Protein AF-0000000078069468 (afdb_homodimer)

Solvent-accessible surface area (backbone atoms only — not comparable to full-atom values): 30727 Å² total; per-residue (Å²): 132,77,74,72,74,71,71,77,68,82,70,63,56,72,61,70,64,68,75,59,71,47,43,92,56,48,44,38,34,36,40,52,26,49,53,38,34,53,51,50,38,52,52,49,29,46,36,66,69,48,48,47,48,63,76,37,57,86,53,41,70,65,34,65,76,35,63,69,58,36,51,51,55,49,49,31,52,51,48,35,52,53,50,50,51,45,48,71,72,42,40,61,59,50,46,30,47,62,74,50,84,49,49,36,82,36,50,68,44,92,93,44,87,56,21,33,17,47,51,51,52,52,50,48,31,44,54,43,19,51,50,51,39,49,50,29,50,43,40,73,71,51,50,72,64,56,51,50,51,47,51,50,51,45,51,51,53,34,47,30,58,36,30,50,68,44,48,87,81,29,66,43,23,42,60,47,35,50,50,46,51,52,53,49,50,52,50,48,65,51,43,42,61,46,28,53,46,56,51,46,47,65,73,47,64,83,40,32,56,62,46,15,53,50,26,41,50,44,20,52,49,38,50,52,47,48,51,50,49,49,53,52,47,53,52,51,46,65,60,32,51,86,66,51,53,70,68,50,70,51,48,49,59,53,53,48,50,52,50,48,49,51,49,50,51,52,23,52,52,28,41,52,52,13,51,55,24,43,51,52,36,49,52,52,52,50,55,60,67,68,50,84,128,133,77,74,74,75,69,73,77,70,84,69,61,56,72,60,69,63,68,74,59,71,48,43,93,56,47,44,37,35,35,41,54,26,50,52,38,34,52,52,51,38,51,51,49,28,47,36,65,69,49,46,48,48,63,75,38,57,86,53,41,70,64,34,64,76,34,62,68,59,34,50,50,56,49,50,31,52,52,48,35,54,53,50,52,49,45,47,72,71,42,40,61,59,50,47,30,46,63,74,51,83,50,49,36,82,36,48,69,45,93,93,45,86,55,22,36,18,46,52,51,52,52,50,49,30,44,56,44,20,50,48,52,39,49,51,31,50,43,39,72,73,51,52,73,65,55,50,51,50,46,51,50,51,46,51,52,53,32,46,30,59,37,31,50,69,44,47,86,81,29,67,43,23,42,60,47,37,50,51,47,52,52,54,48,49,54,50,49,65,49,42,41,61,47,28,52,47,55,51,47,48,66,74,45,63,85,41,31,57,62,46,15,51,50,26,41,50,45,20,52,48,38,50,52,47,48,52,51,50,50,52,51,48,52,53,52,45,65,59,32,50,85,67,52,52,72,69,50,69,52,49,48,60,53,54,48,50,52,51,47,49,52,49,50,50,51,24,53,53,28,39,51,54,13,52,55,24,43,51,52,36,50,52,51,52,50,54,59,66,66,50,84,128

Sequence (586 aa):
MTKPEHHHMYRPKISTLENNPISPLLPYGSLILTCCVICIALITNCLERWILPRIYRRFYPDLEKDERRRRSFTYFHVGAFILISLVISAGYPMMDFLVGNAVFSAPVVNGGKVTVGDHLLVATEVYCAYYIFEMCFRTKFASYISIAHHVGLLIIAQTALSLFADPKKNHEATVEFYMCMVWGTFDVVVEIPIFLTMIIWRIKRDDALLLSRLAFGCCVWAVVGALTETIVTIHLLQSSWNQWGLEWKIITPVVFSLWITTQLYGSTRLYAMARAESRKAKCKSESEEDLPVMTKPEHHHMYRPKISTLENNPISPLLPYGSLILTCCVICIALITNCLERWILPRIYRRFYPDLEKDERRRRSFTYFHVGAFILISLVISAGYPMMDFLVGNAVFSAPVVNGGKVTVGDHLLVATEVYCAYYIFEMCFRTKFASYISIAHHVGLLIIAQTALSLFADPKKNHEATVEFYMCMVWGTFDVVVEIPIFLTMIIWRIKRDDALLLSRLAFGCCVWAVVGALTETIVTIHLLQSSWNQWGLEWKIITPVVFSLWITTQLYGSTRLYAMARAESRKAKCKSESEEDLPV

Secondary structure (DSSP, 8-state):
------------GGGG-------TTGGGHHHHHHHHHHHHHHHHHHIIIIIHHHHTTTTHHHHTT-HHHHHHHHHHHHHHHHHHHHHHHHHHHHHHHHTSS--TTSBSSTT-S-BHHHHHHHHHHHHHHHHHHHHHHHGGGS-HHHHHHHHHHHHHHHHHHHGGG-TTT-TTHHHHHHHHHHHHHHHHHHHHHHHHHHHHHHHTTT-HHHHHHHHHHHHHHHHHHHHHHHHHHHHHHHHTGGGS-HHHHHHHHHHHHHHHHHHHHHHHHHHHHHHHHHHHHHHHHHHHHTS--/------------GGGG-------TTGGGHHHHHHHHHHHHHHHHHHIIIIIHHHHTTTTHHHHTT-HHHHHHHHHHHHHHHHHHHHHHHHHHHHHHHHTSS--TTSBSSTT-S-BHHHHHHHHHHHHHHHHHHHHHHHGGGS-HHHHHHHHHHHHHHHHHHHGGG-TTT-TTHHHHHHHHHHHHHHHHHHHHHHHHHHHHHHHTTT-HHHHHHHHHHHHHHHHHHHHHHHHHHHHHHHHTGGGS-HHHHHHHHHHHHHHHHHHHHHHHHHHHHHHHHHHHHHHHHHHHHTS--

Structure (mmCIF, N/CA/C/O backbone):
data_AF-0000000078069468-model_v1
#
loop_
_entity.id
_entity.type
_entity.pdbx_description
1 polymer 'TLC domain-containing protein'
#
loop_
_atom_site.group_PDB
_atom_site.id
_atom_site.type_symbol
_atom_site.label_atom_id
_atom_site.label_alt_id
_atom_site.label_comp_id
_atom_site.label_asym_id
_atom_site.label_entity_id
_atom_site.label_seq_id
_atom_site.pdbx_PDB_ins_code
_atom_site.Cartn_x
_atom_site.Cartn_y
_atom_site.Cartn_z
_atom_site.occupancy
_atom_site.B_iso_or_equiv
_atom_site.auth_seq_id
_atom_site.auth_comp_id
_atom_site.auth_asym_id
_atom_site.auth_atom_id
_atom_site.pdbx_PDB_model_num
ATOM 1 N N . MET A 1 1 ? 52.125 33.625 23.016 1 33.75 1 MET A N 1
ATOM 2 C CA . MET A 1 1 ? 51.031 32.75 23.328 1 33.75 1 MET A CA 1
ATOM 3 C C . MET A 1 1 ? 50.031 32.656 22.172 1 33.75 1 MET A C 1
ATOM 5 O O . MET A 1 1 ? 49.344 33.625 21.859 1 33.75 1 MET A O 1
ATOM 9 N N . THR A 1 2 ? 50.375 31.984 21.094 1 38.69 2 THR A N 1
ATOM 10 C CA . THR A 1 2 ? 49.562 31.734 19.906 1 38.69 2 THR A CA 1
ATOM 11 C C . THR A 1 2 ? 48.219 31.156 20.297 1 38.69 2 THR A C 1
ATOM 13 O O . THR A 1 2 ? 48.125 30.281 21.156 1 38.69 2 THR A O 1
ATOM 16 N N . LYS A 1 3 ? 47.125 31.984 20.172 1 49.28 3 LYS A N 1
ATOM 17 C CA . LYS A 1 3 ? 45.781 31.453 20.344 1 49.28 3 LYS A CA 1
ATOM 18 C C . LYS A 1 3 ? 45.656 30.047 19.75 1 49.28 3 LYS A C 1
ATOM 20 O O . LYS A 1 3 ? 46.125 29.812 18.625 1 49.28 3 LYS A O 1
ATOM 25 N N . PRO A 1 4 ? 45.688 28.984 20.562 1 44.25 4 PRO A N 1
ATOM 26 C CA . PRO A 1 4 ? 45.469 27.688 19.906 1 44.25 4 PRO A CA 1
ATOM 27 C C . PRO A 1 4 ? 44.406 27.75 18.797 1 44.25 4 PRO A C 1
ATOM 29 O O . PRO A 1 4 ? 43.438 28.484 18.906 1 44.25 4 PRO A O 1
ATOM 32 N N . GLU A 1 5 ? 44.844 27.812 17.547 1 43 5 GLU A N 1
ATOM 33 C CA . GLU A 1 5 ? 43.875 27.547 16.484 1 43 5 GLU A CA 1
ATOM 34 C C . GLU A 1 5 ? 42.812 26.547 16.938 1 43 5 GLU A C 1
ATOM 36 O O . GLU A 1 5 ? 43.125 25.406 17.281 1 43 5 GLU A O 1
ATOM 41 N N . HIS A 1 6 ? 41.875 26.922 17.781 1 40.47 6 HIS A N 1
ATO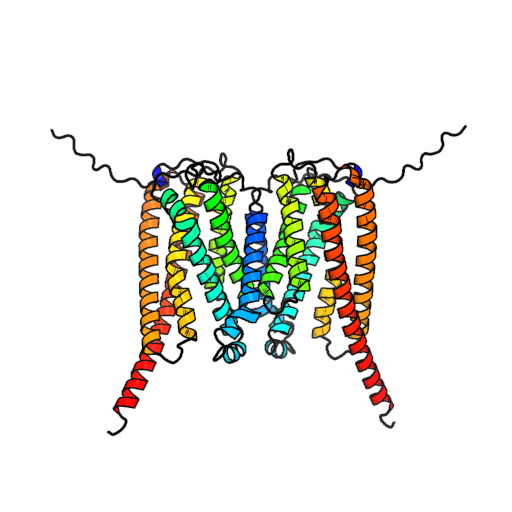M 42 C CA . HIS A 1 6 ? 40.719 26.047 17.938 1 40.47 6 HIS A CA 1
ATOM 43 C C . HIS A 1 6 ? 40.406 25.312 16.641 1 40.47 6 HIS A C 1
ATOM 45 O O . HIS A 1 6 ? 40.188 25.953 15.602 1 40.47 6 HIS A O 1
ATOM 51 N N . HIS A 1 7 ? 41.062 24.297 16.312 1 42 7 HIS A N 1
ATOM 52 C CA . HIS A 1 7 ? 40.562 23.391 15.273 1 42 7 HIS A CA 1
ATOM 53 C C . HIS A 1 7 ? 39.031 23.484 15.148 1 42 7 HIS A C 1
ATOM 55 O O . HIS A 1 7 ? 38.312 23.156 16.094 1 42 7 HIS A O 1
ATOM 61 N N . HIS A 1 8 ? 38.469 24.453 14.57 1 46.31 8 HIS A N 1
ATOM 62 C CA . HIS A 1 8 ? 37.062 24.469 14.211 1 46.31 8 HIS A CA 1
ATOM 63 C C . HIS A 1 8 ? 36.562 23.062 13.875 1 46.31 8 HIS A C 1
ATOM 65 O O . HIS A 1 8 ? 36.875 22.531 12.812 1 46.31 8 HIS A O 1
ATOM 71 N N . MET A 1 9 ? 36.594 22.125 14.742 1 52.41 9 MET A N 1
ATOM 72 C CA . MET A 1 9 ? 36 20.812 14.562 1 52.41 9 MET A CA 1
ATOM 73 C C . MET A 1 9 ? 34.688 20.922 13.766 1 52.41 9 MET A C 1
ATOM 75 O O . MET A 1 9 ? 33.812 21.719 14.094 1 52.41 9 MET A O 1
ATOM 79 N N . TYR A 1 10 ? 34.719 20.641 12.516 1 66.75 10 TYR A N 1
ATOM 80 C CA . TYR A 1 10 ? 33.562 20.578 11.625 1 66.75 10 TYR A CA 1
ATOM 81 C C . TYR A 1 10 ? 32.375 19.953 12.328 1 66.75 10 TYR A C 1
ATOM 83 O O . TYR A 1 10 ? 32.438 18.812 12.773 1 66.75 10 TYR A O 1
ATOM 91 N N . ARG A 1 11 ? 31.516 20.75 12.836 1 81.06 11 ARG A N 1
ATOM 92 C CA . ARG A 1 11 ? 30.281 20.25 13.422 1 81.06 11 ARG A CA 1
ATOM 93 C C . ARG A 1 11 ? 29.25 19.922 12.344 1 81.06 11 ARG A C 1
ATOM 95 O O . ARG A 1 11 ? 28.969 20.75 11.477 1 81.06 11 ARG A O 1
ATOM 102 N N . PRO A 1 12 ? 28.844 18.688 12.438 1 90 12 PRO A N 1
ATOM 103 C CA . PRO A 1 12 ? 27.844 18.312 11.438 1 90 12 PRO A CA 1
ATOM 104 C C . PRO A 1 12 ? 26.562 19.141 11.539 1 90 12 PRO A C 1
ATOM 106 O O . PRO A 1 12 ? 26.234 19.656 12.609 1 90 12 PRO A O 1
ATOM 109 N N . LYS A 1 13 ? 25.953 19.344 10.5 1 91.44 13 LYS A N 1
ATOM 110 C CA . LYS A 1 13 ? 24.766 20.172 10.375 1 91.44 13 LYS A CA 1
ATOM 111 C C . LYS A 1 13 ? 23.703 19.766 11.398 1 91.44 13 LYS A C 1
ATOM 113 O O . LYS A 1 13 ? 22.953 20.625 11.875 1 91.44 13 LYS A O 1
ATOM 118 N N . ILE A 1 14 ? 23.609 18.562 11.758 1 93.25 14 ILE A N 1
ATOM 119 C CA . ILE A 1 14 ? 22.578 18.031 12.648 1 93.25 14 ILE A CA 1
ATOM 120 C C . ILE A 1 14 ? 22.672 18.719 14.008 1 93.25 14 ILE A C 1
ATOM 122 O O . ILE A 1 14 ? 21.672 18.797 14.734 1 93.25 14 ILE A O 1
ATOM 126 N N . SER A 1 15 ? 23.828 19.266 14.391 1 90.94 15 SER A N 1
ATOM 127 C CA . SER A 1 15 ? 24.031 19.875 15.695 1 90.94 15 SER A CA 1
ATOM 128 C C . SER A 1 15 ? 23.391 21.266 15.766 1 90.94 15 SER A C 1
ATOM 130 O O . SER A 1 15 ? 23.172 21.797 16.859 1 90.94 15 SER A O 1
ATOM 132 N N . TH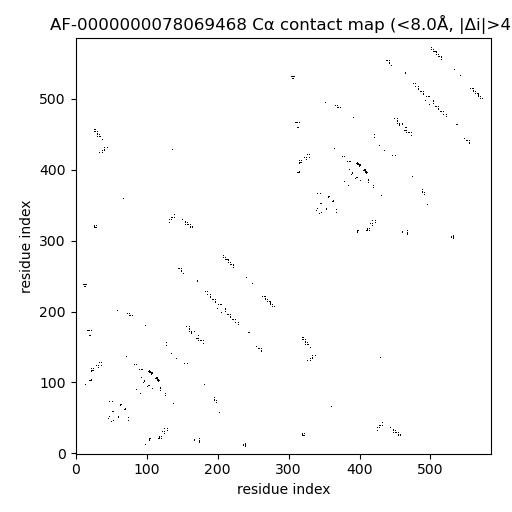R A 1 16 ? 23.031 21.781 14.578 1 88.19 16 THR A N 1
ATOM 133 C CA . THR A 1 16 ? 22.531 23.141 14.57 1 88.19 16 THR A CA 1
ATOM 134 C C . THR A 1 16 ? 21.156 23.219 13.93 1 88.19 16 THR A C 1
ATOM 136 O O . THR A 1 16 ? 20.656 24.312 13.625 1 88.19 16 THR A O 1
ATOM 139 N N . LEU A 1 17 ? 20.562 22.141 13.773 1 90.62 17 LEU A N 1
ATOM 140 C CA . LEU A 1 17 ? 19.281 22.109 13.094 1 90.62 17 LEU A CA 1
ATOM 141 C C . LEU A 1 17 ? 18.188 22.688 13.992 1 90.62 17 LEU A C 1
ATOM 143 O O . LEU A 1 17 ? 18.094 22.344 15.172 1 90.62 17 LEU A O 1
ATOM 147 N N . GLU A 1 18 ? 17.469 23.531 13.398 1 89.69 18 GLU A N 1
ATOM 148 C CA . GLU A 1 18 ? 16.281 24.062 14.086 1 89.69 18 GLU A CA 1
ATOM 149 C C . GLU A 1 18 ? 15.031 23.266 13.711 1 89.69 18 GLU A C 1
ATOM 151 O O . GLU A 1 18 ? 14.922 22.766 12.594 1 89.69 18 GLU A O 1
ATOM 156 N N . ASN A 1 19 ? 14.086 23.156 14.641 1 92.31 19 ASN A N 1
ATOM 157 C CA . ASN A 1 19 ? 12.828 22.453 14.414 1 92.31 19 ASN A CA 1
ATOM 158 C C . ASN A 1 19 ? 11.828 23.312 13.648 1 92.31 19 ASN A C 1
ATOM 160 O O . ASN A 1 19 ? 11.172 24.188 14.227 1 92.31 19 ASN A O 1
ATOM 164 N N . ASN A 1 20 ? 11.797 23.156 12.391 1 90.38 20 ASN A N 1
ATOM 165 C CA . ASN A 1 20 ? 10.922 23.906 11.492 1 90.38 20 ASN A CA 1
ATOM 166 C C . ASN A 1 20 ? 9.914 23 10.797 1 90.38 20 ASN A C 1
ATOM 168 O O . ASN A 1 20 ? 10.125 21.797 10.688 1 90.38 20 ASN A O 1
ATOM 172 N N . PRO A 1 21 ? 8.82 23.594 10.383 1 93.81 21 PRO A N 1
ATOM 173 C CA . PRO A 1 21 ? 7.871 22.812 9.602 1 93.81 21 PRO A CA 1
ATOM 174 C C . PRO A 1 21 ? 8.484 22.281 8.305 1 93.81 21 PRO A C 1
ATOM 176 O O . PRO A 1 21 ? 9.289 22.969 7.668 1 93.81 21 PRO A O 1
ATOM 179 N N . ILE A 1 22 ? 8.078 21.141 7.969 1 96.44 22 ILE A N 1
ATOM 180 C CA . ILE A 1 22 ? 8.664 20.5 6.797 1 96.44 22 ILE A CA 1
ATOM 181 C C . ILE A 1 22 ? 8.023 21.047 5.531 1 96.44 22 ILE A C 1
ATOM 183 O O . ILE A 1 22 ? 8.727 21.453 4.598 1 96.44 22 ILE A O 1
ATOM 187 N N . SER A 1 23 ? 6.66 21 5.457 1 96.38 23 SER A N 1
ATOM 188 C CA . SER A 1 23 ? 5.934 21.359 4.242 1 96.38 23 SER A CA 1
ATOM 189 C C . SER A 1 23 ? 4.441 21.5 4.516 1 96.38 23 SER A C 1
ATOM 191 O O . SER A 1 23 ? 3.875 20.75 5.32 1 96.38 23 SER A O 1
ATOM 193 N N . PRO A 1 24 ? 3.811 22.422 3.863 1 94.31 24 PRO A N 1
ATOM 194 C CA . PRO A 1 24 ? 2.35 22.5 3.953 1 94.31 24 PRO A CA 1
ATOM 195 C C . PRO A 1 24 ? 1.655 21.297 3.33 1 94.31 24 PRO A C 1
ATOM 197 O O . PRO A 1 24 ? 0.445 21.125 3.492 1 94.31 24 PRO A O 1
ATOM 200 N N . LEU A 1 25 ? 2.393 20.422 2.727 1 96 25 LEU A N 1
ATOM 201 C CA . LEU A 1 25 ? 1.846 19.219 2.084 1 96 25 LEU A CA 1
ATOM 202 C C . LEU A 1 25 ? 1.627 18.109 3.102 1 96 25 LEU A C 1
ATOM 204 O O . LEU A 1 25 ? 1.007 17.094 2.787 1 96 25 LEU A O 1
ATOM 208 N N . LEU A 1 26 ? 2.047 18.312 4.277 1 96.62 26 LEU A N 1
ATOM 209 C CA . LEU A 1 26 ? 2.033 17.266 5.285 1 96.62 26 LEU A CA 1
ATOM 210 C C . LEU A 1 26 ? 0.63 16.688 5.453 1 96.62 26 LEU A C 1
ATOM 212 O O . LEU A 1 26 ? 0.446 15.469 5.441 1 96.62 26 LEU A O 1
ATOM 216 N N . PRO A 1 27 ? -0.441 17.531 5.508 1 94.94 27 PRO A N 1
ATOM 217 C CA . PRO A 1 27 ? -1.787 16.969 5.68 1 94.94 27 PRO A CA 1
ATOM 218 C C . PRO A 1 27 ? -2.264 16.188 4.457 1 94.94 27 PRO A C 1
ATOM 220 O O . PRO A 1 27 ? -3.252 15.453 4.535 1 94.94 27 PRO A O 1
ATOM 223 N N . TYR A 1 28 ? -1.604 16.281 3.352 1 96.88 28 TYR A N 1
ATOM 224 C CA . TYR A 1 28 ? -1.942 15.578 2.127 1 96.88 28 TYR A CA 1
ATOM 225 C C . TYR A 1 28 ? -1.125 14.297 1.996 1 96.88 28 TYR A C 1
ATOM 227 O O . TYR A 1 28 ? -1.109 13.664 0.936 1 96.88 28 TYR A O 1
ATOM 235 N N . GLY A 1 29 ? -0.422 13.93 3.035 1 97.44 29 GLY A N 1
ATOM 236 C CA . GLY A 1 29 ? 0.514 12.812 3.008 1 97.44 29 GLY A CA 1
ATOM 237 C C . GLY A 1 29 ? -0.125 11.508 2.572 1 97.44 29 GLY A C 1
ATOM 238 O O . GLY A 1 29 ? 0.45 10.766 1.774 1 97.44 29 GLY A O 1
ATOM 239 N N . SER A 1 30 ? -1.302 11.242 3.098 1 98 30 SER A N 1
ATOM 240 C CA . SER A 1 30 ? -1.954 9.984 2.758 1 98 30 SER A CA 1
ATOM 241 C C . SER A 1 30 ? -2.348 9.945 1.284 1 98 30 SER A C 1
ATOM 243 O O . SER A 1 30 ? -2.248 8.898 0.639 1 98 30 SER A O 1
ATOM 245 N N . LEU A 1 31 ? -2.834 11.055 0.771 1 98.38 31 LEU A N 1
ATOM 246 C CA . LEU A 1 31 ? -3.158 11.141 -0.648 1 98.38 31 LEU A CA 1
ATOM 247 C C . LEU A 1 31 ? -1.907 10.953 -1.503 1 98.38 31 LEU A C 1
ATOM 249 O O . LEU A 1 31 ? -1.922 10.203 -2.48 1 98.38 31 LEU A O 1
ATOM 253 N N . ILE A 1 32 ? -0.833 11.617 -1.13 1 98.62 32 ILE A N 1
ATOM 254 C CA . ILE A 1 32 ? 0.425 11.523 -1.861 1 98.62 32 ILE A CA 1
ATOM 255 C C . ILE A 1 32 ? 0.924 10.078 -1.842 1 98.62 32 ILE A C 1
ATOM 257 O O . ILE A 1 32 ? 1.275 9.523 -2.885 1 98.62 32 ILE A O 1
ATOM 261 N N . LEU A 1 33 ? 0.934 9.508 -0.681 1 98.81 33 LEU A N 1
ATOM 262 C CA . LEU A 1 33 ? 1.367 8.117 -0.53 1 98.81 33 LEU A CA 1
ATOM 263 C C . LEU A 1 33 ? 0.523 7.191 -1.395 1 98.81 33 LEU A C 1
ATOM 265 O O . LEU A 1 33 ? 1.062 6.348 -2.117 1 98.81 33 LEU A O 1
ATOM 269 N N . THR A 1 34 ? -0.771 7.344 -1.355 1 98.81 34 THR A N 1
ATOM 270 C CA . THR A 1 34 ? -1.688 6.504 -2.117 1 98.81 34 THR A CA 1
ATOM 271 C C . THR A 1 34 ? -1.44 6.652 -3.615 1 98.81 34 THR A C 1
A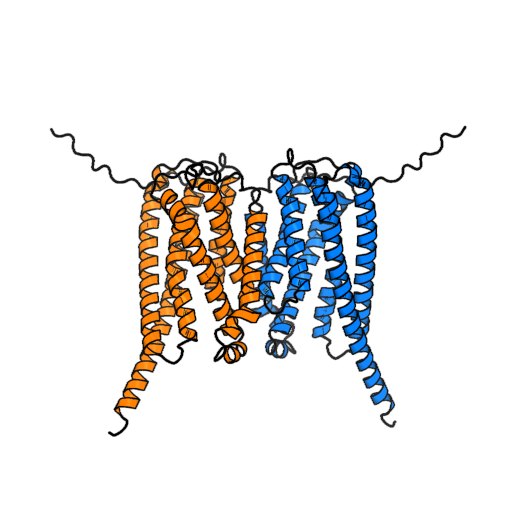TOM 273 O O . THR A 1 34 ? -1.379 5.656 -4.34 1 98.81 34 THR A O 1
ATOM 276 N N . CYS A 1 35 ? -1.288 7.844 -4.074 1 98.69 35 CYS A N 1
ATOM 277 C CA . CYS A 1 35 ? -1.014 8.078 -5.488 1 98.69 35 CYS A CA 1
ATOM 278 C C . CYS A 1 35 ? 0.282 7.398 -5.91 1 98.69 35 CYS A C 1
ATOM 280 O O . CYS A 1 35 ? 0.36 6.82 -6.996 1 98.69 35 CYS A O 1
ATOM 282 N N . CYS A 1 36 ? 1.257 7.488 -5.059 1 98.75 36 CYS A N 1
ATOM 283 C CA . CYS A 1 36 ? 2.531 6.848 -5.363 1 98.75 36 CYS A CA 1
ATOM 284 C C . CYS A 1 36 ? 2.371 5.336 -5.469 1 98.75 36 CYS A C 1
ATOM 286 O O . CYS A 1 36 ? 2.912 4.715 -6.383 1 98.75 36 CYS A O 1
ATOM 288 N N . VAL A 1 37 ? 1.647 4.746 -4.57 1 98.75 37 VAL A N 1
ATOM 289 C CA . VAL A 1 37 ? 1.441 3.303 -4.605 1 98.75 37 VAL A CA 1
ATOM 290 C C . VAL A 1 37 ? 0.674 2.924 -5.871 1 98.75 37 VAL A C 1
ATOM 292 O O . VAL A 1 37 ? 0.994 1.927 -6.523 1 98.75 37 VAL A O 1
ATOM 295 N N . ILE A 1 38 ? -0.343 3.709 -6.23 1 98.38 38 ILE A N 1
ATOM 296 C CA . ILE A 1 38 ? -1.121 3.465 -7.441 1 98.38 38 ILE A CA 1
ATOM 297 C C . ILE A 1 38 ? -0.198 3.469 -8.656 1 98.38 38 ILE A C 1
ATOM 299 O O . ILE A 1 38 ? -0.252 2.559 -9.492 1 98.38 38 ILE A O 1
ATOM 303 N N . CYS A 1 39 ? 0.664 4.449 -8.75 1 98.38 39 CYS A N 1
ATOM 304 C CA . CYS A 1 39 ? 1.58 4.559 -9.875 1 98.38 39 CYS A CA 1
ATOM 305 C C . CYS A 1 39 ? 2.502 3.346 -9.945 1 98.38 39 CYS A C 1
ATOM 307 O O . CYS A 1 39 ? 2.705 2.777 -11.023 1 98.38 39 CYS A O 1
ATOM 309 N N . ILE A 1 40 ? 2.994 2.92 -8.852 1 98.5 40 ILE A N 1
ATOM 310 C CA . ILE A 1 40 ? 3.912 1.786 -8.812 1 98.5 40 ILE A CA 1
ATOM 311 C C . ILE A 1 40 ? 3.172 0.511 -9.211 1 98.5 40 ILE A C 1
ATOM 313 O O . ILE A 1 40 ? 3.693 -0.303 -9.977 1 98.5 40 ILE A O 1
ATOM 317 N N . ALA A 1 41 ? 1.984 0.334 -8.703 1 97.94 41 ALA A N 1
ATOM 318 C CA . ALA A 1 41 ? 1.181 -0.832 -9.062 1 97.94 41 ALA A CA 1
ATOM 319 C C . ALA A 1 41 ? 0.884 -0.855 -10.555 1 97.94 41 ALA A C 1
ATOM 321 O O . ALA A 1 41 ? 0.928 -1.913 -11.188 1 97.94 41 ALA A O 1
ATOM 322 N N . LEU A 1 42 ? 0.581 0.333 -11.094 1 97.69 42 LEU A N 1
ATOM 323 C CA . LEU A 1 42 ? 0.303 0.415 -12.523 1 97.69 42 LEU A CA 1
ATOM 324 C C . LEU A 1 42 ? 1.556 0.11 -13.344 1 97.69 42 LEU A C 1
ATOM 326 O O . LEU A 1 42 ? 1.488 -0.597 -14.352 1 97.69 42 LEU A O 1
ATOM 330 N N . ILE A 1 43 ? 2.701 0.626 -12.93 1 97.56 43 ILE A N 1
ATOM 331 C CA . ILE A 1 43 ? 3.971 0.324 -13.578 1 97.56 43 ILE A CA 1
ATOM 332 C C . ILE A 1 43 ? 4.23 -1.18 -13.539 1 97.56 43 ILE A C 1
ATOM 334 O O . ILE A 1 43 ? 4.617 -1.779 -14.539 1 97.56 43 ILE A O 1
ATOM 338 N N . THR A 1 44 ? 3.994 -1.783 -12.422 1 97.88 44 THR A N 1
ATOM 339 C CA . THR A 1 44 ? 4.223 -3.215 -12.258 1 97.88 44 THR A CA 1
ATOM 340 C C . THR A 1 44 ? 3.311 -4.02 -13.18 1 97.88 44 THR A C 1
ATOM 342 O O . THR A 1 44 ? 3.746 -4.992 -13.797 1 97.88 44 THR A O 1
ATOM 345 N N . ASN A 1 45 ? 2.064 -3.592 -13.281 1 96.62 45 ASN A N 1
ATOM 346 C CA . ASN A 1 45 ? 1.14 -4.242 -14.195 1 96.62 45 ASN A CA 1
ATOM 347 C C . ASN A 1 45 ? 1.641 -4.18 -15.641 1 96.62 45 ASN A C 1
ATOM 349 O O . ASN A 1 45 ? 1.611 -5.18 -16.359 1 96.62 45 ASN A O 1
ATOM 353 N N . CYS A 1 46 ? 2.113 -3.084 -16.016 1 96.19 46 CYS A N 1
ATOM 354 C CA . CYS A 1 46 ? 2.646 -2.918 -17.359 1 96.19 46 CYS A CA 1
ATOM 355 C C . CYS A 1 46 ? 3.879 -3.789 -17.562 1 96.19 46 CYS A C 1
ATOM 357 O O . CYS A 1 46 ? 4.027 -4.422 -18.609 1 96.19 46 CYS A O 1
ATOM 359 N N . LEU A 1 47 ? 4.734 -3.854 -16.609 1 96.81 47 LEU A N 1
ATOM 360 C CA . LEU A 1 47 ? 5.953 -4.648 -16.703 1 96.81 47 LEU A CA 1
ATOM 361 C C . LEU A 1 47 ? 5.625 -6.133 -16.828 1 96.81 47 LEU A C 1
ATOM 363 O O . LEU A 1 47 ? 6.152 -6.812 -17.719 1 96.81 47 LEU A O 1
ATOM 367 N N . GLU A 1 48 ? 4.754 -6.586 -16.031 1 95.19 48 GLU A N 1
ATOM 368 C CA . GLU A 1 48 ? 4.461 -8.016 -15.984 1 95.19 48 GLU A CA 1
ATOM 369 C C . GLU A 1 48 ? 3.68 -8.469 -17.219 1 95.19 48 GLU A C 1
ATOM 371 O O . GLU A 1 48 ? 3.873 -9.578 -17.703 1 95.19 48 GLU A O 1
ATOM 376 N N . ARG A 1 49 ? 2.801 -7.656 -17.703 1 94.12 49 ARG A N 1
ATOM 377 C CA . ARG A 1 49 ? 1.878 -8.07 -18.75 1 94.12 49 ARG A CA 1
ATOM 378 C C . ARG A 1 49 ? 2.504 -7.898 -20.125 1 94.12 49 ARG A C 1
ATOM 380 O O . ARG A 1 49 ? 2.281 -8.719 -21.031 1 94.12 49 ARG A O 1
ATOM 387 N N . TRP A 1 50 ? 3.314 -6.848 -20.234 1 95.38 50 TRP A N 1
ATOM 388 C CA . TRP A 1 50 ? 3.684 -6.523 -21.609 1 95.38 50 TRP A CA 1
ATOM 389 C C . TRP A 1 50 ? 5.195 -6.359 -21.734 1 95.38 50 TRP A C 1
ATOM 391 O O . TRP A 1 50 ? 5.82 -6.988 -22.594 1 95.38 50 TRP A O 1
ATOM 401 N N . ILE A 1 51 ? 5.859 -5.637 -20.906 1 96.62 51 ILE A N 1
ATOM 402 C CA . ILE A 1 51 ? 7.219 -5.156 -21.156 1 96.62 51 ILE A CA 1
ATOM 403 C C . ILE A 1 51 ? 8.211 -6.285 -20.922 1 96.62 51 ILE A C 1
ATOM 405 O O . ILE A 1 51 ? 9.023 -6.602 -21.797 1 96.62 51 ILE A O 1
ATOM 409 N N . LEU A 1 52 ? 8.164 -6.91 -19.781 1 96.56 52 LEU A N 1
ATOM 410 C CA . LEU A 1 52 ? 9.164 -7.918 -19.453 1 96.56 52 LEU A CA 1
ATOM 411 C C . LEU A 1 52 ? 9.039 -9.125 -20.375 1 96.56 52 LEU A C 1
ATOM 413 O O . LEU A 1 52 ? 10.047 -9.625 -20.891 1 96.56 52 LEU A O 1
ATOM 417 N N . PRO A 1 53 ? 7.836 -9.617 -20.625 1 94.75 53 PRO A N 1
ATOM 418 C CA . PRO A 1 53 ? 7.727 -10.734 -21.562 1 94.75 53 PRO A CA 1
ATOM 419 C C . PRO A 1 53 ? 8.227 -10.375 -22.953 1 94.75 53 PRO A C 1
ATOM 421 O O . PRO A 1 53 ? 8.719 -11.25 -23.688 1 94.75 53 PRO A O 1
ATOM 424 N N . ARG A 1 54 ? 8.133 -9.117 -23.344 1 95.62 54 ARG A N 1
ATOM 425 C CA . ARG A 1 54 ? 8.562 -8.688 -24.672 1 95.62 54 ARG A CA 1
ATOM 426 C C . ARG A 1 54 ? 10.07 -8.523 -24.75 1 95.62 54 ARG A C 1
ATOM 428 O O . ARG A 1 54 ? 10.703 -8.906 -25.734 1 95.62 54 ARG A O 1
ATOM 435 N N . ILE A 1 55 ? 10.633 -7.977 -23.719 1 95.44 55 ILE A N 1
ATOM 436 C CA . ILE A 1 55 ? 12.07 -7.715 -23.703 1 95.44 55 ILE A CA 1
ATOM 437 C C . ILE A 1 55 ? 12.828 -9.023 -23.484 1 95.44 55 ILE A C 1
ATOM 439 O O . ILE A 1 55 ? 13.875 -9.242 -24.094 1 95.44 55 ILE A O 1
ATOM 443 N N . TYR A 1 56 ? 12.258 -9.836 -22.609 1 95.12 56 TYR A N 1
ATOM 444 C CA . TYR A 1 56 ? 12.938 -11.078 -22.266 1 95.12 56 TYR A CA 1
ATOM 445 C C . TYR A 1 56 ? 12.219 -12.281 -22.844 1 95.12 56 TYR A C 1
ATOM 447 O O . TYR A 1 56 ? 11.977 -13.266 -22.141 1 95.12 56 TYR A O 1
ATOM 455 N N . ARG A 1 57 ? 11.945 -12.312 -24.047 1 91.31 57 ARG A N 1
ATOM 456 C CA . ARG A 1 57 ? 11.125 -13.297 -24.75 1 91.31 57 ARG A CA 1
ATOM 457 C C . ARG A 1 57 ? 11.719 -14.695 -24.641 1 91.31 57 ARG A C 1
ATOM 459 O O . ARG A 1 57 ? 10.984 -15.68 -24.578 1 91.31 57 ARG A O 1
ATOM 466 N N . ARG A 1 58 ? 12.93 -14.844 -24.516 1 88.06 58 ARG A N 1
ATOM 467 C CA . ARG A 1 58 ? 13.609 -16.141 -24.578 1 88.06 58 ARG A CA 1
ATOM 468 C C . ARG A 1 58 ? 13.453 -16.906 -23.281 1 88.06 58 ARG A C 1
ATOM 470 O O . ARG A 1 58 ? 13.234 -18.125 -23.297 1 88.06 58 ARG A O 1
ATOM 477 N N . PHE A 1 59 ? 13.5 -16.234 -22.125 1 89.19 59 PHE A N 1
ATOM 478 C CA . PHE A 1 59 ? 13.516 -17.031 -20.906 1 89.19 59 PHE A CA 1
ATOM 479 C C . PHE A 1 59 ? 12.312 -16.719 -20.031 1 89.19 59 PHE A C 1
ATOM 481 O O . PHE A 1 59 ? 12.008 -17.453 -19.094 1 89.19 59 PHE A O 1
ATOM 488 N N . TYR A 1 60 ? 11.586 -15.742 -20.328 1 91.06 60 TYR A N 1
ATOM 489 C CA . TYR A 1 60 ? 10.469 -15.312 -19.484 1 91.06 60 TYR A CA 1
ATOM 490 C C . TYR A 1 60 ? 9.438 -16.422 -19.328 1 91.06 60 TYR A C 1
ATOM 492 O O . TYR A 1 60 ? 8.875 -16.609 -18.25 1 91.06 60 TYR A O 1
ATOM 500 N N . PRO A 1 61 ? 9.148 -17.188 -20.375 1 88.81 61 PRO A N 1
ATOM 501 C CA . PRO A 1 61 ? 8.203 -18.297 -20.219 1 88.81 61 PRO A CA 1
ATOM 502 C C . PRO A 1 61 ? 8.648 -19.312 -19.156 1 88.81 61 PRO A C 1
ATOM 504 O O . PRO A 1 61 ? 7.816 -19.875 -18.453 1 88.81 61 PRO A O 1
ATOM 507 N N . ASP A 1 62 ? 9.891 -19.469 -19.031 1 88.12 62 ASP A N 1
ATOM 508 C CA . ASP A 1 62 ? 10.406 -20.375 -18 1 88.12 62 ASP A CA 1
ATOM 509 C C . ASP A 1 62 ? 10.266 -19.766 -16.609 1 88.12 62 ASP A C 1
ATOM 511 O O . ASP A 1 62 ? 10.07 -20.484 -15.625 1 88.12 62 ASP A O 1
ATOM 515 N N . LEU A 1 63 ? 10.391 -18.562 -16.578 1 88.31 63 LEU A N 1
ATOM 516 C CA . LEU A 1 63 ? 10.234 -17.844 -15.312 1 88.31 63 LEU A CA 1
ATOM 517 C C . LEU A 1 63 ? 8.797 -17.938 -14.812 1 88.31 63 LEU A C 1
ATOM 519 O O . LEU A 1 63 ? 8.57 -18 -13.602 1 88.31 63 LEU A O 1
ATOM 523 N N . GLU A 1 64 ? 7.895 -17.953 -15.656 1 85.31 64 GLU A N 1
ATOM 524 C CA . GLU A 1 64 ? 6.473 -17.953 -15.312 1 85.31 64 GLU A CA 1
ATOM 525 C C . GLU A 1 64 ? 6.055 -19.266 -14.664 1 85.31 64 GLU A C 1
ATOM 527 O O . GLU A 1 64 ? 5.008 -19.328 -14.016 1 85.31 64 GLU A O 1
ATOM 532 N N . LYS A 1 65 ? 6.895 -20.25 -14.82 1 86.38 65 LYS A N 1
ATOM 533 C CA . LYS A 1 65 ? 6.594 -21.547 -14.219 1 86.38 65 LYS A CA 1
ATOM 534 C C . LYS A 1 65 ? 6.809 -21.516 -12.711 1 86.38 65 LYS A C 1
ATOM 536 O O . LYS A 1 65 ? 6.277 -22.359 -11.992 1 86.38 65 LYS A O 1
ATOM 541 N N . ASP A 1 66 ? 7.625 -20.516 -12.305 1 89.19 66 ASP A N 1
ATOM 542 C CA . ASP A 1 66 ? 7.898 -20.312 -10.891 1 89.19 66 ASP A CA 1
ATOM 543 C C . ASP A 1 66 ? 7.488 -18.906 -10.445 1 89.19 66 ASP A C 1
ATOM 545 O O . ASP A 1 66 ? 8.227 -17.953 -10.648 1 89.19 66 ASP A O 1
ATOM 549 N N . GLU A 1 67 ? 6.445 -18.906 -9.688 1 89 67 GLU A N 1
ATOM 550 C CA . GLU A 1 67 ? 5.859 -17.625 -9.32 1 89 67 GLU A CA 1
ATOM 551 C C . GLU A 1 67 ? 6.797 -16.828 -8.414 1 89 67 GLU A C 1
ATOM 553 O O . GLU A 1 67 ? 6.871 -15.602 -8.516 1 89 67 GLU A O 1
ATOM 558 N N . ARG A 1 68 ? 7.418 -17.516 -7.547 1 90.12 68 ARG A N 1
ATOM 559 C CA . ARG A 1 68 ? 8.359 -16.844 -6.66 1 90.12 68 ARG A CA 1
ATOM 560 C C . ARG A 1 68 ? 9.453 -16.141 -7.457 1 90.12 68 ARG A C 1
ATOM 562 O O . ARG A 1 68 ? 9.766 -14.977 -7.207 1 90.12 68 ARG A O 1
ATOM 569 N N . ARG A 1 69 ? 10 -16.781 -8.406 1 91.44 69 ARG A N 1
ATOM 570 C CA . ARG A 1 69 ? 11.078 -16.234 -9.219 1 91.44 69 ARG A CA 1
ATOM 571 C C . ARG A 1 69 ? 10.57 -15.133 -10.141 1 91.44 69 ARG A C 1
ATOM 573 O O . ARG A 1 69 ? 11.258 -14.133 -10.352 1 91.44 69 ARG A O 1
ATOM 580 N N . ARG A 1 70 ? 9.453 -15.375 -10.68 1 92.81 70 ARG A N 1
ATOM 581 C CA . ARG A 1 70 ? 8.875 -14.359 -11.562 1 92.81 70 ARG A CA 1
ATOM 582 C C . ARG A 1 70 ? 8.641 -13.055 -10.805 1 92.81 70 ARG A C 1
ATOM 584 O O . ARG A 1 70 ? 8.984 -11.977 -11.297 1 92.81 70 ARG A O 1
ATOM 591 N N . ARG A 1 71 ? 8.086 -13.109 -9.648 1 92.75 71 ARG A N 1
ATOM 592 C CA . ARG A 1 71 ? 7.793 -11.938 -8.844 1 92.75 71 ARG A CA 1
ATOM 593 C C . ARG A 1 71 ? 9.078 -11.242 -8.398 1 92.75 71 ARG A C 1
ATOM 595 O O . ARG A 1 71 ? 9.141 -10.016 -8.352 1 92.75 71 ARG A O 1
ATOM 602 N N . SER A 1 72 ? 9.992 -12.062 -8.055 1 93.88 72 SER A N 1
ATOM 603 C CA . SER A 1 72 ? 11.281 -11.484 -7.676 1 93.88 72 SER A CA 1
ATOM 604 C C . SER A 1 72 ? 11.898 -10.711 -8.836 1 93.88 72 SER A C 1
ATOM 606 O O . SER A 1 72 ? 12.438 -9.617 -8.648 1 93.88 72 SER A O 1
ATOM 608 N N . PHE A 1 73 ? 11.812 -11.336 -9.953 1 95.69 73 PHE A N 1
ATOM 609 C CA . PHE A 1 73 ? 12.359 -10.695 -11.141 1 95.69 73 PHE A CA 1
ATOM 610 C C . PHE A 1 73 ? 11.648 -9.375 -11.422 1 95.69 73 PHE A C 1
ATOM 612 O O . PHE A 1 73 ? 12.289 -8.375 -11.758 1 95.69 73 PHE A O 1
ATOM 619 N N . THR A 1 74 ? 10.406 -9.336 -11.258 1 95.5 74 THR A N 1
ATOM 620 C CA . THR A 1 74 ? 9.602 -8.141 -11.492 1 95.5 74 THR A CA 1
ATOM 621 C C . THR A 1 74 ? 9.914 -7.059 -10.469 1 95.5 74 THR A C 1
ATOM 623 O O . THR A 1 74 ? 10.172 -5.906 -10.836 1 95.5 74 THR A O 1
ATOM 626 N N . TYR A 1 75 ? 9.938 -7.379 -9.172 1 95.25 75 TYR A N 1
ATOM 627 C CA . TYR A 1 75 ? 10.086 -6.312 -8.188 1 95.25 75 TYR A CA 1
ATOM 628 C C . TYR A 1 75 ? 11.5 -5.75 -8.203 1 95.25 75 TYR A C 1
ATOM 630 O O . TYR A 1 75 ? 11.727 -4.609 -7.785 1 95.25 75 TYR A O 1
ATOM 638 N N . PHE A 1 76 ? 12.516 -6.547 -8.695 1 97.25 76 PHE A N 1
ATOM 639 C CA . PHE A 1 76 ? 13.844 -5.973 -8.859 1 97.25 76 PHE A CA 1
ATOM 640 C C . PHE A 1 76 ? 13.844 -4.883 -9.922 1 97.25 76 PHE A C 1
ATOM 642 O O . PHE A 1 76 ? 14.539 -3.873 -9.789 1 97.25 76 PHE A O 1
ATOM 649 N N . HIS A 1 77 ? 13.086 -5.109 -10.969 1 97.81 77 HIS A N 1
ATOM 650 C CA . HIS A 1 77 ? 12.945 -4.07 -11.977 1 97.81 77 HIS A CA 1
ATOM 651 C C . HIS A 1 77 ? 12.234 -2.844 -11.422 1 97.81 77 HIS A C 1
ATOM 653 O O . HIS A 1 77 ? 12.664 -1.712 -11.641 1 97.81 77 HIS A O 1
ATOM 659 N N . VAL A 1 78 ? 11.172 -3.074 -10.727 1 98.19 78 VAL A N 1
ATOM 660 C CA . VAL A 1 78 ? 10.391 -1.988 -10.141 1 98.19 78 VAL A CA 1
ATOM 661 C C . VAL A 1 78 ? 11.25 -1.219 -9.141 1 98.19 78 VAL A C 1
ATOM 663 O O . VAL A 1 78 ? 11.32 0.011 -9.195 1 98.19 78 VAL A O 1
ATOM 666 N N . GLY A 1 79 ? 11.906 -1.968 -8.273 1 98 79 GLY A N 1
ATOM 667 C CA . GLY A 1 79 ? 12.766 -1.351 -7.27 1 98 79 GLY A CA 1
ATOM 668 C C . GLY A 1 79 ? 13.891 -0.534 -7.867 1 98 79 GLY A C 1
ATOM 669 O O . GLY A 1 79 ? 14.141 0.598 -7.445 1 98 79 GLY A O 1
ATOM 670 N N . ALA A 1 80 ? 14.562 -1.117 -8.82 1 98.12 80 ALA A N 1
ATOM 671 C CA . ALA A 1 80 ? 15.641 -0.391 -9.484 1 98.12 80 ALA A CA 1
ATOM 672 C C . ALA A 1 80 ? 15.125 0.896 -10.117 1 98.12 80 ALA A C 1
ATOM 674 O O . ALA A 1 80 ? 15.727 1.961 -9.953 1 98.12 80 ALA A O 1
ATOM 675 N N . PHE A 1 81 ? 14.016 0.773 -10.805 1 98.25 81 PHE A N 1
ATOM 676 C CA . PHE A 1 81 ? 13.445 1.93 -11.484 1 98.25 81 PHE A CA 1
ATOM 677 C C . PHE A 1 81 ? 13.078 3.02 -10.484 1 98.25 81 PHE A C 1
ATOM 679 O O . PHE A 1 81 ? 13.398 4.191 -10.688 1 98.25 81 PHE A O 1
ATOM 686 N N . ILE A 1 82 ? 12.414 2.695 -9.438 1 98.5 82 ILE A N 1
ATOM 687 C CA . ILE A 1 82 ? 11.945 3.666 -8.453 1 98.5 82 ILE A CA 1
ATOM 688 C C . ILE A 1 82 ? 13.133 4.293 -7.73 1 98.5 82 ILE A C 1
ATOM 690 O O . ILE A 1 82 ? 13.195 5.512 -7.574 1 98.5 82 ILE A O 1
ATOM 694 N N . LEU A 1 83 ? 14.078 3.5 -7.309 1 98.38 83 LEU A N 1
ATOM 695 C CA . LEU A 1 83 ? 15.203 4 -6.52 1 98.38 83 LEU A CA 1
ATOM 696 C C . LEU A 1 83 ? 16.125 4.859 -7.375 1 98.38 83 LEU A C 1
ATOM 698 O O . LEU A 1 83 ? 16.625 5.891 -6.914 1 98.38 83 LEU A O 1
ATOM 702 N N . ILE A 1 84 ? 16.328 4.457 -8.602 1 98.44 84 ILE A N 1
ATOM 703 C CA . ILE A 1 84 ? 17.141 5.273 -9.5 1 98.44 84 ILE A CA 1
ATOM 704 C C . ILE A 1 84 ? 16.438 6.602 -9.766 1 98.44 84 ILE A C 1
ATOM 706 O O . ILE A 1 84 ? 17.078 7.656 -9.766 1 98.44 84 ILE A O 1
ATOM 710 N N . SER A 1 85 ? 15.156 6.559 -9.984 1 98.06 85 SER A N 1
ATOM 711 C CA . SER A 1 85 ? 14.383 7.781 -10.188 1 98.06 85 SER A CA 1
ATOM 712 C C . SER A 1 85 ? 14.477 8.695 -8.969 1 98.06 85 SER A C 1
ATOM 714 O O . SER A 1 85 ? 14.531 9.922 -9.117 1 98.06 85 SER A O 1
ATOM 716 N N . LEU A 1 86 ? 14.477 8.133 -7.812 1 97.88 86 LEU A N 1
ATOM 717 C CA . LEU A 1 86 ? 14.602 8.906 -6.582 1 97.88 86 LEU A CA 1
ATOM 718 C C . LEU A 1 86 ? 15.969 9.586 -6.508 1 97.88 86 LEU A C 1
ATOM 720 O O . LEU A 1 86 ? 16.062 10.75 -6.129 1 97.88 86 LEU A O 1
ATOM 724 N N . VAL A 1 87 ? 17.016 8.859 -6.906 1 97.62 87 VAL A N 1
ATOM 725 C CA . VAL A 1 87 ? 18.359 9.43 -6.879 1 97.62 87 VAL A CA 1
ATOM 726 C C . VAL A 1 87 ? 18.453 10.586 -7.875 1 97.62 87 VAL A C 1
ATOM 728 O O . VAL A 1 87 ? 19 11.641 -7.562 1 97.62 87 VAL A O 1
ATOM 731 N N . ILE A 1 88 ? 17.844 10.398 -8.984 1 97.12 88 ILE A N 1
ATOM 732 C CA . ILE A 1 88 ? 17.906 11.414 -10.031 1 97.12 88 ILE A CA 1
ATOM 733 C C . ILE A 1 88 ? 17.109 12.648 -9.609 1 97.12 88 ILE A C 1
ATOM 735 O O . ILE A 1 88 ? 17.578 13.773 -9.773 1 97.12 88 ILE A O 1
ATOM 739 N N . SER A 1 89 ? 16 12.461 -9 1 95.69 89 SER A N 1
ATOM 740 C CA . SER A 1 89 ? 15.102 13.578 -8.719 1 95.69 89 SER A CA 1
ATOM 741 C C . SER A 1 89 ? 15.414 14.227 -7.379 1 95.69 89 SER A C 1
ATOM 743 O O . SER A 1 89 ? 15.281 15.438 -7.223 1 95.69 89 SER A O 1
ATOM 745 N N . ALA A 1 90 ? 15.844 13.438 -6.402 1 94.94 90 ALA A N 1
ATOM 746 C CA . ALA A 1 90 ? 15.938 13.969 -5.043 1 94.94 90 ALA A CA 1
ATOM 747 C C . ALA A 1 90 ? 17.375 13.953 -4.543 1 94.94 90 ALA A C 1
ATOM 749 O O . ALA A 1 90 ? 17.656 14.422 -3.438 1 94.94 90 ALA A O 1
ATOM 750 N N . GLY A 1 91 ? 18.297 13.484 -5.355 1 94.62 91 GLY A N 1
ATOM 751 C CA . GLY A 1 91 ? 19.672 13.391 -4.922 1 94.62 91 GLY A CA 1
ATOM 752 C C . GLY A 1 91 ? 20.266 14.727 -4.512 1 94.62 91 GLY A C 1
ATOM 753 O O . GLY A 1 91 ? 20.844 14.852 -3.432 1 94.62 91 GLY A O 1
ATOM 754 N N . TYR A 1 92 ? 20.094 15.688 -5.27 1 92.81 92 TYR A N 1
ATOM 755 C CA . TYR A 1 92 ? 20.703 16.984 -5 1 92.81 92 TYR A CA 1
ATOM 756 C C . TYR A 1 92 ? 20.031 17.672 -3.814 1 92.81 92 TYR A C 1
ATOM 758 O O . TYR A 1 92 ? 20.703 18.031 -2.846 1 92.81 92 TYR A O 1
ATOM 766 N N . PRO A 1 93 ? 18.75 17.859 -3.84 1 93.5 93 PRO A N 1
ATOM 767 C CA . PRO A 1 93 ? 18.141 18.5 -2.676 1 93.5 93 PRO A CA 1
ATOM 768 C C . PRO A 1 93 ? 18.406 17.75 -1.376 1 93.5 93 PRO A C 1
ATOM 770 O O . PRO A 1 93 ? 18.531 18.359 -0.316 1 93.5 93 PRO A O 1
ATOM 773 N N . MET A 1 94 ? 18.438 16.5 -1.438 1 95.38 94 MET A N 1
ATOM 774 C CA . MET A 1 94 ? 18.703 15.68 -0.26 1 95.38 94 MET A CA 1
ATOM 775 C C . MET A 1 94 ? 20.109 15.945 0.268 1 95.38 94 MET A C 1
ATOM 777 O O . MET A 1 94 ? 20.297 16.172 1.464 1 95.38 94 MET A O 1
ATOM 781 N N . MET A 1 95 ? 21.078 16 -0.598 1 95 95 MET A N 1
ATOM 782 C CA . MET A 1 95 ? 22.469 16.219 -0.177 1 95 95 MET A CA 1
ATOM 783 C C . MET A 1 95 ? 22.656 17.656 0.291 1 95 95 MET A C 1
ATOM 785 O O . MET A 1 95 ? 23.422 17.906 1.229 1 95 95 MET A O 1
ATOM 789 N N . ASP A 1 96 ? 21.969 18.531 -0.364 1 94.44 96 ASP A N 1
ATOM 790 C CA . ASP A 1 96 ? 22.031 19.922 0.066 1 94.44 96 ASP A CA 1
ATOM 791 C C . ASP A 1 96 ? 21.438 20.094 1.462 1 94.44 96 ASP A C 1
ATOM 793 O O . ASP A 1 96 ? 21.906 20.906 2.252 1 94.44 96 ASP A O 1
ATOM 797 N N . PHE A 1 97 ? 20.438 19.391 1.765 1 95.5 97 PHE A N 1
ATOM 798 C CA . PHE A 1 97 ? 19.828 19.422 3.09 1 95.5 97 PHE A CA 1
ATOM 799 C C . PHE A 1 97 ? 20.734 18.75 4.117 1 95.5 97 PHE A C 1
ATOM 801 O O . PHE A 1 97 ? 20.875 19.234 5.238 1 95.5 97 PHE A O 1
ATOM 808 N N . LEU A 1 98 ? 21.391 17.672 3.795 1 95.38 98 LEU A N 1
ATOM 809 C CA . LEU A 1 98 ? 22.156 16.875 4.746 1 95.38 98 LEU A CA 1
ATOM 810 C C . LEU A 1 98 ? 23.516 17.516 5.016 1 95.38 98 LEU A C 1
ATOM 812 O O . LEU A 1 98 ? 23.953 17.578 6.164 1 95.38 98 LEU A O 1
ATOM 816 N N . VAL A 1 99 ? 24.172 18 3.986 1 94 99 VAL A N 1
ATOM 817 C CA . VAL A 1 99 ? 25.562 18.438 4.156 1 94 99 VAL A CA 1
ATOM 818 C C . VAL A 1 99 ? 25.688 19.891 3.721 1 94 99 VAL A C 1
ATOM 820 O O . VAL A 1 99 ? 26.641 20.578 4.113 1 94 99 VAL A O 1
ATOM 823 N N . GLY A 1 100 ? 24.75 20.359 2.955 1 92.81 100 GLY A N 1
ATOM 824 C CA . GLY A 1 100 ? 24.812 21.734 2.475 1 92.81 100 GLY A CA 1
ATOM 825 C C . GLY A 1 100 ? 24.109 22.719 3.387 1 92.81 100 GLY A C 1
ATOM 826 O O . GLY A 1 100 ? 24.094 22.547 4.605 1 92.81 100 GLY A O 1
ATOM 827 N N . ASN A 1 101 ? 23.594 23.797 2.828 1 91.62 101 ASN A N 1
ATOM 828 C CA . ASN A 1 101 ? 23.031 24.891 3.605 1 91.62 101 ASN A CA 1
ATOM 829 C C . ASN A 1 101 ? 21.516 24.938 3.492 1 91.62 101 ASN A C 1
ATOM 831 O O . ASN A 1 101 ? 20.859 25.75 4.148 1 91.62 101 ASN A O 1
ATOM 835 N N . ALA A 1 102 ? 20.969 24.016 2.777 1 93.38 102 ALA A N 1
ATOM 836 C CA . ALA A 1 102 ? 19.547 24.094 2.5 1 93.38 102 ALA A CA 1
ATOM 837 C C . ALA A 1 102 ? 18.719 23.812 3.758 1 93.38 102 ALA A C 1
ATOM 839 O O . ALA A 1 102 ? 19.078 22.938 4.547 1 93.38 102 ALA A O 1
ATOM 840 N N . VAL A 1 103 ? 17.734 24.625 3.918 1 94.19 103 VAL A N 1
ATOM 841 C CA . VAL A 1 103 ? 16.719 24.406 4.941 1 94.19 103 VAL A CA 1
ATOM 842 C C . VAL A 1 103 ? 15.398 24 4.289 1 94.19 103 VAL A C 1
ATOM 844 O O . VAL A 1 103 ? 15.266 24.031 3.062 1 94.19 103 VAL A O 1
ATOM 847 N N . PHE A 1 104 ? 14.414 23.578 4.984 1 95.56 104 PHE A N 1
ATOM 848 C CA . PHE A 1 104 ? 13.164 23.062 4.441 1 95.56 104 PHE A CA 1
ATOM 849 C C . PHE A 1 104 ? 12.461 24.125 3.594 1 95.56 104 PHE A C 1
ATOM 851 O O . PHE A 1 104 ? 11.875 23.797 2.561 1 95.56 104 PHE A O 1
ATOM 858 N N . SER A 1 105 ? 12.516 25.375 4.031 1 94.88 105 SER A N 1
ATOM 859 C CA . SER A 1 105 ? 11.766 26.438 3.381 1 94.88 105 SER A CA 1
ATOM 860 C C . SER A 1 105 ? 12.492 26.953 2.146 1 94.88 105 SER A C 1
ATOM 862 O O . SER A 1 105 ? 11.938 27.75 1.377 1 94.88 105 SER A O 1
ATOM 864 N N . ALA A 1 106 ? 13.719 26.469 1.895 1 94.25 106 ALA A N 1
ATOM 865 C CA . ALA A 1 106 ? 14.484 26.922 0.738 1 94.25 106 ALA A CA 1
ATOM 866 C C . ALA A 1 106 ? 13.906 26.359 -0.559 1 94.25 106 ALA A C 1
ATOM 868 O O . ALA A 1 106 ? 13.492 25.203 -0.612 1 94.25 106 ALA A O 1
ATOM 869 N N . PRO A 1 107 ? 13.93 27.188 -1.592 1 94.56 107 PRO A N 1
ATOM 870 C CA . PRO A 1 107 ? 13.484 26.656 -2.885 1 94.56 107 PRO A CA 1
ATOM 871 C C . PRO A 1 107 ? 14.469 25.656 -3.48 1 94.56 107 PRO A C 1
ATOM 873 O O . PRO A 1 107 ? 15.68 25.812 -3.338 1 94.56 107 PRO A O 1
ATOM 876 N N . VAL A 1 108 ? 14 24.672 -4.129 1 92.69 108 VAL A N 1
ATOM 877 C CA . VAL A 1 108 ? 14.844 23.672 -4.77 1 92.69 108 VAL A CA 1
ATOM 878 C C . VAL A 1 108 ? 15.578 24.297 -5.957 1 92.69 108 VAL A C 1
ATOM 880 O O . VAL A 1 108 ? 16.766 24.047 -6.168 1 92.69 108 VAL A O 1
ATOM 883 N N . VAL A 1 109 ? 14.789 25 -6.754 1 89 109 VAL A N 1
ATOM 884 C CA . VAL A 1 109 ? 15.344 25.766 -7.875 1 89 109 VAL A CA 1
ATOM 885 C C . VAL A 1 109 ? 15.18 27.266 -7.617 1 89 109 VAL A C 1
ATOM 887 O O . VAL A 1 109 ? 14.18 27.688 -7.043 1 89 109 VAL A O 1
ATOM 890 N N . ASN A 1 110 ? 16.141 27.953 -8.047 1 86.69 110 ASN A N 1
ATOM 891 C CA . ASN A 1 110 ? 16.094 29.406 -7.836 1 86.69 110 ASN A CA 1
ATOM 892 C C . ASN A 1 110 ? 14.828 30.016 -8.445 1 86.69 110 ASN A C 1
ATOM 894 O O . ASN A 1 110 ? 14.547 29.812 -9.633 1 86.69 110 ASN A O 1
ATOM 898 N N . GLY A 1 111 ? 14.078 30.703 -7.59 1 88.88 111 GLY A N 1
ATOM 899 C CA . GLY A 1 111 ? 12.852 31.344 -8.055 1 88.88 111 GLY A CA 1
ATOM 900 C C . GLY A 1 111 ? 11.664 30.406 -8.078 1 88.88 111 GLY A C 1
ATOM 901 O O . GLY A 1 111 ? 10.562 30.797 -8.461 1 88.88 111 GLY A O 1
ATOM 902 N N . GLY A 1 112 ? 11.93 29.188 -7.664 1 89.62 112 GLY A N 1
ATOM 903 C CA . GLY A 1 112 ? 10.852 28.219 -7.707 1 89.62 112 GLY A CA 1
ATOM 904 C C . GLY A 1 112 ? 9.969 28.266 -6.477 1 89.62 112 GLY A C 1
ATOM 905 O O . GLY A 1 112 ? 10.328 28.859 -5.461 1 89.62 112 GLY A O 1
ATOM 906 N N . LYS A 1 113 ? 8.781 27.656 -6.602 1 93.62 113 LYS A N 1
ATOM 907 C CA . LYS A 1 113 ? 7.801 27.609 -5.516 1 93.62 113 LYS A CA 1
ATOM 908 C C . LYS A 1 113 ? 7.953 26.344 -4.684 1 93.62 113 LYS A C 1
ATOM 910 O O . LYS A 1 113 ? 7.559 26.312 -3.516 1 93.62 113 LYS A O 1
ATOM 915 N N . VAL A 1 114 ? 8.469 25.344 -5.262 1 95.38 114 VAL A N 1
ATOM 916 C CA . VAL A 1 114 ? 8.641 24.078 -4.566 1 95.38 114 VAL A CA 1
ATOM 917 C C . VAL A 1 114 ? 9.852 24.156 -3.639 1 95.38 114 VAL A C 1
ATOM 919 O O . VAL A 1 114 ? 10.953 24.516 -4.066 1 95.38 114 VAL A O 1
ATOM 922 N N . THR A 1 115 ? 9.672 23.891 -2.402 1 96.81 115 THR A N 1
ATOM 923 C CA . THR A 1 115 ? 10.734 23.984 -1.406 1 96.81 115 THR A CA 1
ATOM 924 C C . THR A 1 115 ? 11.43 22.641 -1.225 1 96.81 115 THR A C 1
ATOM 926 O O . THR A 1 115 ? 10.938 21.609 -1.692 1 96.81 115 THR A O 1
ATOM 929 N N . VAL A 1 116 ? 12.547 22.625 -0.572 1 96.75 116 VAL A N 1
ATOM 930 C CA . VAL A 1 116 ? 13.289 21.406 -0.249 1 96.75 116 VAL A CA 1
ATOM 931 C C . VAL A 1 116 ? 12.422 20.484 0.619 1 96.75 116 VAL A C 1
ATOM 933 O O . VAL A 1 116 ? 12.383 19.281 0.402 1 96.75 116 VAL A O 1
ATOM 936 N N . GLY A 1 117 ? 11.695 21.094 1.573 1 97.19 117 GLY A N 1
ATOM 937 C CA . GLY A 1 117 ? 10.789 20.328 2.416 1 97.19 117 GLY A CA 1
ATOM 938 C C . GLY A 1 117 ? 9.703 19.609 1.635 1 97.19 117 GLY A C 1
ATOM 939 O O . GLY A 1 117 ? 9.398 18.453 1.905 1 97.19 117 GLY A O 1
ATOM 940 N N . ASP A 1 118 ? 9.133 20.281 0.666 1 97.44 118 ASP A N 1
ATOM 941 C CA . ASP A 1 118 ? 8.133 19.672 -0.209 1 97.44 118 ASP A CA 1
ATOM 942 C C . ASP A 1 118 ? 8.719 18.453 -0.931 1 97.44 118 ASP A C 1
ATOM 944 O O . ASP A 1 118 ? 8.102 17.391 -0.958 1 97.44 118 ASP A O 1
ATOM 948 N N . HIS A 1 119 ? 9.828 18.688 -1.468 1 97.38 119 HIS A N 1
ATOM 949 C CA . HIS A 1 119 ? 10.461 17.656 -2.293 1 97.38 119 HIS A CA 1
ATOM 950 C C . HIS A 1 119 ? 10.836 16.438 -1.465 1 97.38 119 HIS A C 1
ATOM 952 O O . HIS A 1 119 ? 10.609 15.305 -1.889 1 97.38 119 HIS A O 1
ATOM 958 N N . LEU A 1 120 ? 11.391 16.672 -0.314 1 97.81 120 LEU A N 1
ATOM 959 C CA . LEU A 1 120 ? 11.82 15.562 0.536 1 97.81 120 LEU A CA 1
ATOM 960 C C . LEU A 1 120 ? 10.617 14.805 1.096 1 97.81 120 LEU A C 1
ATOM 962 O O . LEU A 1 120 ? 10.68 13.586 1.28 1 97.81 120 LEU A O 1
ATOM 966 N N . LEU A 1 121 ? 9.547 15.539 1.403 1 98.12 121 LEU A N 1
ATOM 967 C CA . LEU A 1 121 ? 8.328 14.883 1.841 1 98.12 121 LEU A CA 1
ATOM 968 C C . LEU A 1 121 ? 7.801 13.938 0.765 1 98.12 121 LEU A C 1
ATOM 970 O O . LEU A 1 121 ? 7.512 12.766 1.044 1 98.12 121 LEU A O 1
ATOM 974 N N . VAL A 1 122 ? 7.742 14.367 -0.451 1 98.31 122 VAL A N 1
ATOM 975 C CA . VAL A 1 122 ? 7.238 13.555 -1.552 1 98.31 122 VAL A CA 1
ATOM 976 C C . VAL A 1 122 ? 8.188 12.391 -1.815 1 98.31 122 VAL A C 1
ATOM 978 O O . VAL A 1 122 ? 7.75 11.258 -2.037 1 98.31 122 VAL A O 1
ATOM 981 N N . ALA A 1 123 ? 9.469 12.68 -1.785 1 98.31 123 ALA A N 1
ATOM 982 C CA . ALA A 1 123 ? 10.453 11.625 -1.98 1 98.31 123 ALA A CA 1
ATOM 983 C C . ALA A 1 123 ? 10.305 10.531 -0.926 1 98.31 123 ALA A C 1
ATOM 985 O O . ALA A 1 123 ? 10.43 9.344 -1.232 1 98.31 123 ALA A O 1
ATOM 986 N N . THR A 1 124 ? 10.086 10.93 0.295 1 98.5 124 THR A N 1
ATOM 987 C CA . THR A 1 124 ? 9.883 9.969 1.374 1 98.5 124 THR A CA 1
ATOM 988 C C . THR A 1 124 ? 8.641 9.117 1.119 1 98.5 124 THR A C 1
ATOM 990 O O . THR A 1 124 ? 8.664 7.902 1.315 1 98.5 124 THR A O 1
ATOM 993 N N . GLU A 1 125 ? 7.609 9.727 0.644 1 98.75 125 GLU A N 1
ATOM 994 C CA . GLU A 1 125 ? 6.387 8.984 0.352 1 98.75 125 GLU A CA 1
ATOM 995 C C . GLU A 1 125 ? 6.594 8.016 -0.808 1 98.75 125 GLU A C 1
ATOM 997 O O . GLU A 1 125 ? 6.055 6.906 -0.799 1 98.75 125 GLU A O 1
ATOM 1002 N N . VAL A 1 126 ? 7.348 8.438 -1.795 1 98.69 126 VAL A N 1
ATOM 1003 C CA . VAL A 1 126 ? 7.656 7.539 -2.902 1 98.69 126 VAL A CA 1
ATOM 1004 C C . VAL A 1 126 ? 8.438 6.332 -2.385 1 98.69 126 VAL A C 1
ATOM 1006 O O . VAL A 1 126 ? 8.141 5.191 -2.752 1 98.69 126 VAL A O 1
ATOM 1009 N N . TYR A 1 127 ? 9.414 6.637 -1.591 1 98.56 127 TYR A N 1
ATOM 1010 C CA . TYR A 1 127 ? 10.227 5.59 -0.986 1 98.56 127 TYR A CA 1
ATOM 1011 C C . TYR A 1 127 ? 9.359 4.625 -0.18 1 98.56 127 TYR A C 1
ATOM 1013 O O . TYR A 1 127 ? 9.469 3.408 -0.33 1 98.56 127 TYR A O 1
ATOM 1021 N N . CYS A 1 128 ? 8.484 5.133 0.64 1 98.69 128 CYS A N 1
ATOM 1022 C CA . CYS A 1 128 ? 7.586 4.316 1.445 1 98.69 128 CYS A CA 1
ATOM 1023 C C . CYS A 1 128 ? 6.598 3.561 0.563 1 98.69 128 CYS A C 1
ATOM 1025 O O . CYS A 1 128 ? 6.273 2.404 0.839 1 98.69 128 CYS A O 1
ATOM 1027 N N . ALA A 1 129 ? 6.102 4.242 -0.456 1 98.81 129 ALA A N 1
ATOM 1028 C CA . ALA A 1 129 ? 5.172 3.592 -1.377 1 98.81 129 ALA A CA 1
ATOM 1029 C C . ALA A 1 129 ? 5.797 2.346 -2 1 98.81 129 ALA A C 1
ATOM 1031 O O . ALA A 1 129 ? 5.125 1.327 -2.172 1 98.81 129 ALA A O 1
ATOM 1032 N N . TYR A 1 130 ? 7.031 2.41 -2.381 1 98.38 130 TYR A N 1
ATOM 1033 C CA . TYR A 1 130 ? 7.711 1.263 -2.971 1 98.38 130 TYR A CA 1
ATOM 1034 C C . TYR A 1 130 ? 7.758 0.094 -1.994 1 98.38 130 TYR A C 1
ATOM 1036 O O . TYR A 1 130 ? 7.48 -1.048 -2.369 1 98.38 130 TYR A O 1
ATOM 1044 N N . TYR A 1 131 ? 8.086 0.355 -0.777 1 97.38 131 TYR A N 1
ATOM 1045 C CA . TYR A 1 131 ? 8.234 -0.724 0.193 1 97.38 131 TYR A CA 1
ATOM 1046 C C . TYR A 1 131 ? 6.871 -1.269 0.613 1 97.38 131 TYR A C 1
ATOM 1048 O O . TYR A 1 131 ? 6.742 -2.453 0.927 1 97.38 131 TYR A O 1
ATOM 1056 N N . ILE A 1 132 ? 5.879 -0.372 0.622 1 98.44 132 ILE A N 1
ATOM 1057 C CA . ILE A 1 132 ? 4.52 -0.863 0.808 1 98.44 132 ILE A CA 1
ATOM 1058 C C . ILE A 1 132 ? 4.16 -1.832 -0.317 1 98.44 132 ILE A C 1
ATOM 1060 O O . ILE A 1 132 ? 3.654 -2.928 -0.064 1 98.44 132 ILE A O 1
ATOM 1064 N N . PHE A 1 133 ? 4.43 -1.407 -1.536 1 98.38 133 PHE A N 1
ATOM 1065 C CA . PHE A 1 133 ? 4.156 -2.248 -2.695 1 98.38 133 PHE A CA 1
ATOM 1066 C C . PHE A 1 133 ? 4.871 -3.588 -2.57 1 98.38 133 PHE A C 1
ATOM 1068 O O . PHE A 1 133 ? 4.258 -4.645 -2.752 1 98.38 133 PHE A O 1
ATOM 1075 N N . GLU A 1 134 ? 6.129 -3.506 -2.285 1 96.75 134 GLU A N 1
ATOM 1076 C CA . GLU A 1 134 ? 6.918 -4.734 -2.213 1 96.75 134 GLU A CA 1
ATOM 1077 C C . GLU A 1 134 ? 6.387 -5.668 -1.132 1 96.75 134 GLU A C 1
ATOM 1079 O O . GLU A 1 134 ? 6.305 -6.883 -1.337 1 96.75 134 GLU A O 1
ATOM 1084 N N . MET A 1 135 ? 6.055 -5.105 -0.012 1 96.06 135 MET A N 1
ATOM 1085 C CA . MET A 1 135 ? 5.535 -5.902 1.097 1 96.06 135 MET A CA 1
ATOM 1086 C C . MET A 1 135 ? 4.242 -6.605 0.703 1 96.06 135 MET A C 1
ATOM 1088 O O . MET A 1 135 ? 4.035 -7.773 1.042 1 96.06 135 MET A O 1
ATOM 1092 N N . CYS A 1 136 ? 3.404 -6.008 -0.023 1 97.19 136 CYS A N 1
ATOM 1093 C CA . CYS A 1 136 ? 2.123 -6.566 -0.443 1 97.19 136 CYS A CA 1
ATOM 1094 C C . CYS A 1 136 ? 2.301 -7.5 -1.633 1 97.19 136 CYS A C 1
ATOM 1096 O O . CYS A 1 136 ? 1.535 -8.453 -1.801 1 97.19 136 CYS A O 1
ATOM 1098 N N . PHE A 1 137 ? 3.279 -7.234 -2.438 1 96.38 137 PHE A N 1
ATOM 1099 C CA . PHE A 1 137 ? 3.512 -7.941 -3.691 1 96.38 137 PHE A CA 1
ATOM 1100 C C . PHE A 1 137 ? 4.145 -9.305 -3.434 1 96.38 137 PHE A C 1
ATOM 1102 O O . PHE A 1 137 ? 3.826 -10.281 -4.117 1 96.38 137 PHE A O 1
ATOM 1109 N N . ARG A 1 138 ? 5.055 -9.359 -2.459 1 92.88 138 ARG A N 1
ATOM 1110 C CA . ARG A 1 138 ? 5.832 -10.578 -2.252 1 92.88 138 ARG A CA 1
ATOM 1111 C C . ARG A 1 138 ? 5.141 -11.508 -1.256 1 92.88 138 ARG A C 1
ATOM 1113 O O . ARG A 1 138 ? 5.262 -12.727 -1.351 1 92.88 138 ARG A O 1
ATOM 1120 N N . THR A 1 139 ? 4.332 -11.102 -0.373 1 88 139 THR A N 1
ATOM 1121 C CA . THR A 1 139 ? 3.562 -11.797 0.653 1 88 139 THR A CA 1
ATOM 1122 C C . THR A 1 139 ? 4.305 -13.039 1.141 1 88 139 THR A C 1
ATOM 1124 O O . THR A 1 139 ? 5.367 -12.93 1.762 1 88 139 THR A O 1
ATOM 1127 N N . LYS A 1 140 ? 3.867 -14.219 0.869 1 86.69 140 LYS A N 1
ATOM 1128 C CA . LYS A 1 140 ? 4.367 -15.453 1.476 1 86.69 140 LYS A CA 1
ATOM 1129 C C . LYS A 1 140 ? 5.785 -15.758 1.004 1 86.69 140 LYS A C 1
ATOM 1131 O O . LYS A 1 140 ? 6.488 -16.562 1.62 1 86.69 140 LYS A O 1
ATOM 1136 N N . PHE A 1 141 ? 6.227 -15.055 0.064 1 89.19 141 PHE A N 1
ATOM 1137 C CA . PHE A 1 141 ? 7.539 -15.352 -0.492 1 89.19 141 PHE A CA 1
ATOM 1138 C C . PHE A 1 141 ? 8.617 -14.523 0.195 1 89.19 141 PHE A C 1
ATOM 1140 O O . PHE A 1 141 ? 9.812 -14.773 0.019 1 89.19 141 PHE A O 1
ATOM 1147 N N . ALA A 1 142 ? 8.203 -13.578 0.937 1 90.31 142 ALA A N 1
ATOM 1148 C CA . ALA A 1 142 ? 9.164 -12.742 1.651 1 90.31 142 ALA A CA 1
ATOM 1149 C C . ALA A 1 142 ? 9.695 -13.461 2.893 1 90.31 142 ALA A C 1
ATOM 1151 O O . ALA A 1 142 ? 8.945 -14.141 3.594 1 90.31 142 ALA A O 1
ATOM 1152 N N . SER A 1 143 ? 10.969 -13.289 3.129 1 90.06 143 SER A N 1
ATOM 1153 C CA . SER A 1 143 ? 11.539 -13.812 4.363 1 90.06 143 SER A CA 1
ATOM 1154 C C . SER A 1 143 ? 11.078 -13.008 5.574 1 90.06 143 SER A C 1
ATOM 1156 O O . SER A 1 143 ? 10.688 -11.852 5.441 1 90.06 143 SER A O 1
ATOM 1158 N N . TYR A 1 144 ? 11.164 -13.609 6.785 1 90.12 144 TYR A N 1
ATOM 1159 C CA . TYR A 1 144 ? 10.766 -12.938 8.023 1 90.12 144 TYR A CA 1
ATOM 1160 C C . TYR A 1 144 ? 11.633 -11.711 8.273 1 90.12 144 TYR A C 1
ATOM 1162 O O . TYR A 1 144 ? 11.141 -10.688 8.75 1 90.12 144 TYR A O 1
ATOM 1170 N N . ILE A 1 145 ? 12.852 -11.836 7.867 1 87.69 145 ILE A N 1
ATOM 1171 C CA . ILE A 1 145 ? 13.789 -10.734 8.07 1 87.69 145 ILE A CA 1
ATOM 1172 C C . ILE A 1 145 ? 13.438 -9.578 7.137 1 87.69 145 ILE A C 1
ATOM 1174 O O . ILE A 1 145 ? 13.531 -8.406 7.523 1 87.69 145 ILE A O 1
ATOM 1178 N N . SER A 1 146 ? 13.109 -9.898 5.938 1 88.06 146 SER A N 1
ATOM 1179 C CA . SER A 1 146 ? 12.703 -8.875 4.98 1 88.06 146 SER A CA 1
ATOM 1180 C C . SER A 1 146 ? 11.43 -8.164 5.434 1 88.06 146 SER A C 1
ATOM 1182 O O . SER A 1 146 ? 11.32 -6.941 5.328 1 88.06 146 SER A O 1
ATOM 1184 N N . ILE A 1 147 ? 10.484 -8.922 5.992 1 92.62 147 ILE A N 1
ATOM 1185 C CA . ILE A 1 147 ? 9.242 -8.352 6.488 1 92.62 147 ILE A CA 1
ATOM 1186 C C . ILE A 1 147 ? 9.531 -7.391 7.641 1 92.62 147 ILE A C 1
ATOM 1188 O O . ILE A 1 147 ? 9.023 -6.27 7.668 1 92.62 147 ILE A O 1
ATOM 1192 N N . ALA A 1 148 ? 10.383 -7.844 8.555 1 90.19 148 ALA A N 1
ATOM 1193 C CA . ALA A 1 148 ? 10.75 -7.004 9.695 1 90.19 148 ALA A CA 1
ATOM 1194 C C . ALA A 1 148 ? 11.43 -5.719 9.227 1 90.19 148 ALA A C 1
ATOM 1196 O O . ALA A 1 148 ? 11.148 -4.641 9.758 1 90.19 148 ALA A O 1
ATOM 1197 N N . HIS A 1 149 ? 12.312 -5.859 8.258 1 89.75 149 HIS A N 1
ATOM 1198 C CA . HIS A 1 149 ? 13.016 -4.707 7.703 1 89.75 149 HIS A CA 1
ATOM 1199 C C . HIS A 1 149 ? 12.031 -3.709 7.09 1 89.75 149 HIS A C 1
ATOM 1201 O O . HIS A 1 149 ? 12.133 -2.504 7.336 1 89.75 149 HIS A O 1
ATOM 1207 N N . HIS A 1 150 ? 11.062 -4.188 6.32 1 93.31 150 HIS A N 1
ATOM 1208 C CA . HIS A 1 150 ? 10.086 -3.316 5.684 1 93.31 150 HIS A CA 1
ATOM 1209 C C . HIS A 1 150 ? 9.195 -2.639 6.715 1 93.31 150 HIS A C 1
ATOM 1211 O O . HIS A 1 150 ? 8.906 -1.443 6.609 1 93.31 150 HIS A O 1
ATOM 1217 N N . VAL A 1 151 ? 8.766 -3.381 7.711 1 94.5 151 VAL A N 1
ATOM 1218 C CA . VAL A 1 151 ? 7.922 -2.834 8.766 1 94.5 151 VAL A CA 1
ATOM 1219 C C . VAL A 1 151 ? 8.664 -1.723 9.5 1 94.5 151 VAL A C 1
ATOM 1221 O O . VAL A 1 151 ? 8.133 -0.625 9.68 1 94.5 151 VAL A O 1
ATOM 1224 N N . GLY A 1 152 ? 9.883 -2.053 9.875 1 92.75 152 GLY A N 1
ATOM 1225 C CA . GLY A 1 152 ? 10.688 -1.062 10.578 1 92.75 152 GLY A CA 1
ATOM 1226 C C . GLY A 1 152 ? 10.922 0.198 9.766 1 92.75 152 GLY A C 1
ATOM 1227 O O . GLY A 1 152 ? 10.766 1.31 10.273 1 92.75 152 GLY A O 1
ATOM 1228 N N . LEU A 1 153 ? 11.281 0.041 8.523 1 94.88 153 LEU A N 1
ATOM 1229 C CA . LEU A 1 153 ? 11.539 1.164 7.633 1 94.88 153 LEU A CA 1
ATOM 1230 C C . LEU A 1 153 ? 10.305 2.045 7.488 1 94.88 153 LEU A C 1
ATOM 1232 O O . LEU A 1 153 ? 10.391 3.268 7.617 1 94.88 153 LEU A O 1
ATOM 1236 N N . LEU A 1 154 ? 9.195 1.425 7.285 1 97.12 154 LEU A N 1
ATOM 1237 C CA . LEU A 1 154 ? 7.949 2.15 7.047 1 97.12 154 LEU A CA 1
ATOM 1238 C C . LEU A 1 154 ? 7.508 2.896 8.305 1 97.12 154 LEU A C 1
ATOM 1240 O O . LEU A 1 154 ? 7.129 4.07 8.234 1 97.12 154 LEU A O 1
ATOM 1244 N N . ILE A 1 155 ? 7.625 2.248 9.414 1 95.75 155 ILE A N 1
ATOM 1245 C CA . ILE A 1 155 ? 7.176 2.857 10.656 1 95.75 155 ILE A CA 1
ATOM 1246 C C . ILE A 1 155 ? 8.07 4.043 11.008 1 95.75 155 ILE A C 1
ATOM 1248 O O . ILE A 1 155 ? 7.582 5.117 11.367 1 95.75 155 ILE A O 1
ATOM 1252 N N . ILE A 1 156 ? 9.328 3.883 10.836 1 95.06 156 ILE A N 1
ATOM 1253 C CA . ILE A 1 156 ? 10.258 4.941 11.211 1 95.06 156 ILE A CA 1
ATOM 1254 C C . ILE A 1 156 ? 10.102 6.129 10.266 1 95.06 156 ILE A C 1
ATOM 1256 O O . ILE A 1 156 ? 10.062 7.281 10.703 1 95.06 156 ILE A O 1
ATOM 1260 N N . ALA A 1 157 ? 10.008 5.887 9.008 1 96.88 157 ALA A N 1
ATOM 1261 C CA . ALA A 1 157 ? 9.891 6.961 8.031 1 96.88 157 ALA A CA 1
ATOM 1262 C C . ALA A 1 157 ? 8.578 7.727 8.211 1 96.88 157 ALA A C 1
ATOM 1264 O O . ALA A 1 157 ? 8.578 8.961 8.234 1 96.88 157 ALA A O 1
ATOM 1265 N N . GLN A 1 158 ? 7.52 7.02 8.414 1 98.25 158 GLN A N 1
ATOM 1266 C CA . GLN A 1 158 ? 6.223 7.668 8.562 1 98.25 158 GLN A CA 1
ATOM 1267 C C . GLN A 1 158 ? 6.109 8.367 9.914 1 98.25 158 GLN A C 1
ATOM 1269 O O . GLN A 1 158 ? 5.461 9.406 10.031 1 98.25 158 GLN A O 1
ATOM 1274 N N . THR A 1 159 ? 6.699 7.805 10.906 1 96.31 159 THR A N 1
ATOM 1275 C CA . THR A 1 159 ? 6.734 8.477 12.203 1 96.31 159 THR A CA 1
ATOM 1276 C C . THR A 1 159 ? 7.508 9.789 12.109 1 96.31 159 THR A C 1
ATOM 1278 O O . THR A 1 159 ? 7.07 10.812 12.641 1 96.31 159 THR A O 1
ATOM 1281 N N . ALA A 1 160 ? 8.641 9.742 11.445 1 96.31 160 ALA A N 1
ATOM 1282 C CA . ALA A 1 160 ? 9.422 10.961 11.281 1 96.31 160 ALA A CA 1
ATOM 1283 C C . ALA A 1 160 ? 8.602 12.07 10.641 1 96.31 160 ALA A C 1
ATOM 1285 O O . ALA A 1 160 ? 8.656 13.227 11.07 1 96.31 160 ALA A O 1
ATOM 1286 N N . LEU A 1 161 ? 7.805 11.742 9.672 1 97.75 161 LEU A N 1
ATOM 1287 C CA . LEU A 1 161 ? 6.941 12.727 9.016 1 97.75 161 LEU A CA 1
ATOM 1288 C C . LEU A 1 161 ? 5.84 13.188 9.969 1 97.75 161 LEU A C 1
ATOM 1290 O O . LEU A 1 161 ? 5.535 14.383 10.031 1 97.75 161 LEU A O 1
ATOM 1294 N N . SER A 1 162 ? 5.324 12.289 10.734 1 96.44 162 SER A N 1
ATOM 1295 C CA . SER A 1 162 ? 4.184 12.586 11.586 1 96.44 162 SER A CA 1
ATOM 1296 C C . SER A 1 162 ? 4.574 13.516 12.734 1 96.44 162 SER A C 1
ATOM 1298 O O . SER A 1 162 ? 3.736 14.25 13.258 1 96.44 162 SER A O 1
ATOM 1300 N N . LEU A 1 163 ? 5.809 13.508 13.117 1 96.06 163 LEU A N 1
ATOM 1301 C CA . LEU A 1 163 ? 6.277 14.359 14.203 1 96.06 163 LEU A CA 1
ATOM 1302 C C . LEU A 1 163 ? 6.125 15.836 13.844 1 96.06 163 LEU A C 1
ATOM 1304 O O . LEU A 1 163 ? 6.004 16.688 14.727 1 96.06 163 LEU A O 1
ATOM 1308 N N . PHE A 1 164 ? 6.07 16.125 12.547 1 96.75 164 PHE A N 1
ATOM 1309 C CA . PHE A 1 164 ? 5.953 17.516 12.094 1 96.75 164 PHE A CA 1
ATOM 1310 C C . PHE A 1 164 ? 4.523 18.016 12.273 1 96.75 164 PHE A C 1
ATOM 1312 O O . PHE A 1 164 ? 4.258 19.203 12.094 1 96.75 164 PHE A O 1
ATOM 1319 N N . ALA A 1 165 ? 3.582 17.125 12.602 1 94.56 165 ALA A N 1
ATOM 1320 C CA . ALA A 1 165 ? 2.195 17.531 12.805 1 94.56 165 ALA A CA 1
ATOM 1321 C C . ALA A 1 165 ? 2.074 18.469 14 1 94.56 165 ALA A C 1
ATOM 1323 O O . ALA A 1 165 ? 1.179 19.312 14.039 1 94.56 165 ALA A O 1
ATOM 1324 N N . ASP A 1 166 ? 2.959 18.344 14.984 1 93 166 ASP A N 1
ATOM 1325 C CA . ASP A 1 166 ? 3.035 19.219 16.156 1 93 166 ASP A CA 1
ATOM 1326 C C . ASP A 1 166 ? 4.484 19.469 16.547 1 93 166 ASP A C 1
ATOM 1328 O O . ASP A 1 166 ? 4.961 18.938 17.562 1 93 166 ASP A O 1
ATOM 1332 N N . PRO A 1 167 ? 5.047 20.375 15.852 1 87.25 167 PRO A N 1
ATOM 1333 C CA . PRO A 1 167 ? 6.473 20.609 16.094 1 87.25 167 PRO A CA 1
ATOM 1334 C C . PRO A 1 167 ? 6.746 21.219 17.469 1 87.25 167 PRO A C 1
ATOM 1336 O O . PRO A 1 167 ? 7.859 21.094 17.984 1 87.25 167 PRO A O 1
ATOM 1339 N N . LYS A 1 168 ? 5.824 21.891 18.031 1 89.06 168 LYS A N 1
ATOM 1340 C CA . LYS A 1 168 ? 6 22.453 19.375 1 89.06 168 LYS A CA 1
ATOM 1341 C C . LYS A 1 168 ? 6.082 21.344 20.422 1 89.06 168 LYS A C 1
ATOM 1343 O O . LYS A 1 168 ? 6.867 21.438 21.375 1 89.06 168 LYS A O 1
ATOM 1348 N N . LYS A 1 169 ? 5.324 20.328 20.141 1 90.5 169 LYS A N 1
ATOM 1349 C CA . LYS A 1 169 ? 5.324 19.203 21.078 1 90.5 169 LYS A CA 1
ATOM 1350 C C . LYS A 1 169 ? 6.484 18.25 20.781 1 90.5 169 LYS A C 1
ATOM 1352 O O . LYS A 1 169 ? 7.094 17.719 21.703 1 90.5 169 LYS A O 1
ATOM 1357 N N . ASN A 1 170 ? 6.742 18.219 19.5 1 92.5 170 ASN A N 1
ATOM 1358 C CA . ASN A 1 170 ? 7.793 17.297 19.062 1 92.5 170 ASN A CA 1
ATOM 1359 C C . ASN A 1 170 ? 9.047 18.047 18.625 1 92.5 170 ASN A C 1
ATOM 1361 O O . ASN A 1 170 ? 9.273 18.25 17.438 1 92.5 170 ASN A O 1
ATOM 1365 N N . HIS A 1 171 ? 9.914 18.219 19.531 1 91.38 171 HIS A N 1
ATOM 1366 C CA . HIS A 1 171 ? 11.094 19.031 19.281 1 91.38 171 HIS A CA 1
ATOM 1367 C C . HIS A 1 171 ? 12.133 18.266 18.469 1 91.38 171 HIS A C 1
ATOM 1369 O O . HIS A 1 171 ? 13.086 18.859 17.953 1 91.38 171 HIS A O 1
ATOM 1375 N N . GLU A 1 172 ? 11.938 16.953 18.344 1 92.94 172 GLU A N 1
ATOM 1376 C CA . GLU A 1 172 ? 12.922 16.109 17.672 1 92.94 172 GLU A CA 1
ATOM 1377 C C . GLU A 1 172 ? 12.531 15.867 16.219 1 92.94 172 GLU A C 1
ATOM 1379 O O . GLU A 1 172 ? 13.195 15.102 15.508 1 92.94 172 GLU A O 1
ATOM 1384 N N . ALA A 1 173 ? 11.492 16.484 15.711 1 95.06 173 ALA A N 1
ATOM 1385 C CA . ALA A 1 173 ? 10.953 16.172 14.383 1 95.06 173 ALA A CA 1
ATOM 1386 C C . ALA A 1 173 ? 12.016 16.344 13.312 1 95.06 173 ALA A C 1
ATOM 1388 O O . ALA A 1 173 ? 12.266 15.43 12.523 1 95.06 173 ALA A O 1
ATOM 1389 N N . THR A 1 174 ? 12.695 17.469 13.328 1 95.62 174 THR A N 1
ATOM 1390 C CA . THR A 1 174 ? 13.664 17.766 12.281 1 95.62 174 THR A CA 1
ATOM 1391 C C . THR A 1 174 ? 14.875 16.844 12.391 1 95.62 174 THR A C 1
ATOM 1393 O O . THR A 1 174 ? 15.367 16.344 11.383 1 95.62 174 THR A O 1
ATOM 1396 N N . VAL A 1 175 ? 15.352 16.578 13.555 1 94.81 175 VAL A N 1
ATOM 1397 C CA . VAL A 1 175 ? 16.547 15.742 13.734 1 94.81 175 VAL A CA 1
ATOM 1398 C C . VAL A 1 175 ? 16.219 14.297 13.375 1 94.81 175 VAL A C 1
ATOM 1400 O O . VAL A 1 175 ? 17.031 13.602 12.766 1 94.81 175 VAL A O 1
ATOM 1403 N N . GLU A 1 176 ? 15.062 13.828 13.789 1 94.88 176 GLU A N 1
ATOM 1404 C CA . GLU A 1 176 ? 14.641 12.484 13.414 1 94.88 176 GLU A CA 1
ATOM 1405 C C . GLU A 1 176 ? 14.539 12.344 11.898 1 94.88 176 GLU A C 1
ATOM 1407 O O . GLU A 1 176 ? 14.977 11.344 11.328 1 94.88 176 GLU A O 1
ATOM 1412 N N . PHE A 1 177 ? 13.953 13.336 11.32 1 96.56 177 PHE A N 1
ATOM 1413 C CA . PHE A 1 177 ? 13.812 13.305 9.867 1 96.56 177 PHE A CA 1
ATOM 1414 C C . PHE A 1 177 ? 15.172 13.336 9.188 1 96.56 177 PHE A C 1
ATOM 1416 O O . PHE A 1 177 ? 15.391 12.641 8.195 1 96.56 177 PHE A O 1
ATOM 1423 N N . TYR A 1 178 ? 16.047 14.125 9.695 1 96.69 178 TYR A N 1
ATOM 1424 C CA . TYR A 1 178 ? 17.422 14.188 9.211 1 96.69 178 TYR A CA 1
ATOM 1425 C C . TYR A 1 178 ? 18.062 12.805 9.227 1 96.69 178 TYR A C 1
ATOM 1427 O O . TYR A 1 178 ? 18.641 12.367 8.234 1 96.69 178 TYR A O 1
ATOM 1435 N N . MET A 1 179 ? 17.953 12.094 10.305 1 95.88 179 MET A N 1
ATOM 1436 C CA . MET A 1 179 ? 18.531 10.758 10.43 1 95.88 179 MET A CA 1
ATOM 1437 C C . MET A 1 179 ? 17.875 9.789 9.453 1 95.88 179 MET A C 1
ATOM 1439 O O . MET A 1 179 ? 18.547 8.961 8.844 1 95.88 179 MET A O 1
ATOM 1443 N N . CYS A 1 180 ? 16.609 9.883 9.281 1 95.5 180 CYS A N 1
ATOM 1444 C CA . CYS A 1 180 ? 15.883 9.055 8.32 1 95.5 180 CYS A CA 1
ATOM 1445 C C . CYS A 1 180 ? 16.406 9.266 6.91 1 95.5 180 CYS A C 1
ATOM 1447 O O . CYS A 1 180 ? 16.547 8.32 6.137 1 95.5 180 CYS A O 1
ATOM 1449 N N . MET A 1 181 ? 16.656 10.523 6.605 1 96.94 181 MET A N 1
ATOM 1450 C CA . MET A 1 181 ? 17.203 10.836 5.285 1 96.94 181 MET A CA 1
ATOM 1451 C C . MET A 1 181 ? 18.578 10.219 5.109 1 96.94 181 MET A C 1
ATOM 1453 O O . MET A 1 181 ? 18.891 9.695 4.039 1 96.94 181 MET A O 1
ATOM 1457 N N . VAL A 1 182 ? 19.359 10.25 6.129 1 96.81 182 VAL A N 1
ATOM 1458 C CA . VAL A 1 182 ? 20.688 9.656 6.078 1 96.81 182 VAL A CA 1
ATOM 1459 C C . VAL A 1 182 ? 20.578 8.148 5.855 1 96.81 182 VAL A C 1
ATOM 1461 O O . VAL A 1 182 ? 21.172 7.609 4.926 1 96.81 182 VAL A O 1
ATOM 1464 N N . TRP A 1 183 ? 19.781 7.531 6.648 1 96.31 183 TRP A N 1
ATOM 1465 C CA . TRP A 1 183 ? 19.625 6.082 6.555 1 96.31 183 TRP A CA 1
ATOM 1466 C C . TRP A 1 183 ? 19 5.688 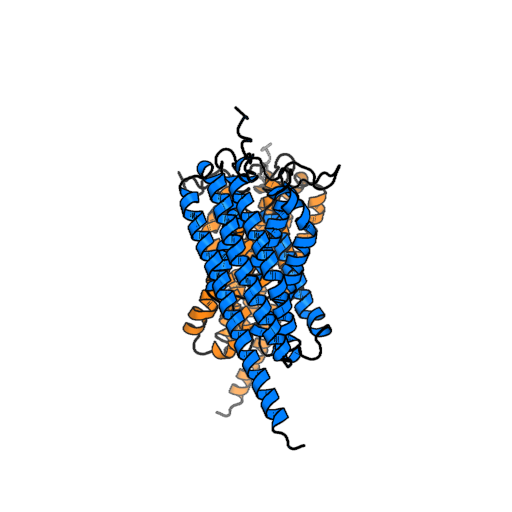5.223 1 96.31 183 TRP A C 1
ATOM 1468 O O . TRP A 1 183 ? 19.422 4.703 4.602 1 96.31 183 TRP A O 1
ATOM 1478 N N . GLY A 1 184 ? 18.016 6.457 4.812 1 95.62 184 GLY A N 1
ATOM 1479 C CA . GLY A 1 184 ? 17.391 6.207 3.516 1 95.62 184 GLY A CA 1
ATOM 1480 C C . GLY A 1 184 ? 18.375 6.32 2.363 1 95.62 184 GLY A C 1
ATOM 1481 O O . GLY A 1 184 ? 18.312 5.535 1.412 1 95.62 184 GLY A O 1
ATOM 1482 N N . THR A 1 185 ? 19.203 7.285 2.439 1 96.44 185 THR A N 1
ATOM 1483 C CA . THR A 1 185 ? 20.219 7.469 1.402 1 96.44 185 THR A CA 1
ATOM 1484 C C . THR A 1 185 ? 21.141 6.258 1.321 1 96.44 185 THR A C 1
ATOM 1486 O O . THR A 1 185 ? 21.406 5.746 0.231 1 96.44 185 THR A O 1
ATOM 1489 N N . PHE A 1 186 ? 21.609 5.773 2.424 1 96.5 186 PHE A N 1
ATOM 1490 C CA . PHE A 1 186 ? 22.453 4.586 2.438 1 96.5 186 PHE A CA 1
ATOM 1491 C C . PHE A 1 186 ? 21.719 3.383 1.867 1 96.5 186 PHE A C 1
ATOM 1493 O O . PHE A 1 186 ? 22.281 2.609 1.093 1 96.5 186 PHE A O 1
ATOM 1500 N N . ASP A 1 187 ? 20.5 3.23 2.252 1 95.56 187 ASP A N 1
ATOM 1501 C CA . ASP A 1 187 ? 19.703 2.107 1.783 1 95.56 187 ASP A CA 1
ATOM 1502 C C . ASP A 1 187 ? 19.578 2.113 0.26 1 95.56 187 ASP A C 1
ATOM 1504 O O . ASP A 1 187 ? 19.797 1.09 -0.389 1 95.56 187 ASP A O 1
ATOM 1508 N N . VAL A 1 188 ? 19.266 3.283 -0.263 1 96.94 188 VAL A N 1
ATOM 1509 C CA . VAL A 1 188 ? 19.062 3.42 -1.702 1 96.94 188 VAL A CA 1
ATOM 1510 C C . VAL A 1 188 ? 20.359 3.127 -2.436 1 96.94 188 VAL A C 1
ATOM 1512 O O . VAL A 1 188 ? 20.375 2.369 -3.408 1 96.94 188 VAL A O 1
ATOM 1515 N N . VAL A 1 189 ? 21.422 3.643 -1.976 1 96.25 189 VAL A N 1
ATOM 1516 C CA . VAL A 1 189 ? 22.719 3.51 -2.619 1 96.25 189 VAL A CA 1
ATOM 1517 C C . VAL A 1 189 ? 23.172 2.051 -2.58 1 96.25 189 VAL A C 1
ATOM 1519 O O . VAL A 1 189 ? 23.75 1.547 -3.547 1 96.25 189 VAL A O 1
ATOM 1522 N N . VAL A 1 190 ? 22.875 1.387 -1.521 1 96.69 190 VAL A N 1
ATOM 1523 C CA . VAL A 1 190 ? 23.328 0.006 -1.362 1 96.69 190 VAL A CA 1
ATOM 1524 C C . VAL A 1 190 ? 22.422 -0.923 -2.172 1 96.69 190 VAL A C 1
ATOM 1526 O O . VAL A 1 190 ? 22.891 -1.897 -2.762 1 96.69 190 VAL A O 1
ATOM 1529 N N . GLU A 1 191 ? 21.203 -0.623 -2.297 1 96.5 191 GLU A N 1
ATOM 1530 C CA . GLU A 1 191 ? 20.219 -1.539 -2.873 1 96.5 191 GLU A CA 1
ATOM 1531 C C . GLU A 1 191 ? 20.266 -1.504 -4.398 1 96.5 191 GLU A C 1
ATOM 1533 O O . GLU A 1 191 ? 20.047 -2.523 -5.055 1 96.5 191 GLU A O 1
ATOM 1538 N N . ILE A 1 192 ? 20.562 -0.374 -4.973 1 98.12 192 ILE A N 1
ATOM 1539 C CA . ILE A 1 192 ? 20.469 -0.209 -6.418 1 98.12 192 ILE A CA 1
ATOM 1540 C C . ILE A 1 192 ? 21.375 -1.22 -7.117 1 98.12 192 ILE A C 1
ATOM 1542 O O . ILE A 1 192 ? 20.922 -2.002 -7.953 1 98.12 192 ILE A O 1
ATOM 1546 N N . PRO A 1 193 ? 22.688 -1.343 -6.773 1 97.88 193 PRO A N 1
ATOM 1547 C CA . PRO A 1 193 ? 23.531 -2.336 -7.441 1 97.88 193 PRO A CA 1
ATOM 1548 C C . PRO A 1 193 ? 23.062 -3.77 -7.188 1 97.88 193 PRO A C 1
ATOM 1550 O O . PRO A 1 193 ? 23.219 -4.633 -8.055 1 97.88 193 PRO A O 1
ATOM 1553 N N . ILE A 1 194 ? 22.547 -4 -6.055 1 97.38 194 ILE A N 1
ATOM 1554 C CA . ILE A 1 194 ? 22.094 -5.344 -5.723 1 97.38 194 ILE A CA 1
ATOM 1555 C C . ILE A 1 194 ? 20.891 -5.703 -6.594 1 97.38 194 ILE A C 1
ATOM 1557 O O . ILE A 1 194 ? 20.828 -6.805 -7.148 1 97.38 194 ILE A O 1
ATOM 1561 N N . PHE A 1 195 ? 19.953 -4.781 -6.758 1 97.88 195 PHE A N 1
ATOM 1562 C CA . PHE A 1 195 ? 18.797 -5.016 -7.609 1 97.88 195 PHE A CA 1
ATOM 1563 C C . PHE A 1 195 ? 19.219 -5.285 -9.047 1 97.88 195 PHE A C 1
ATOM 1565 O O . PHE A 1 195 ? 18.734 -6.227 -9.68 1 97.88 195 PHE A O 1
ATOM 1572 N N . LEU A 1 196 ? 20.156 -4.539 -9.523 1 98.06 196 LEU A N 1
ATOM 1573 C CA . LEU A 1 196 ? 20.641 -4.707 -10.891 1 98.06 196 LEU A CA 1
ATOM 1574 C C . LEU A 1 196 ? 21.344 -6.047 -11.055 1 98.06 196 LEU A C 1
ATOM 1576 O O . LEU A 1 196 ? 21.156 -6.73 -12.062 1 98.06 196 LEU A O 1
ATOM 1580 N N . THR A 1 197 ? 22.062 -6.379 -10.078 1 97.94 197 THR A N 1
ATOM 1581 C CA . THR A 1 197 ? 22.781 -7.652 -10.117 1 97.94 197 THR A CA 1
ATOM 1582 C C . THR A 1 197 ? 21.797 -8.82 -10.133 1 97.94 197 THR A C 1
ATOM 1584 O O . THR A 1 197 ? 22 -9.805 -10.852 1 97.94 197 THR A O 1
ATOM 1587 N N . MET A 1 198 ? 20.734 -8.734 -9.375 1 96.25 198 MET A N 1
ATOM 1588 C CA . MET A 1 198 ? 19.75 -9.82 -9.328 1 96.25 198 MET A CA 1
ATOM 1589 C C . MET A 1 198 ? 19.016 -9.953 -10.664 1 96.25 198 MET A C 1
ATOM 1591 O O . MET A 1 198 ? 18.641 -11.055 -11.055 1 96.25 198 MET A O 1
ATOM 1595 N N . ILE A 1 199 ? 18.875 -8.852 -11.352 1 96.88 199 ILE A N 1
ATOM 1596 C CA . ILE A 1 199 ? 18.312 -8.898 -12.695 1 96.88 199 ILE A CA 1
ATOM 1597 C C . ILE A 1 199 ? 19.281 -9.625 -13.625 1 96.88 199 ILE A C 1
ATOM 1599 O O . ILE A 1 199 ? 18.891 -10.547 -14.352 1 96.88 199 ILE A O 1
ATOM 1603 N N . ILE A 1 200 ? 20.531 -9.305 -13.594 1 96.81 200 ILE A N 1
ATOM 1604 C CA . ILE A 1 200 ? 21.547 -9.93 -14.422 1 96.81 200 ILE A CA 1
ATOM 1605 C C . ILE A 1 200 ? 21.672 -11.406 -14.062 1 96.81 200 ILE A C 1
ATOM 1607 O O . ILE A 1 200 ? 21.891 -12.25 -14.938 1 96.81 200 ILE A O 1
ATOM 1611 N N . TRP A 1 201 ? 21.5 -11.672 -12.812 1 94.44 201 TRP A N 1
ATOM 1612 C CA . TRP A 1 201 ? 21.578 -13.039 -12.312 1 94.44 201 TRP A CA 1
ATOM 1613 C C . TRP A 1 201 ? 20.641 -13.953 -13.078 1 94.44 201 TRP A C 1
ATOM 1615 O O . TRP A 1 201 ? 20.984 -15.102 -13.375 1 94.44 201 TRP A O 1
ATOM 1625 N N . ARG A 1 202 ? 19.5 -13.398 -13.43 1 92.06 202 ARG A N 1
ATOM 1626 C CA . ARG A 1 202 ? 18.5 -14.203 -14.125 1 92.06 202 ARG A CA 1
ATOM 1627 C C . ARG A 1 202 ? 18.766 -14.227 -15.625 1 92.06 202 ARG A C 1
ATOM 1629 O O . ARG A 1 202 ? 18.453 -15.211 -16.297 1 92.06 202 ARG A O 1
ATOM 1636 N N . ILE A 1 203 ? 19.25 -13.188 -16.094 1 92.81 203 ILE A N 1
ATOM 1637 C CA . ILE A 1 203 ? 19.484 -13.062 -17.516 1 92.81 203 ILE A CA 1
ATOM 1638 C C . ILE A 1 203 ? 20.688 -13.898 -17.922 1 92.81 203 ILE A C 1
ATOM 1640 O O . ILE A 1 203 ? 20.672 -14.57 -18.969 1 92.81 203 ILE A O 1
ATOM 1644 N N . LYS A 1 204 ? 21.719 -13.922 -17.156 1 93.69 204 LYS A N 1
ATOM 1645 C CA . LYS A 1 204 ? 22.969 -14.602 -17.469 1 93.69 204 LYS A CA 1
ATOM 1646 C C . LYS A 1 204 ? 23.172 -15.812 -16.562 1 93.69 204 LYS A C 1
ATOM 1648 O O . LYS A 1 204 ? 24.25 -15.969 -15.969 1 93.69 204 LYS A O 1
ATOM 1653 N N . ARG A 1 205 ? 22.25 -16.562 -16.516 1 90.25 205 ARG A N 1
ATOM 1654 C CA . ARG A 1 205 ? 22.234 -17.688 -15.57 1 90.25 205 ARG A CA 1
ATOM 1655 C C . ARG A 1 205 ? 23.344 -18.688 -15.898 1 90.25 205 ARG A C 1
ATOM 1657 O O . ARG A 1 205 ? 23.828 -19.391 -15.008 1 90.25 205 ARG A O 1
ATOM 1664 N N . ASP A 1 206 ? 23.859 -18.688 -17.047 1 91.44 206 ASP A N 1
ATOM 1665 C CA . ASP A 1 206 ? 24.828 -19.703 -17.484 1 91.44 206 ASP A CA 1
ATOM 1666 C C . ASP A 1 206 ? 26.266 -19.188 -17.328 1 91.44 206 ASP A C 1
ATOM 1668 O O . ASP A 1 206 ? 27.219 -19.922 -17.594 1 91.44 206 ASP A O 1
ATOM 1672 N N . ASP A 1 207 ? 26.406 -18.047 -16.906 1 95.44 207 ASP A N 1
ATOM 1673 C CA . ASP A 1 207 ? 27.734 -17.469 -16.734 1 95.44 207 ASP A CA 1
ATOM 1674 C C . ASP A 1 207 ? 28.141 -17.438 -15.258 1 95.44 207 ASP A C 1
ATOM 1676 O O . ASP A 1 207 ? 28.156 -16.375 -14.633 1 95.44 207 ASP A O 1
ATOM 1680 N N . ALA A 1 208 ? 28.609 -18.547 -14.805 1 96.31 208 ALA A N 1
ATOM 1681 C CA . ALA A 1 208 ? 28.891 -18.75 -13.383 1 96.31 208 ALA A CA 1
ATOM 1682 C C . ALA A 1 208 ? 29.984 -17.797 -12.906 1 96.31 208 ALA A C 1
ATOM 1684 O O . ALA A 1 208 ? 29.922 -17.281 -11.789 1 96.31 208 ALA A O 1
ATOM 1685 N N . LEU A 1 209 ? 30.922 -17.641 -13.641 1 96.06 209 LEU A N 1
ATOM 1686 C CA . LEU A 1 209 ? 32.031 -16.781 -13.25 1 96.06 209 LEU A CA 1
ATOM 1687 C C . LEU A 1 209 ? 31.562 -15.336 -13.078 1 96.06 209 LEU A C 1
ATOM 1689 O O . LEU A 1 209 ? 31.891 -14.68 -12.086 1 96.06 209 LEU A O 1
ATOM 1693 N N . LEU A 1 210 ? 30.875 -14.812 -14.016 1 97.25 210 LEU A N 1
ATOM 1694 C CA . LEU A 1 210 ? 30.328 -13.461 -13.938 1 97.25 210 LEU A CA 1
ATOM 1695 C C . LEU A 1 210 ? 29.438 -13.305 -12.703 1 97.25 210 LEU A C 1
ATOM 1697 O O . LEU A 1 210 ? 29.562 -12.32 -11.969 1 97.25 210 LEU A O 1
ATOM 1701 N N . LEU A 1 211 ? 28.641 -14.242 -12.5 1 97.94 211 LEU A N 1
ATOM 1702 C CA . LEU A 1 211 ? 27.703 -14.18 -11.383 1 97.94 211 LEU A CA 1
ATOM 1703 C C . LEU A 1 211 ? 28.438 -14.227 -10.047 1 97.94 211 LEU A C 1
ATOM 1705 O O . LEU A 1 211 ? 28.062 -13.523 -9.109 1 97.94 211 LEU A O 1
ATOM 1709 N N . SER A 1 212 ? 29.375 -15.055 -9.992 1 97.88 212 SER A N 1
ATOM 1710 C CA . SER A 1 212 ? 30.188 -15.109 -8.781 1 97.88 212 SER A CA 1
ATOM 1711 C C . SER A 1 212 ? 30.844 -13.758 -8.5 1 97.88 212 SER A C 1
ATOM 1713 O O . SER A 1 212 ? 30.781 -13.266 -7.367 1 97.88 212 SER A O 1
ATOM 1715 N N . ARG A 1 213 ? 31.406 -13.164 -9.461 1 98 213 ARG A N 1
ATOM 1716 C CA . ARG A 1 213 ? 32.094 -11.883 -9.297 1 98 213 ARG A CA 1
ATOM 1717 C C . ARG A 1 213 ? 31.094 -10.789 -8.898 1 98 213 ARG A C 1
ATOM 1719 O O . ARG A 1 213 ? 31.391 -9.961 -8.039 1 98 213 ARG A O 1
ATOM 1726 N N . LEU A 1 214 ? 29.984 -10.805 -9.539 1 98.25 214 LEU A N 1
ATOM 1727 C CA . LEU A 1 214 ? 28.969 -9.82 -9.227 1 98.25 214 LEU A CA 1
ATOM 1728 C C . LEU A 1 214 ? 28.469 -9.984 -7.797 1 98.25 214 LEU A C 1
ATOM 1730 O O . LEU A 1 214 ? 28.328 -9 -7.066 1 98.25 214 LEU A O 1
ATOM 1734 N N . ALA A 1 215 ? 28.219 -11.164 -7.395 1 98.25 215 ALA A N 1
ATOM 1735 C CA . ALA A 1 215 ? 27.719 -11.43 -6.051 1 98.25 215 ALA A CA 1
ATOM 1736 C C . ALA A 1 215 ? 28.766 -11.062 -4.996 1 98.25 215 ALA A C 1
ATOM 1738 O O . ALA A 1 215 ? 28.422 -10.492 -3.955 1 98.25 215 ALA A O 1
ATOM 1739 N N . PHE A 1 216 ? 29.953 -11.43 -5.258 1 98.19 216 PHE A N 1
ATOM 1740 C CA . PHE A 1 216 ? 31.016 -11.031 -4.336 1 98.19 216 PHE A CA 1
ATOM 1741 C C . PHE A 1 216 ? 31.125 -9.516 -4.266 1 98.19 216 PHE A C 1
ATOM 1743 O O . PHE A 1 216 ? 31.328 -8.953 -3.188 1 98.19 216 PHE A O 1
ATOM 1750 N N . GLY A 1 217 ? 31.109 -8.914 -5.398 1 98.38 217 GLY A N 1
ATOM 1751 C CA . GLY A 1 217 ? 31.141 -7.461 -5.426 1 98.38 217 GLY A CA 1
ATOM 1752 C C . GLY A 1 217 ? 30.031 -6.824 -4.613 1 98.38 217 GLY A C 1
ATOM 1753 O O . GLY A 1 217 ? 30.266 -5.887 -3.85 1 98.38 217 GLY A O 1
ATOM 1754 N N . CYS A 1 218 ? 28.859 -7.328 -4.762 1 98.12 218 CYS A N 1
ATOM 1755 C CA . CYS A 1 218 ? 27.719 -6.812 -4.016 1 98.12 218 CYS A CA 1
ATOM 1756 C C . CYS A 1 218 ? 27.875 -7.086 -2.523 1 98.12 218 CYS A C 1
ATOM 1758 O O . CYS A 1 218 ? 27.453 -6.281 -1.693 1 98.12 218 CYS A O 1
ATOM 1760 N N . CYS A 1 219 ? 28.344 -8.266 -2.225 1 98.06 219 CYS A N 1
ATOM 1761 C CA . CYS A 1 219 ? 28.609 -8.586 -0.826 1 98.06 219 CYS A CA 1
ATOM 1762 C C . CYS A 1 219 ? 29.531 -7.555 -0.191 1 98.06 219 CYS A C 1
ATOM 1764 O O . CYS A 1 219 ? 29.219 -6.996 0.862 1 98.06 219 CYS A O 1
ATOM 1766 N N . VAL A 1 220 ? 30.625 -7.285 -0.812 1 98.25 220 VAL A N 1
ATOM 1767 C CA . VAL A 1 220 ? 31.578 -6.305 -0.317 1 98.25 220 VAL A CA 1
ATOM 1768 C C . VAL A 1 220 ? 30.922 -4.926 -0.242 1 98.25 220 VAL A C 1
ATOM 1770 O O . VAL A 1 220 ? 31.078 -4.211 0.748 1 98.25 220 VAL A O 1
ATOM 1773 N N . TRP A 1 221 ? 30.188 -4.598 -1.251 1 98.06 221 TRP A N 1
ATOM 1774 C CA . TRP A 1 221 ? 29.5 -3.32 -1.314 1 98.06 221 TRP A CA 1
ATOM 1775 C C . TRP A 1 221 ? 28.547 -3.154 -0.126 1 98.06 221 TRP A C 1
ATOM 1777 O O . TRP A 1 221 ? 28.531 -2.105 0.522 1 98.06 221 TRP A O 1
ATOM 1787 N N . ALA A 1 222 ? 27.812 -4.164 0.207 1 97.81 222 ALA A N 1
ATOM 1788 C CA . ALA A 1 222 ? 26.844 -4.125 1.303 1 97.81 222 ALA A CA 1
ATOM 1789 C C . ALA A 1 222 ? 27.547 -4.012 2.65 1 97.81 222 ALA A C 1
ATOM 1791 O O . ALA A 1 222 ? 27.109 -3.281 3.535 1 97.81 222 ALA A O 1
ATOM 1792 N N . VAL A 1 223 ? 28.609 -4.707 2.789 1 97.94 223 VAL A N 1
ATOM 1793 C CA . VAL A 1 223 ? 29.359 -4.68 4.043 1 97.94 223 VAL A CA 1
ATOM 1794 C C . VAL A 1 223 ? 29.984 -3.301 4.238 1 97.94 223 VAL A C 1
ATOM 1796 O O . VAL A 1 223 ? 29.906 -2.725 5.328 1 97.94 223 VAL A O 1
ATOM 1799 N N . VAL A 1 224 ? 30.594 -2.803 3.207 1 98.12 224 VAL A N 1
ATOM 1800 C CA . VAL A 1 224 ? 31.188 -1.47 3.273 1 98.12 224 VAL A CA 1
ATOM 1801 C C . VAL A 1 224 ? 30.094 -0.438 3.574 1 98.12 224 VAL A C 1
ATOM 1803 O O . VAL A 1 224 ? 30.297 0.471 4.383 1 98.12 224 VAL A O 1
ATOM 1806 N N . GLY A 1 225 ? 29 -0.57 2.926 1 97.56 225 GLY A N 1
ATOM 1807 C CA . GLY A 1 225 ? 27.875 0.311 3.201 1 97.56 225 GLY A CA 1
ATOM 1808 C C . GLY A 1 225 ? 27.422 0.257 4.645 1 97.56 225 GLY A C 1
ATOM 1809 O O . GLY A 1 225 ? 27.203 1.297 5.277 1 97.56 225 GLY A O 1
ATOM 1810 N N . ALA A 1 226 ? 27.281 -0.958 5.164 1 97.19 226 ALA A N 1
ATOM 1811 C CA . ALA A 1 226 ? 26.844 -1.139 6.543 1 97.19 226 ALA A CA 1
ATOM 1812 C C . ALA A 1 226 ? 27.844 -0.535 7.527 1 97.19 226 ALA A C 1
ATOM 1814 O O . ALA A 1 226 ? 27.438 0.133 8.484 1 97.19 226 ALA A O 1
ATOM 1815 N N . LEU A 1 227 ? 29.062 -0.757 7.301 1 97.38 227 LEU A N 1
ATOM 1816 C CA . LEU A 1 227 ? 30.094 -0.234 8.18 1 97.38 227 LEU A CA 1
ATOM 1817 C C . LEU A 1 227 ? 30.141 1.29 8.133 1 97.38 227 LEU A C 1
ATOM 1819 O O . LEU A 1 227 ? 30.203 1.946 9.172 1 97.38 227 LEU A O 1
ATOM 1823 N N . THR A 1 228 ? 30.125 1.814 6.957 1 97.94 228 THR A N 1
ATOM 1824 C CA . THR A 1 228 ? 30.141 3.264 6.801 1 97.94 228 THR A CA 1
ATOM 1825 C C . THR A 1 228 ? 28.906 3.889 7.441 1 97.94 228 THR A C 1
ATOM 1827 O O . THR A 1 228 ? 29 4.91 8.125 1 97.94 228 THR A O 1
ATOM 1830 N N . GLU A 1 229 ? 27.797 3.318 7.203 1 97.69 229 GLU A N 1
ATOM 1831 C CA . GLU A 1 229 ? 26.547 3.801 7.793 1 97.69 229 GLU A CA 1
ATOM 1832 C C . GLU A 1 229 ? 26.625 3.799 9.312 1 97.69 229 GLU A C 1
ATOM 1834 O O . GLU A 1 229 ? 26.125 4.723 9.969 1 97.69 229 GLU A O 1
ATOM 1839 N N . THR A 1 230 ? 27.141 2.742 9.828 1 97.12 230 THR A N 1
ATOM 1840 C CA . THR A 1 230 ? 27.281 2.633 11.281 1 97.12 230 THR A CA 1
ATOM 1841 C C . THR A 1 230 ? 28.172 3.744 11.828 1 97.12 230 THR A C 1
ATOM 1843 O O . THR A 1 230 ? 27.812 4.426 12.789 1 97.12 230 THR A O 1
ATOM 1846 N N . ILE A 1 231 ? 29.25 3.988 11.219 1 97.5 231 ILE A N 1
ATOM 1847 C CA . ILE A 1 231 ? 30.188 5.012 11.641 1 97.5 231 ILE A CA 1
ATOM 1848 C C . ILE A 1 231 ? 29.531 6.391 11.562 1 97.5 231 ILE A C 1
ATOM 1850 O O . ILE A 1 231 ? 29.594 7.172 12.516 1 97.5 231 ILE A O 1
ATOM 1854 N N . VAL A 1 232 ? 28.922 6.637 10.469 1 96.62 232 VAL A N 1
ATOM 1855 C CA . VAL A 1 232 ? 28.266 7.922 10.258 1 96.62 232 VAL A CA 1
ATOM 1856 C C . VAL A 1 232 ? 27.156 8.109 11.289 1 96.62 232 VAL A C 1
ATOM 1858 O O . VAL A 1 232 ? 27 9.188 11.859 1 96.62 232 VAL A O 1
ATOM 1861 N N . THR A 1 233 ? 26.391 7.062 11.523 1 96.5 233 THR A N 1
ATOM 1862 C CA . THR A 1 233 ? 25.281 7.137 12.461 1 96.5 233 THR A CA 1
ATOM 1863 C C . THR A 1 233 ? 25.781 7.43 13.867 1 96.5 233 THR A C 1
ATOM 1865 O O . THR A 1 233 ? 25.234 8.289 14.562 1 96.5 233 THR A O 1
ATOM 1868 N N . ILE A 1 234 ? 26.828 6.742 14.273 1 95.56 234 ILE A N 1
ATOM 1869 C CA . ILE A 1 234 ? 27.391 6.965 15.594 1 95.56 234 ILE A CA 1
ATOM 1870 C C . ILE A 1 234 ? 27.891 8.406 15.711 1 95.56 234 ILE A C 1
ATOM 1872 O O . ILE A 1 234 ? 27.625 9.086 16.703 1 95.56 234 ILE A O 1
ATOM 1876 N N . HIS A 1 235 ? 28.562 8.883 14.727 1 96.06 235 HIS A N 1
ATOM 1877 C CA . HIS A 1 235 ? 29.078 10.242 14.711 1 96.06 235 HIS A CA 1
ATOM 1878 C C . HIS A 1 235 ? 27.953 11.266 14.805 1 96.06 235 HIS A C 1
ATOM 1880 O O . HIS A 1 235 ? 28.016 12.203 15.594 1 96.06 235 HIS A O 1
ATOM 1886 N N . LEU A 1 236 ? 26.922 11.109 14.07 1 96 236 LEU A N 1
ATOM 1887 C CA . LEU A 1 236 ? 25.797 12.039 14.039 1 96 236 LEU A CA 1
ATOM 1888 C C . LEU A 1 236 ? 25.016 12 15.352 1 96 236 LEU A C 1
ATOM 1890 O O . LEU A 1 236 ? 24.594 13.047 15.859 1 96 236 LEU A O 1
ATOM 1894 N N . LEU A 1 237 ? 24.844 10.805 15.891 1 94.5 237 LEU A N 1
ATOM 1895 C CA . LEU A 1 237 ? 24.141 10.68 17.172 1 94.5 237 LEU A CA 1
ATOM 1896 C C . LEU A 1 237 ? 24.938 11.336 18.281 1 94.5 237 LEU A C 1
ATOM 1898 O O . LEU A 1 237 ? 24.375 12.016 19.141 1 94.5 237 LEU A O 1
ATOM 1902 N N . GLN A 1 238 ? 26.203 11.156 18.234 1 94.69 238 GLN A N 1
ATOM 1903 C CA . GLN A 1 238 ? 27.047 11.797 19.234 1 94.69 238 GLN A CA 1
ATOM 1904 C C . GLN A 1 238 ? 26.969 13.312 19.141 1 94.69 238 GLN A C 1
ATOM 1906 O O . GLN A 1 238 ? 26.875 14.008 20.156 1 94.69 238 GLN A O 1
ATOM 1911 N N . SER A 1 239 ? 26.938 13.797 17.969 1 94.94 239 SER A N 1
ATOM 1912 C CA . SER A 1 239 ? 26.953 15.234 17.719 1 94.94 239 SER A CA 1
ATOM 1913 C C . SER A 1 239 ? 25.609 15.867 18.062 1 94.94 239 SER A C 1
ATOM 1915 O O . SER A 1 239 ? 25.516 17.078 18.219 1 94.94 239 SER A O 1
ATOM 1917 N N . SER A 1 240 ? 24.594 15.07 18.125 1 93.56 240 SER A N 1
ATOM 1918 C CA . SER A 1 240 ? 23.25 15.602 18.375 1 93.56 240 SER A CA 1
ATOM 1919 C C . SER A 1 240 ? 22.641 15 19.625 1 93.56 240 SER A C 1
ATOM 1921 O O . SER A 1 240 ? 21.422 15.047 19.812 1 93.56 240 SER A O 1
ATOM 1923 N N . TRP A 1 241 ? 23.328 14.406 20.5 1 92.62 241 TRP A N 1
ATOM 1924 C CA . TRP A 1 241 ? 22.844 13.586 21.609 1 92.62 241 TRP A CA 1
ATOM 1925 C C . TRP A 1 241 ? 21.938 14.398 22.531 1 92.62 241 TRP A C 1
ATOM 1927 O O . TRP A 1 241 ? 20.922 13.891 23.016 1 92.62 241 TRP A O 1
ATOM 1937 N N . ASN A 1 242 ? 22.203 15.648 22.719 1 91.5 242 ASN A N 1
ATOM 1938 C CA . ASN A 1 242 ? 21.5 16.484 23.688 1 91.5 242 ASN A CA 1
ATOM 1939 C C . ASN A 1 242 ? 20.141 16.922 23.141 1 91.5 242 ASN A C 1
ATOM 1941 O O . ASN A 1 242 ? 19.281 17.375 23.906 1 91.5 242 ASN A O 1
ATOM 1945 N N . GLN A 1 243 ? 19.969 16.781 21.891 1 91.56 243 GLN A N 1
ATOM 1946 C CA . GLN A 1 243 ? 18.719 17.219 21.281 1 91.56 243 GLN A CA 1
ATOM 1947 C C . GLN A 1 243 ? 17.656 16.125 21.391 1 91.56 243 GLN A C 1
ATOM 1949 O O . GLN A 1 243 ? 16.469 16.391 21.172 1 91.56 243 GLN A O 1
ATOM 1954 N N . TRP A 1 244 ? 18.078 14.922 21.734 1 93.19 244 TRP A N 1
ATOM 1955 C CA . TRP A 1 244 ? 17.156 13.789 21.719 1 93.19 244 TRP A CA 1
ATOM 1956 C C . TRP A 1 244 ? 16.531 13.578 23.078 1 93.19 244 TRP A C 1
ATOM 1958 O O . TRP A 1 244 ? 17.203 13.711 24.109 1 93.19 244 TRP A O 1
ATOM 1968 N N . GLY A 1 245 ? 15.328 13.234 23.062 1 91.25 245 GLY A N 1
ATOM 1969 C CA . GLY A 1 245 ? 14.68 12.766 24.281 1 91.25 245 GLY A CA 1
ATOM 1970 C C . GLY A 1 245 ? 15.086 11.359 24.688 1 91.25 245 GLY A C 1
ATOM 1971 O O . GLY A 1 245 ? 15.664 10.625 23.875 1 91.25 245 GLY A O 1
ATOM 1972 N N . LEU A 1 246 ? 14.734 10.984 25.828 1 92.25 246 LEU A N 1
ATOM 1973 C CA . LEU A 1 246 ? 15.117 9.695 26.375 1 92.25 246 LEU A CA 1
ATOM 1974 C C . LEU A 1 246 ? 14.547 8.547 25.547 1 92.25 246 LEU A C 1
ATOM 1976 O O . LEU A 1 246 ? 15.234 7.559 25.281 1 92.25 246 LEU A O 1
ATOM 1980 N N . GLU A 1 247 ? 13.336 8.672 25.125 1 90 247 GLU A N 1
ATOM 1981 C CA . GLU A 1 247 ? 12.703 7.625 24.328 1 90 247 GLU A CA 1
ATOM 1982 C C . GLU A 1 247 ? 13.477 7.371 23.031 1 90 247 GLU A C 1
ATOM 1984 O O . GLU A 1 247 ? 13.695 6.219 22.641 1 90 247 GLU A O 1
ATOM 1989 N N . TRP A 1 248 ? 13.93 8.367 22.438 1 90.88 248 TRP A N 1
ATOM 1990 C CA . TRP A 1 248 ? 14.648 8.25 21.172 1 90.88 248 TRP A CA 1
ATOM 1991 C C . TRP A 1 248 ? 16.062 7.734 21.391 1 90.88 248 TRP A C 1
ATOM 1993 O O . TRP A 1 248 ? 16.609 7.031 20.531 1 90.88 248 TRP A O 1
ATOM 2003 N N . LYS A 1 249 ? 16.672 8.008 22.5 1 93.44 249 LYS A N 1
ATOM 2004 C CA . LYS A 1 249 ? 18.016 7.531 22.859 1 93.44 249 LYS A CA 1
ATOM 2005 C C . LYS A 1 249 ? 18.031 6.016 23.031 1 93.44 249 LYS A C 1
ATOM 2007 O O . LYS A 1 249 ? 19.078 5.383 22.891 1 93.44 249 LYS A O 1
ATOM 2012 N N . ILE A 1 250 ? 16.859 5.508 23.203 1 92 250 ILE A N 1
ATOM 2013 C CA . ILE A 1 250 ? 16.734 4.062 23.344 1 92 250 ILE A CA 1
ATOM 2014 C C . ILE A 1 250 ? 16.266 3.443 22.031 1 92 250 ILE A C 1
ATOM 2016 O O . ILE A 1 250 ? 16.891 2.516 21.516 1 92 250 ILE A O 1
ATOM 2020 N N . ILE A 1 251 ? 15.273 4.023 21.422 1 88.81 251 ILE A N 1
ATOM 2021 C CA . ILE A 1 251 ? 14.617 3.445 20.266 1 88.81 251 ILE A CA 1
ATOM 2022 C C . ILE A 1 251 ? 15.555 3.498 19.062 1 88.81 251 ILE A C 1
ATOM 2024 O O . ILE A 1 251 ? 15.68 2.521 18.312 1 88.81 251 ILE A O 1
ATOM 2028 N N . THR A 1 252 ? 16.234 4.539 18.891 1 90.06 252 THR A N 1
ATOM 2029 C CA . THR A 1 252 ? 17.016 4.758 17.688 1 90.06 252 THR A CA 1
ATOM 2030 C C . THR A 1 252 ? 18.156 3.748 17.594 1 90.06 252 THR A C 1
ATOM 2032 O O . THR A 1 252 ? 18.297 3.053 16.578 1 90.06 252 THR A O 1
ATOM 2035 N N . PRO A 1 253 ? 18.922 3.502 18.641 1 88.5 253 PRO A N 1
ATOM 2036 C CA . PRO A 1 253 ? 19.984 2.494 18.531 1 88.5 253 PRO A CA 1
ATOM 2037 C C . PRO A 1 253 ? 19.438 1.08 18.359 1 88.5 253 PRO A C 1
ATOM 2039 O O . PRO A 1 253 ? 20.031 0.263 17.656 1 88.5 253 PRO A O 1
ATOM 2042 N N . VAL A 1 254 ? 18.344 0.863 18.922 1 88.62 254 VAL A N 1
ATOM 2043 C CA . VAL A 1 254 ? 17.75 -0.466 18.812 1 88.62 254 VAL A CA 1
ATOM 2044 C C . VAL A 1 254 ? 17.281 -0.703 17.375 1 88.62 254 VAL A C 1
ATOM 2046 O O . VAL A 1 254 ? 17.625 -1.724 16.766 1 88.62 254 VAL A O 1
ATOM 2049 N N . VAL A 1 255 ? 16.625 0.248 16.844 1 88.12 255 VAL A N 1
ATOM 2050 C CA . VAL A 1 255 ? 16.109 0.125 15.484 1 88.12 255 VAL A CA 1
ATOM 2051 C C . VAL A 1 255 ? 17.266 0.099 14.492 1 88.12 255 VAL A C 1
ATOM 2053 O O . VAL A 1 255 ? 17.266 -0.68 13.539 1 88.12 255 VAL A O 1
ATOM 2056 N N . PHE A 1 256 ? 18.203 0.872 14.758 1 92.25 256 PHE A N 1
ATOM 2057 C CA . PHE A 1 256 ? 19.359 0.919 13.875 1 92.25 256 PHE A CA 1
ATOM 2058 C C . PHE A 1 256 ? 20.109 -0.407 13.891 1 92.25 256 PHE A C 1
ATOM 2060 O O . PHE A 1 256 ? 20.562 -0.885 12.852 1 92.25 256 PHE A O 1
ATOM 2067 N N . SER A 1 257 ? 20.219 -1.021 15.055 1 89.69 257 SER A N 1
ATOM 2068 C CA . SER A 1 257 ? 20.891 -2.316 15.156 1 89.69 257 SER A CA 1
ATOM 2069 C C . SER A 1 257 ? 20.141 -3.381 14.352 1 89.69 257 SER A C 1
ATOM 2071 O O . SER A 1 257 ? 20.766 -4.234 13.719 1 89.69 257 SER A O 1
ATOM 2073 N N . LEU A 1 258 ? 18.891 -3.275 14.414 1 87.88 258 LEU A N 1
ATOM 2074 C CA . LEU A 1 258 ? 18.094 -4.207 13.625 1 87.88 258 LEU A CA 1
ATOM 2075 C C . LEU A 1 258 ? 18.297 -3.973 12.133 1 87.88 258 LEU A C 1
ATOM 2077 O O . LEU A 1 258 ? 18.391 -4.93 11.359 1 87.88 258 LEU A O 1
ATOM 2081 N N . TRP A 1 259 ? 18.406 -2.775 11.805 1 91.69 259 TRP A N 1
ATOM 2082 C CA . TRP A 1 259 ? 18.641 -2.406 10.414 1 91.69 259 TRP A CA 1
ATOM 2083 C C . TRP A 1 259 ? 19.984 -2.947 9.922 1 91.69 259 TRP A C 1
ATOM 2085 O O . TRP A 1 259 ? 20.062 -3.561 8.859 1 91.69 259 TRP A O 1
ATOM 2095 N N . ILE A 1 260 ? 20.953 -2.789 10.656 1 92.75 260 ILE A N 1
ATOM 2096 C CA . ILE A 1 260 ? 22.297 -3.191 10.266 1 92.75 260 ILE A CA 1
ATOM 2097 C C . ILE A 1 260 ? 22.391 -4.715 10.242 1 92.75 260 ILE A C 1
ATOM 2099 O O . ILE A 1 260 ? 23.047 -5.293 9.375 1 92.75 260 ILE A O 1
ATOM 2103 N N . THR A 1 261 ? 21.734 -5.312 11.172 1 90 261 THR A N 1
ATOM 2104 C CA . THR A 1 261 ? 21.734 -6.77 11.203 1 90 261 THR A CA 1
ATOM 2105 C C . THR A 1 261 ? 21.094 -7.336 9.938 1 90 261 THR A C 1
ATOM 2107 O O . THR A 1 261 ? 21.578 -8.312 9.367 1 90 261 THR A O 1
ATOM 2110 N N . THR A 1 262 ? 20.031 -6.738 9.516 1 90.12 262 THR A N 1
ATOM 2111 C CA . THR A 1 262 ? 19.375 -7.184 8.297 1 90.12 262 THR A CA 1
ATOM 2112 C C . THR A 1 262 ? 20.281 -6.984 7.082 1 90.12 262 THR A C 1
ATOM 2114 O O . THR A 1 262 ? 20.328 -7.828 6.188 1 90.12 262 THR A O 1
ATOM 2117 N N . GLN A 1 263 ? 20.938 -5.891 7.039 1 92.56 263 GLN A N 1
ATOM 2118 C CA . GLN A 1 263 ? 21.859 -5.617 5.938 1 92.56 263 GLN A CA 1
ATOM 2119 C C . GLN A 1 263 ? 23 -6.625 5.906 1 92.56 263 GLN A C 1
ATOM 2121 O O . GLN A 1 263 ? 23.359 -7.125 4.836 1 92.56 263 GLN A O 1
ATOM 2126 N N . LEU A 1 264 ? 23.469 -6.953 7.039 1 93.06 264 LEU A N 1
ATOM 2127 C CA . LEU A 1 264 ? 24.578 -7.91 7.117 1 93.06 264 LEU A CA 1
ATOM 2128 C C . LEU A 1 264 ? 24.094 -9.32 6.801 1 93.06 264 LEU A C 1
ATOM 2130 O O . LEU A 1 264 ? 24.812 -10.109 6.184 1 93.06 264 LEU A O 1
ATOM 2134 N N . TYR A 1 265 ? 22.953 -9.609 7.246 1 91.75 265 TYR A N 1
ATOM 2135 C CA . TYR A 1 265 ? 22.359 -10.891 6.859 1 91.75 265 TYR A CA 1
ATOM 2136 C C . TYR A 1 265 ? 22.25 -11 5.344 1 91.75 265 TYR A C 1
ATOM 2138 O O . TYR A 1 265 ? 22.562 -12.039 4.762 1 91.75 265 TYR A O 1
ATOM 2146 N N . GLY A 1 266 ? 21.781 -9.945 4.734 1 92 266 GLY A N 1
ATOM 2147 C CA . GLY A 1 266 ? 21.734 -9.922 3.281 1 92 266 GLY A CA 1
ATOM 2148 C C . GLY A 1 266 ? 23.094 -10.141 2.637 1 92 266 GLY A C 1
ATOM 2149 O O . GLY A 1 266 ? 23.188 -10.836 1.623 1 92 266 GLY A O 1
ATOM 2150 N N . SER A 1 267 ? 24.047 -9.656 3.221 1 95.19 267 SER A N 1
ATOM 2151 C CA . SER A 1 267 ? 25.406 -9.82 2.705 1 95.19 267 SER A CA 1
ATOM 2152 C C . SER A 1 267 ? 25.859 -11.273 2.818 1 95.19 267 SER A C 1
ATOM 2154 O O . SER A 1 267 ? 26.578 -11.773 1.945 1 95.19 267 SER A O 1
ATOM 2156 N N . THR A 1 268 ? 25.484 -11.898 3.883 1 95.25 268 THR A N 1
ATOM 2157 C CA . THR A 1 268 ? 25.859 -13.297 4.039 1 95.25 268 THR A CA 1
ATOM 2158 C C . THR A 1 268 ? 25.188 -14.156 2.965 1 95.25 268 THR A C 1
ATOM 2160 O O . THR A 1 268 ? 25.797 -15.125 2.48 1 95.25 268 THR A O 1
ATOM 2163 N N . ARG A 1 269 ? 24.016 -13.797 2.625 1 94.06 269 ARG A N 1
ATOM 2164 C CA . ARG A 1 269 ? 23.328 -14.516 1.56 1 94.06 269 ARG A CA 1
ATOM 2165 C C . ARG A 1 269 ? 24.016 -14.289 0.214 1 94.06 269 ARG A C 1
ATOM 2167 O O . ARG A 1 269 ? 24.156 -15.219 -0.58 1 94.06 269 ARG A O 1
ATOM 2174 N N . LEU A 1 270 ? 24.422 -13.133 0.004 1 96.81 270 LEU A N 1
ATOM 2175 C CA . LEU A 1 270 ? 25.141 -12.805 -1.219 1 96.81 270 LEU A CA 1
ATOM 2176 C C . LEU A 1 270 ? 26.469 -13.562 -1.28 1 96.81 270 LEU A C 1
ATOM 2178 O O . LEU A 1 270 ? 26.859 -14.062 -2.34 1 96.81 270 LEU A O 1
ATOM 2182 N N . TYR A 1 271 ? 27.078 -13.625 -0.193 1 97.62 271 TYR A N 1
ATOM 2183 C CA . TYR A 1 271 ? 28.328 -14.367 -0.112 1 97.62 271 TYR A CA 1
ATOM 2184 C C . TYR A 1 271 ? 28.109 -15.836 -0.441 1 97.62 271 TYR A C 1
ATOM 2186 O O . TYR A 1 271 ? 28.875 -16.438 -1.191 1 97.62 271 TYR A O 1
ATOM 2194 N N . ALA A 1 272 ? 27.109 -16.406 0.111 1 97.25 272 ALA A N 1
ATOM 2195 C CA . ALA A 1 272 ? 26.781 -17.797 -0.148 1 97.25 272 ALA A CA 1
ATOM 2196 C C . ALA A 1 272 ? 26.5 -18.031 -1.629 1 97.25 272 ALA A C 1
ATOM 2198 O O . ALA A 1 272 ? 26.922 -19.031 -2.203 1 97.25 272 ALA A O 1
ATOM 2199 N N . MET A 1 273 ? 25.781 -17.156 -2.182 1 96.5 273 MET A N 1
ATOM 2200 C CA . MET A 1 273 ? 25.484 -17.234 -3.609 1 96.5 273 MET A CA 1
ATOM 2201 C C . MET A 1 273 ? 26.75 -17.156 -4.441 1 96.5 273 MET A C 1
ATOM 2203 O O . MET A 1 273 ? 26.922 -17.906 -5.402 1 96.5 273 MET A O 1
ATOM 2207 N N . ALA A 1 274 ? 27.594 -16.266 -4.094 1 97.25 274 ALA A N 1
ATOM 2208 C CA . ALA A 1 274 ? 28.859 -16.078 -4.797 1 97.25 274 ALA A CA 1
ATOM 2209 C C . ALA A 1 274 ? 29.719 -17.344 -4.73 1 97.25 274 ALA A C 1
ATOM 2211 O O . ALA A 1 274 ? 30.281 -17.766 -5.742 1 97.25 274 ALA A O 1
ATOM 2212 N N . ARG A 1 275 ? 29.781 -17.891 -3.625 1 97.44 275 ARG A N 1
ATOM 2213 C CA . ARG A 1 275 ? 30.578 -19.094 -3.416 1 97.44 275 ARG A CA 1
ATOM 2214 C C . ARG A 1 275 ? 30.016 -20.266 -4.207 1 97.44 275 ARG A C 1
ATOM 2216 O O . ARG A 1 275 ? 30.781 -21.047 -4.781 1 97.44 275 ARG A O 1
ATOM 2223 N N . ALA A 1 276 ? 28.781 -20.391 -4.191 1 96.69 276 ALA A N 1
ATOM 2224 C CA . ALA A 1 276 ? 28.125 -21.469 -4.938 1 96.69 276 ALA A CA 1
ATOM 2225 C C . ALA A 1 276 ? 28.422 -21.359 -6.43 1 96.69 276 ALA A C 1
ATOM 2227 O O . ALA A 1 276 ? 28.734 -22.359 -7.086 1 96.69 276 ALA A O 1
ATOM 2228 N N . GLU A 1 277 ? 28.422 -20.203 -6.887 1 96.69 277 GLU A N 1
ATOM 2229 C CA . GLU A 1 277 ? 28.703 -19.984 -8.305 1 96.69 277 GLU A CA 1
ATOM 2230 C C . GLU A 1 277 ? 30.188 -20.172 -8.609 1 96.69 277 GLU A C 1
ATOM 2232 O O . GLU A 1 277 ? 30.547 -20.625 -9.695 1 96.69 277 GLU A O 1
ATOM 2237 N N . SER A 1 278 ? 30.953 -19.766 -7.719 1 96.06 278 SER A N 1
ATOM 2238 C CA . SER A 1 278 ? 32.406 -19.969 -7.887 1 96.06 278 SER A CA 1
ATOM 2239 C C . SER A 1 278 ? 32.75 -21.438 -7.996 1 96.06 278 SER A C 1
ATOM 2241 O O . SER A 1 278 ? 33.594 -21.828 -8.805 1 96.06 278 SER A O 1
ATOM 2243 N N . ARG A 1 279 ? 32.125 -22.219 -7.258 1 95.62 279 ARG A N 1
ATOM 2244 C CA . ARG A 1 279 ? 32.312 -23.656 -7.309 1 95.62 279 ARG A CA 1
ATOM 2245 C C . ARG A 1 279 ? 31.859 -24.234 -8.648 1 95.62 279 ARG A C 1
ATOM 2247 O O . ARG A 1 279 ? 32.531 -25.094 -9.219 1 95.62 279 ARG A O 1
ATOM 2254 N N . LYS A 1 280 ? 30.812 -23.797 -9.07 1 93.88 280 LYS A N 1
ATOM 2255 C CA . LYS A 1 280 ? 30.312 -24.219 -10.367 1 93.88 280 LYS A CA 1
ATOM 2256 C C . LYS A 1 280 ? 31.281 -23.859 -11.484 1 93.88 280 LYS A C 1
ATOM 2258 O O . LYS A 1 280 ? 31.5 -24.625 -12.422 1 93.88 280 LYS A O 1
ATOM 2263 N N . ALA A 1 281 ? 31.797 -22.719 -11.438 1 92.5 281 ALA A N 1
ATOM 2264 C CA . ALA A 1 281 ? 32.719 -22.234 -12.453 1 92.5 281 ALA A CA 1
ATOM 2265 C C . ALA A 1 281 ? 34.031 -23.047 -12.453 1 92.5 281 ALA A C 1
ATOM 2267 O O . ALA A 1 281 ? 34.594 -23.328 -13.516 1 92.5 281 ALA A O 1
ATOM 2268 N N . LYS A 1 282 ? 34.406 -23.422 -11.352 1 90.56 282 LYS A N 1
ATOM 2269 C CA . LYS A 1 282 ? 35.625 -24.219 -11.227 1 90.56 282 LYS A CA 1
ATOM 2270 C C . LYS A 1 282 ? 35.406 -25.641 -11.766 1 90.56 282 LYS A C 1
ATOM 2272 O O . LYS A 1 282 ? 36.281 -26.188 -12.422 1 90.56 282 LYS A O 1
ATOM 2277 N N . CYS A 1 283 ? 34.344 -26.172 -11.445 1 89.19 283 CYS A N 1
ATOM 2278 C CA . CYS A 1 283 ? 34.031 -27.5 -11.945 1 89.19 283 CYS A CA 1
ATOM 2279 C C . CYS A 1 283 ? 33.938 -27.516 -13.469 1 89.19 283 CYS A C 1
ATOM 2281 O O . CYS A 1 283 ? 34.375 -28.453 -14.117 1 89.19 283 CYS A O 1
ATOM 2283 N N . LYS A 1 284 ? 33.406 -26.609 -14.031 1 84.75 284 LYS A N 1
ATOM 2284 C CA . LYS A 1 284 ? 33.312 -26.516 -15.484 1 84.75 284 LYS A CA 1
ATOM 2285 C C . LYS A 1 284 ? 34.688 -26.344 -16.125 1 84.75 284 LYS A C 1
ATOM 2287 O O . LYS A 1 284 ? 34.938 -26.938 -17.172 1 84.75 284 LYS A O 1
ATOM 2292 N N . SER A 1 285 ? 35.5 -25.594 -15.523 1 84 285 SER A N 1
ATOM 2293 C CA . SER A 1 285 ? 36.844 -25.391 -16.047 1 84 285 SER A CA 1
ATOM 2294 C C . SER A 1 285 ? 37.656 -26.672 -15.977 1 84 285 SER A C 1
ATOM 2296 O O . SER A 1 285 ? 38.438 -26.969 -16.891 1 84 285 SER A O 1
ATOM 2298 N N . GLU A 1 286 ? 37.469 -27.391 -14.969 1 83.06 286 GLU A N 1
ATOM 2299 C CA . GLU A 1 286 ? 38.188 -28.656 -14.805 1 83.06 286 GLU A CA 1
ATOM 2300 C C . GLU A 1 286 ? 37.688 -29.703 -15.805 1 83.06 286 GLU A C 1
ATOM 2302 O O . GLU A 1 286 ? 38.5 -30.469 -16.344 1 83.06 286 GLU A O 1
ATOM 2307 N N . SER A 1 287 ? 36.469 -29.703 -15.977 1 80.38 287 SER A N 1
ATOM 2308 C CA . SER A 1 287 ? 35.938 -30.641 -16.953 1 80.38 287 SER A CA 1
ATOM 2309 C C . SER A 1 287 ? 36.375 -30.297 -18.359 1 80.38 287 SER A C 1
ATOM 2311 O O . SER A 1 287 ? 36.594 -31.188 -19.188 1 80.38 287 SER A O 1
ATOM 2313 N N . GLU A 1 288 ? 36.531 -29.078 -18.656 1 75.62 288 GLU A N 1
ATOM 2314 C CA . GLU A 1 288 ? 37 -28.656 -19.969 1 75.62 288 GLU A CA 1
ATOM 2315 C C . GLU A 1 288 ? 38.5 -28.922 -20.125 1 75.62 288 GLU A C 1
ATOM 2317 O O . GLU A 1 288 ? 38.969 -29.188 -21.234 1 75.62 288 GLU A O 1
ATOM 2322 N N . GLU A 1 289 ? 39.219 -28.844 -19.094 1 70.69 289 GLU A N 1
ATOM 2323 C CA . GLU A 1 289 ? 40.656 -29.141 -19.109 1 70.69 289 GLU A CA 1
ATOM 2324 C C . GLU A 1 289 ? 40.906 -30.641 -19.234 1 70.69 289 GLU A C 1
ATOM 2326 O O . GLU A 1 289 ? 41.906 -31.062 -19.828 1 70.69 289 GLU A O 1
ATOM 2331 N N . ASP A 1 290 ? 40.031 -31.469 -18.75 1 62.03 290 ASP A N 1
ATOM 2332 C CA . ASP A 1 290 ? 40.188 -32.906 -18.812 1 62.03 290 ASP A CA 1
ATOM 2333 C C . ASP A 1 290 ? 39.719 -33.469 -20.156 1 62.03 290 ASP A C 1
ATOM 2335 O O . ASP A 1 290 ? 39.719 -34.688 -20.375 1 62.03 290 ASP A O 1
ATOM 2339 N N . LEU A 1 291 ? 39.062 -32.719 -21 1 57.81 291 LEU A N 1
ATOM 2340 C CA . LEU A 1 291 ? 38.781 -33.156 -22.359 1 57.81 291 LEU A CA 1
ATOM 2341 C C . LEU A 1 291 ? 40.094 -33.344 -23.156 1 57.81 291 LEU A C 1
ATOM 2343 O O . LEU A 1 291 ? 40.906 -32.438 -23.203 1 57.81 291 LEU A O 1
ATOM 2347 N N . PRO A 1 292 ? 40.469 -34.625 -23.609 1 57.62 292 PRO A N 1
ATOM 2348 C CA . PRO A 1 292 ? 41.656 -34.875 -24.422 1 57.62 292 PRO A CA 1
ATOM 2349 C C . PRO A 1 292 ? 41.719 -33.938 -25.641 1 57.62 292 PRO A C 1
ATOM 2351 O O . PRO A 1 292 ? 40.719 -33.688 -26.297 1 57.62 292 PRO A O 1
ATOM 2354 N N . VAL A 1 293 ? 42.906 -33.219 -25.656 1 46.72 293 VAL A N 1
ATOM 2355 C CA . VAL A 1 293 ? 43.219 -32.594 -26.922 1 46.72 293 VAL A CA 1
ATOM 2356 C C . VAL A 1 293 ? 43.438 -33.625 -28 1 46.72 293 VAL A C 1
ATOM 2358 O O . VAL A 1 293 ? 44.188 -34.594 -27.797 1 46.72 293 VAL A O 1
ATOM 2361 N N . MET B 1 1 ? -59.188 28.734 7.02 1 33.09 1 MET B N 1
ATOM 2362 C CA . MET B 1 1 ? -58.094 28.422 6.113 1 33.09 1 MET B CA 1
ATOM 2363 C C . MET B 1 1 ? -56.969 27.719 6.855 1 33.09 1 MET B C 1
ATOM 2365 O O . MET B 1 1 ? -56.344 28.297 7.758 1 33.09 1 MET B O 1
ATOM 2369 N N . THR B 1 2 ? -57.031 26.453 7.098 1 37.78 2 THR B N 1
ATOM 2370 C CA . THR B 1 2 ? -56.031 25.609 7.73 1 37.78 2 THR B CA 1
ATOM 2371 C C . THR B 1 2 ? -54.688 25.797 7.07 1 37.78 2 THR B C 1
ATOM 2373 O O . THR B 1 2 ? -54.594 25.859 5.844 1 37.78 2 THR B O 1
ATOM 2376 N N . LYS B 1 3 ? -53.781 26.438 7.793 1 49.12 3 LYS B N 1
ATOM 2377 C CA . LYS B 1 3 ? -52.406 26.469 7.262 1 49.12 3 LYS B CA 1
ATOM 2378 C C . LYS B 1 3 ? -52.031 25.156 6.602 1 49.12 3 LYS B C 1
ATOM 2380 O O . LYS B 1 3 ? -52.25 24.078 7.18 1 49.12 3 LYS B O 1
ATOM 2385 N N . PRO B 1 4 ? -51.938 25 5.266 1 45.75 4 PRO B N 1
ATOM 2386 C CA . PRO B 1 4 ? -51.5 23.719 4.73 1 45.75 4 PRO B CA 1
ATOM 2387 C C . PRO B 1 4 ? -50.344 23.094 5.539 1 45.75 4 PRO B C 1
ATOM 2389 O O . PRO B 1 4 ? -49.5 23.828 6.066 1 45.75 4 PRO B O 1
ATOM 2392 N N . GLU B 1 5 ? -50.594 22.109 6.309 1 43.5 5 GLU B N 1
ATOM 2393 C CA . GLU B 1 5 ? -49.5 21.297 6.855 1 43.5 5 GLU B CA 1
ATOM 2394 C C . GLU B 1 5 ? -48.344 21.203 5.875 1 43.5 5 GLU B C 1
ATOM 2396 O O . GLU B 1 5 ? -48.5 20.688 4.762 1 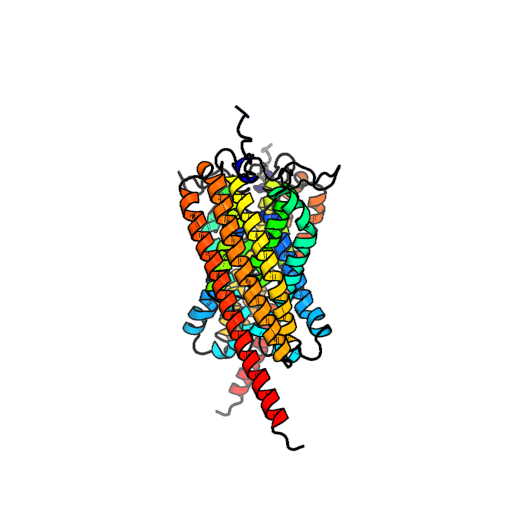43.5 5 GLU B O 1
ATOM 2401 N N . HIS B 1 6 ? -47.562 22.234 5.645 1 40.84 6 HIS B N 1
ATOM 2402 C CA . HIS B 1 6 ? -46.312 22 4.922 1 40.84 6 HIS B CA 1
ATOM 2403 C C . HIS B 1 6 ? -45.719 20.625 5.219 1 40.84 6 HIS B C 1
ATOM 2405 O O . HIS B 1 6 ? -45.531 20.266 6.383 1 40.84 6 HIS B O 1
ATOM 2411 N N . HIS B 1 7 ? -46.156 19.594 4.609 1 42.28 7 HIS B N 1
ATOM 2412 C CA . HIS B 1 7 ? -45.406 18.344 4.621 1 42.28 7 HIS B CA 1
ATOM 2413 C C . HIS B 1 7 ? -43.906 18.594 4.887 1 42.28 7 HIS B C 1
ATOM 2415 O O . HIS B 1 7 ? -43.25 19.25 4.094 1 42.28 7 HIS B O 1
ATOM 2421 N N . HIS B 1 8 ? -43.469 18.828 6.023 1 46.44 8 HIS B N 1
ATOM 2422 C CA . HIS B 1 8 ? -42.031 18.828 6.379 1 46.44 8 HIS B CA 1
ATOM 2423 C C . HIS B 1 8 ? -41.25 17.797 5.562 1 46.44 8 HIS B C 1
ATOM 2425 O O . HIS B 1 8 ? -41.375 16.594 5.801 1 46.44 8 HIS B O 1
ATOM 2431 N N . MET B 1 9 ? -41.188 17.844 4.281 1 52.84 9 MET B N 1
ATOM 2432 C CA . MET B 1 9 ? -40.344 17.016 3.438 1 52.84 9 MET B CA 1
ATOM 2433 C C . MET B 1 9 ? -39.031 16.703 4.137 1 52.84 9 MET B C 1
ATOM 2435 O O . MET B 1 9 ? -38.344 17.609 4.621 1 52.84 9 MET B O 1
ATOM 2439 N N . TYR B 1 10 ? -38.875 15.562 4.691 1 66.88 10 TYR B N 1
ATOM 2440 C CA . TYR B 1 10 ? -37.625 15.055 5.301 1 66.88 10 TYR B CA 1
ATOM 2441 C C . TYR B 1 10 ? -36.406 15.461 4.484 1 66.88 10 TYR B C 1
ATOM 2443 O O . TYR B 1 10 ? -36.312 15.133 3.303 1 66.88 10 TYR B O 1
ATOM 2451 N N . ARG B 1 11 ? -35.781 16.469 4.883 1 81 11 ARG B N 1
ATOM 2452 C CA . ARG B 1 11 ? -34.531 16.859 4.242 1 81 11 ARG B CA 1
ATOM 2453 C C . ARG B 1 11 ? -33.344 16.016 4.762 1 81 11 ARG B C 1
ATOM 2455 O O . ARG B 1 11 ? -33.156 15.922 5.973 1 81 11 ARG B O 1
ATOM 2462 N N . PRO B 1 12 ? -32.719 15.414 3.779 1 90 12 PRO B N 1
ATOM 2463 C CA . PRO B 1 12 ? -31.578 14.609 4.215 1 90 12 PRO B CA 1
ATOM 2464 C C . PRO B 1 12 ? -30.516 15.438 4.918 1 90 12 PRO B C 1
ATOM 2466 O O . PRO B 1 12 ? -30.391 16.641 4.676 1 90 12 PRO B O 1
ATOM 2469 N N . LYS B 1 13 ? -29.859 14.875 5.781 1 91.44 13 LYS B N 1
ATOM 2470 C CA . LYS B 1 13 ? -28.844 15.508 6.613 1 91.44 13 LYS B CA 1
ATOM 2471 C C . LYS B 1 13 ? -27.828 16.266 5.762 1 91.44 13 LYS B C 1
ATOM 2473 O O . LYS B 1 13 ? -27.297 17.297 6.184 1 91.44 13 LYS B O 1
ATOM 2478 N N . ILE B 1 14 ? -27.547 15.82 4.602 1 93.31 14 ILE B N 1
ATOM 2479 C CA . ILE B 1 14 ? -26.516 16.391 3.732 1 93.31 14 ILE B CA 1
ATOM 2480 C C . ILE B 1 14 ? -26.859 17.844 3.404 1 93.31 14 ILE B C 1
ATOM 2482 O O . ILE B 1 14 ? -25.969 18.641 3.113 1 93.31 14 ILE B O 1
ATOM 2486 N N . SER B 1 15 ? -28.125 18.234 3.48 1 91.06 15 SER B N 1
ATOM 2487 C CA . SER B 1 15 ? -28.562 19.578 3.107 1 91.06 15 SER B CA 1
ATOM 2488 C C . SER B 1 15 ? -28.219 20.594 4.195 1 91.06 15 SER B C 1
ATOM 2490 O O . SER B 1 15 ? -28.219 21.797 3.947 1 91.06 15 SER B O 1
ATOM 2492 N N . THR B 1 16 ? -27.859 20.047 5.367 1 88.31 16 THR B N 1
ATOM 2493 C CA . THR B 1 16 ? -27.641 20.984 6.477 1 88.31 16 THR B CA 1
ATOM 2494 C C . THR B 1 16 ? -26.25 20.797 7.066 1 88.31 16 THR B C 1
ATOM 2496 O O . THR B 1 16 ? -25.953 21.312 8.148 1 88.31 16 THR B O 1
ATOM 2499 N N . LEU B 1 17 ? -25.438 20.141 6.387 1 90.81 17 LEU B N 1
ATOM 2500 C CA . LEU B 1 17 ? -24.109 19.859 6.926 1 90.81 17 LEU B CA 1
ATOM 2501 C C . LEU B 1 17 ? -23.25 21.109 6.914 1 90.81 17 LEU B C 1
ATOM 2503 O O . LEU B 1 17 ? -23.203 21.828 5.91 1 90.81 17 LEU B O 1
ATOM 2507 N N . GLU B 1 18 ? -22.656 21.297 8 1 89.94 18 GLU B N 1
ATOM 2508 C CA . GLU B 1 18 ? -21.672 22.375 8.094 1 89.94 18 GLU B CA 1
ATOM 2509 C C . GLU B 1 18 ? -20.25 21.859 7.828 1 89.94 18 GLU B C 1
ATOM 2511 O O . GLU B 1 18 ? -19.953 20.703 8.141 1 89.94 18 GLU B O 1
ATOM 2516 N N . ASN B 1 19 ? -19.391 22.688 7.262 1 92.5 19 ASN B N 1
ATOM 2517 C CA . ASN B 1 19 ? -18.016 22.328 6.973 1 92.5 19 ASN B CA 1
ATOM 2518 C C . ASN B 1 19 ? -17.125 22.453 8.211 1 92.5 19 ASN B C 1
ATOM 2520 O O . ASN B 1 19 ? -16.719 23.547 8.586 1 92.5 19 ASN B O 1
ATOM 2524 N N . ASN B 1 20 ? -16.938 21.391 8.875 1 90.56 20 ASN B N 1
ATOM 2525 C CA . ASN B 1 20 ? -16.156 21.328 10.102 1 90.56 20 ASN B CA 1
ATOM 2526 C C . ASN B 1 20 ? -14.93 20.438 9.938 1 90.56 20 ASN B C 1
ATOM 2528 O O . ASN B 1 20 ? -14.891 19.578 9.047 1 90.56 20 ASN B O 1
ATOM 2532 N N . PRO B 1 21 ? -13.953 20.688 10.758 1 93.94 21 PRO B N 1
ATOM 2533 C CA . PRO B 1 21 ? -12.805 19.781 10.727 1 93.94 21 PRO B CA 1
ATOM 2534 C C . PRO B 1 21 ? -13.172 18.344 11.07 1 93.94 21 PRO B C 1
ATOM 2536 O O . PRO B 1 21 ? -14.039 18.109 11.922 1 93.94 21 PRO B O 1
ATOM 2539 N N . ILE B 1 22 ? -12.523 17.484 10.438 1 96.5 22 ILE B N 1
ATOM 2540 C CA . ILE B 1 22 ? -12.859 16.078 10.625 1 96.5 22 ILE B CA 1
ATOM 2541 C C . ILE B 1 22 ? -12.227 15.555 11.906 1 96.5 22 ILE B C 1
ATOM 2543 O O . ILE B 1 22 ? -12.906 14.938 12.734 1 96.5 22 ILE B O 1
ATOM 2547 N N . SER B 1 23 ? -10.875 15.727 12.047 1 96.44 23 SER B N 1
ATOM 2548 C CA . SER B 1 23 ? -10.117 15.141 13.148 1 96.44 23 SER B CA 1
ATOM 2549 C C . SER B 1 23 ? -8.711 15.734 13.234 1 96.44 23 SER B C 1
ATOM 2551 O O . SER B 1 23 ? -8.094 16.016 12.203 1 96.44 23 SER B O 1
ATOM 2553 N N . PRO B 1 24 ? -8.211 15.906 14.414 1 94.38 24 PRO B N 1
ATOM 2554 C CA . PRO B 1 24 ? -6.805 16.312 14.555 1 94.38 24 PRO B CA 1
ATOM 2555 C C . PRO B 1 24 ? -5.836 15.227 14.07 1 94.38 24 PRO B C 1
ATOM 2557 O O . PRO B 1 24 ? -4.637 15.484 13.945 1 94.38 24 PRO B O 1
ATOM 2560 N N . LEU B 1 25 ? -6.328 14.094 13.703 1 96 25 LEU B N 1
ATOM 2561 C CA . LEU B 1 25 ? -5.504 12.984 13.242 1 96 25 LEU B CA 1
ATOM 2562 C C . LEU B 1 25 ? -5.168 13.133 11.758 1 96 25 LEU B C 1
ATOM 2564 O O . LEU B 1 25 ? -4.336 12.398 11.227 1 96 25 LEU B O 1
ATOM 2568 N N . LEU B 1 26 ? -5.73 14.086 11.141 1 96.62 26 LEU B N 1
ATOM 2569 C CA . LEU B 1 26 ? -5.609 14.227 9.695 1 96.62 26 LEU B CA 1
ATOM 2570 C C . LEU B 1 26 ? -4.141 14.289 9.273 1 96.62 26 LEU B C 1
ATOM 2572 O O . LEU B 1 26 ? -3.725 13.578 8.359 1 96.62 26 LEU B O 1
ATOM 2576 N N . PRO B 1 27 ? -3.262 15.031 9.992 1 95 27 PRO B N 1
ATOM 2577 C CA . PRO B 1 27 ? -1.855 15.094 9.578 1 95 27 PRO B CA 1
ATOM 2578 C C . PRO B 1 27 ? -1.125 13.766 9.797 1 95 27 PRO B C 1
ATOM 2580 O O . PRO B 1 27 ? -0.025 13.578 9.273 1 95 27 PRO B O 1
ATOM 2583 N N . TYR B 1 28 ? -1.688 12.852 10.5 1 96.88 28 TYR B N 1
ATOM 2584 C CA . TYR B 1 28 ? -1.106 11.531 10.758 1 96.88 28 TYR B CA 1
ATOM 2585 C C . TYR B 1 28 ? -1.644 10.5 9.781 1 96.88 28 TYR B C 1
ATOM 2587 O O . TYR B 1 28 ? -1.44 9.297 9.961 1 96.88 28 TYR B O 1
ATOM 2595 N N . GLY B 1 29 ? -2.344 10.945 8.766 1 97.5 29 GLY B N 1
ATOM 2596 C CA . GLY B 1 29 ? -3.039 10.07 7.832 1 97.5 29 GLY B CA 1
ATOM 2597 C C . GLY B 1 29 ? -2.123 9.062 7.164 1 97.5 29 GLY B C 1
ATOM 2598 O O . GLY B 1 29 ? -2.467 7.883 7.043 1 97.5 29 GLY B O 1
ATOM 2599 N N . SER B 1 30 ? -0.977 9.531 6.738 1 98 30 SER B N 1
ATOM 2600 C CA . SER B 1 30 ? -0.065 8.633 6.043 1 98 30 SER B CA 1
ATOM 2601 C C . SER B 1 30 ? 0.459 7.547 6.98 1 98 30 SER B C 1
ATOM 2603 O O . SER B 1 30 ? 0.621 6.391 6.574 1 98 30 SER B O 1
ATOM 2605 N N . LEU B 1 31 ? 0.771 7.926 8.203 1 98.38 31 LEU B N 1
ATOM 2606 C CA . LEU B 1 31 ? 1.2 6.941 9.195 1 98.38 31 LEU B CA 1
ATOM 2607 C C . LEU B 1 31 ? 0.092 5.93 9.477 1 98.38 31 LEU B C 1
ATOM 2609 O O . LEU B 1 31 ? 0.342 4.723 9.516 1 98.38 31 LEU B O 1
ATOM 2613 N N . ILE B 1 32 ? -1.121 6.414 9.648 1 98.62 32 ILE B N 1
ATOM 2614 C CA . ILE B 1 32 ? -2.264 5.547 9.914 1 98.62 32 ILE B CA 1
ATOM 2615 C C . ILE B 1 32 ? -2.473 4.594 8.742 1 98.62 32 ILE B C 1
ATOM 2617 O O . ILE B 1 32 ? -2.611 3.383 8.938 1 98.62 32 ILE B O 1
ATOM 2621 N N . LEU B 1 33 ? -2.475 5.133 7.559 1 98.81 33 LEU B N 1
ATOM 2622 C CA . LEU B 1 33 ? -2.645 4.328 6.355 1 98.81 33 LEU B CA 1
ATOM 2623 C C . LEU B 1 33 ? -1.561 3.258 6.262 1 98.81 33 LEU B C 1
ATOM 2625 O O . LEU B 1 33 ? -1.857 2.086 6.016 1 98.81 33 LEU B O 1
ATOM 2629 N N . THR B 1 34 ? -0.327 3.633 6.477 1 98.81 34 THR B N 1
ATOM 2630 C CA . THR B 1 34 ? 0.802 2.713 6.398 1 98.81 34 THR B CA 1
ATOM 2631 C C . THR B 1 34 ? 0.666 1.599 7.43 1 98.81 34 THR B C 1
ATOM 2633 O O . THR B 1 34 ? 0.863 0.424 7.113 1 98.81 34 THR B O 1
ATOM 2636 N N . CYS B 1 35 ? 0.328 1.946 8.625 1 98.69 35 CYS B N 1
ATOM 2637 C CA . CYS B 1 35 ? 0.142 0.945 9.664 1 98.69 35 CYS B CA 1
ATOM 263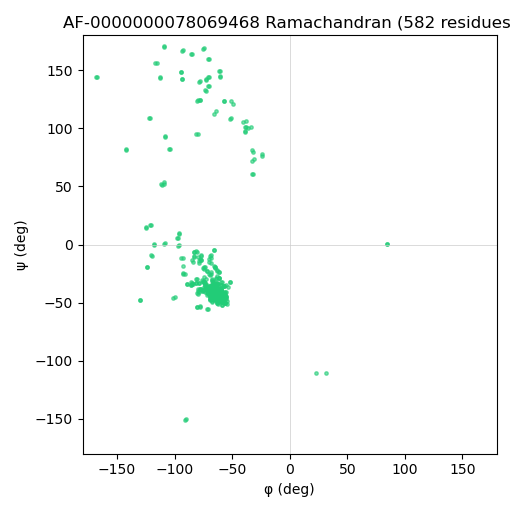8 C C . CYS B 1 35 ? -0.95 -0.047 9.281 1 98.69 35 CYS B C 1
ATOM 2640 O O . CYS B 1 35 ? -0.812 -1.249 9.516 1 98.69 35 CYS B O 1
ATOM 2642 N N . CYS B 1 36 ? -2.006 0.475 8.727 1 98.75 36 CYS B N 1
ATOM 2643 C CA . CYS B 1 36 ? -3.098 -0.395 8.297 1 98.75 36 CYS B CA 1
ATOM 2644 C C . CYS B 1 36 ? -2.633 -1.362 7.219 1 98.75 36 CYS B C 1
ATOM 2646 O O . CYS B 1 36 ? -2.955 -2.551 7.262 1 98.75 36 CYS B O 1
ATOM 2648 N N . VAL B 1 37 ? -1.893 -0.889 6.27 1 98.75 37 VAL B N 1
ATOM 2649 C CA . VAL B 1 37 ? -1.404 -1.752 5.199 1 98.75 37 VAL B CA 1
ATOM 2650 C C . VAL B 1 37 ? -0.465 -2.809 5.777 1 98.75 37 VAL B C 1
ATOM 2652 O O . VAL B 1 37 ? -0.524 -3.979 5.391 1 98.75 37 VAL B O 1
ATOM 2655 N N . ILE B 1 38 ? 0.412 -2.408 6.703 1 98.44 38 ILE B N 1
ATOM 2656 C CA . ILE B 1 38 ? 1.331 -3.34 7.348 1 98.44 38 ILE B CA 1
ATOM 2657 C C . ILE B 1 38 ? 0.542 -4.457 8.031 1 98.44 38 ILE B C 1
ATOM 2659 O O . ILE B 1 38 ? 0.848 -5.637 7.852 1 98.44 38 ILE B O 1
ATOM 2663 N N . CYS B 1 39 ? -0.483 -4.094 8.758 1 98.44 39 CYS B N 1
ATOM 2664 C CA . CYS B 1 39 ? -1.294 -5.082 9.469 1 98.44 39 CYS B CA 1
ATOM 2665 C C . CYS B 1 39 ? -1.95 -6.051 8.492 1 98.44 39 CYS B C 1
ATOM 2667 O O . CYS B 1 39 ? -1.935 -7.262 8.711 1 98.44 39 CYS B O 1
ATOM 2669 N N . ILE B 1 40 ? -2.459 -5.551 7.426 1 98.5 40 ILE B N 1
ATOM 2670 C CA . ILE B 1 40 ? -3.137 -6.387 6.441 1 98.5 40 ILE B CA 1
ATOM 2671 C C . ILE B 1 40 ? -2.131 -7.324 5.773 1 98.5 40 ILE B C 1
ATOM 2673 O O . ILE B 1 40 ? -2.41 -8.508 5.578 1 98.5 40 ILE B O 1
ATOM 2677 N N . ALA B 1 41 ? -0.987 -6.809 5.434 1 98 41 ALA B N 1
ATOM 2678 C CA . ALA B 1 41 ? 0.058 -7.633 4.836 1 98 41 ALA B CA 1
ATOM 2679 C C . ALA B 1 41 ? 0.493 -8.75 5.785 1 98 41 ALA B C 1
ATOM 2681 O O . ALA B 1 41 ? 0.714 -9.883 5.359 1 98 41 ALA B O 1
ATOM 2682 N N . LEU B 1 42 ? 0.61 -8.391 7.066 1 97.75 42 LEU B N 1
ATOM 2683 C CA . LEU B 1 42 ? 1.003 -9.391 8.055 1 97.75 42 LEU B CA 1
ATOM 2684 C C . LEU B 1 42 ? -0.084 -10.445 8.219 1 97.75 42 LEU B C 1
ATOM 2686 O O . LEU B 1 42 ? 0.213 -11.641 8.312 1 97.75 42 LEU B O 1
ATOM 2690 N N . ILE B 1 43 ? -1.342 -10.039 8.242 1 97.56 43 ILE B N 1
ATOM 2691 C CA . ILE B 1 43 ? -2.461 -10.969 8.305 1 97.56 43 ILE B CA 1
ATOM 2692 C C . ILE B 1 43 ? -2.426 -11.898 7.09 1 97.56 43 ILE B C 1
ATOM 2694 O O . ILE B 1 43 ? -2.594 -13.109 7.223 1 97.56 43 ILE B O 1
ATOM 2698 N N . THR B 1 44 ? -2.191 -11.359 5.945 1 97.88 44 THR B N 1
ATOM 2699 C CA . THR B 1 44 ? -2.15 -12.141 4.719 1 97.88 44 THR B CA 1
ATOM 2700 C C . THR B 1 44 ? -1.017 -13.164 4.766 1 97.88 44 THR B C 1
ATOM 2702 O O . THR B 1 44 ? -1.194 -14.312 4.355 1 97.88 44 THR B O 1
ATOM 2705 N N . ASN B 1 45 ? 0.129 -12.742 5.27 1 96.69 45 ASN B N 1
ATOM 2706 C CA . ASN B 1 45 ? 1.247 -13.664 5.434 1 96.69 45 ASN B CA 1
ATOM 2707 C C . ASN B 1 45 ? 0.88 -14.828 6.344 1 96.69 45 ASN B C 1
ATOM 2709 O O . ASN B 1 45 ? 1.166 -15.984 6.02 1 96.69 45 ASN B O 1
ATOM 2713 N N . CYS B 1 46 ? 0.245 -14.547 7.379 1 96.31 46 CYS B N 1
ATOM 2714 C CA . CYS B 1 46 ? -0.18 -15.594 8.305 1 96.31 46 CYS B CA 1
ATOM 2715 C C . CYS B 1 46 ? -1.193 -16.531 7.652 1 96.31 46 CYS B C 1
ATOM 2717 O O . CYS B 1 46 ? -1.112 -17.75 7.809 1 96.31 46 CYS B O 1
ATOM 2719 N N . LEU B 1 47 ? -2.104 -15.984 6.922 1 96.88 47 LEU B N 1
ATOM 2720 C CA . LEU B 1 47 ? -3.133 -16.766 6.246 1 96.88 47 LEU B CA 1
ATOM 2721 C C . LEU B 1 47 ? -2.512 -17.703 5.215 1 96.88 47 LEU B C 1
ATOM 2723 O O . LEU B 1 47 ? -2.809 -18.906 5.199 1 96.88 47 LEU B O 1
ATOM 2727 N N . GLU B 1 48 ? -1.648 -17.203 4.445 1 95.19 48 GLU B N 1
ATOM 2728 C CA . GLU B 1 48 ? -1.09 -17.969 3.338 1 95.19 48 GLU B CA 1
ATOM 2729 C C . GLU B 1 48 ? -0.12 -19.047 3.838 1 95.19 48 GLU B C 1
ATOM 2731 O O . GLU B 1 48 ? -0.046 -20.141 3.271 1 95.19 48 GLU B O 1
ATOM 2736 N N . ARG B 1 49 ? 0.616 -18.75 4.844 1 94.25 49 ARG B N 1
ATOM 2737 C CA . ARG B 1 49 ? 1.699 -19.625 5.27 1 94.25 49 ARG B CA 1
ATOM 2738 C C . ARG B 1 49 ? 1.186 -20.719 6.215 1 94.25 49 ARG B C 1
ATOM 2740 O O . ARG B 1 49 ? 1.646 -21.859 6.168 1 94.25 49 ARG B O 1
ATOM 2747 N N . TRP B 1 50 ? 0.207 -20.328 7.016 1 95.5 50 TRP B N 1
ATOM 2748 C CA . TRP B 1 50 ? -0.088 -21.266 8.102 1 95.5 50 TRP B CA 1
ATOM 2749 C C . TRP B 1 50 ? -1.583 -21.562 8.172 1 95.5 50 TRP B C 1
ATOM 2751 O O . TRP B 1 50 ? -1.991 -22.719 8.18 1 95.5 50 TRP B O 1
ATOM 2761 N N . ILE B 1 51 ? -2.449 -20.609 8.133 1 96.62 51 ILE B N 1
ATOM 2762 C CA . ILE B 1 51 ? -3.846 -20.766 8.531 1 96.62 51 ILE B CA 1
ATOM 2763 C C . ILE B 1 51 ? -4.625 -21.469 7.414 1 96.62 51 ILE B C 1
ATOM 2765 O O . ILE B 1 51 ? -5.27 -22.484 7.648 1 96.62 51 ILE B O 1
ATOM 2769 N N . LEU B 1 52 ? -4.57 -20.953 6.227 1 96.62 52 LEU B N 1
ATOM 2770 C CA . LEU B 1 52 ? -5.379 -21.5 5.145 1 96.62 52 LEU B CA 1
ATOM 2771 C C . LEU B 1 52 ? -4.949 -22.922 4.801 1 96.62 52 LEU B C 1
ATOM 2773 O O . LEU B 1 52 ? -5.789 -23.812 4.648 1 96.62 52 LEU B O 1
ATOM 2777 N N . PRO B 1 53 ? -3.645 -23.188 4.699 1 94.81 53 PRO B N 1
ATOM 2778 C CA . PRO B 1 53 ? -3.236 -24.562 4.438 1 94.81 53 PRO B CA 1
ATOM 2779 C C . PRO B 1 53 ? -3.668 -25.531 5.539 1 94.81 53 PRO B C 1
ATOM 2781 O O . PRO B 1 53 ? -3.91 -26.703 5.277 1 94.81 53 PRO B O 1
ATOM 2784 N N . ARG B 1 54 ? -3.795 -25.047 6.777 1 95.69 54 ARG B N 1
ATOM 2785 C CA . ARG B 1 54 ? -4.168 -25.891 7.906 1 95.69 54 ARG B CA 1
ATOM 2786 C C . ARG B 1 54 ? -5.676 -26.141 7.938 1 95.69 54 ARG B C 1
ATOM 2788 O O . ARG B 1 54 ? -6.129 -27.25 8.211 1 95.69 54 ARG B O 1
ATOM 2795 N N . ILE B 1 55 ? -6.418 -25.125 7.641 1 95.31 55 ILE B N 1
ATOM 2796 C CA . ILE B 1 55 ? -7.871 -25.219 7.691 1 95.31 55 ILE B CA 1
ATOM 2797 C C . ILE B 1 55 ? -8.383 -25.984 6.48 1 95.31 55 ILE B C 1
ATOM 2799 O O . ILE B 1 55 ? -9.312 -26.797 6.598 1 95.31 55 ILE B O 1
ATOM 2803 N N . TYR B 1 56 ? -7.746 -25.688 5.355 1 95.06 56 TYR B N 1
ATOM 2804 C CA . TYR B 1 56 ? -8.211 -26.312 4.117 1 95.06 56 TYR B CA 1
ATOM 2805 C C . TYR B 1 56 ? -7.211 -27.359 3.623 1 95.06 56 TYR B C 1
ATOM 2807 O O . TYR B 1 56 ? -6.848 -27.359 2.445 1 95.06 56 TYR B O 1
ATOM 2815 N N . ARG B 1 57 ? -6.844 -28.266 4.379 1 91.25 57 ARG B N 1
ATOM 2816 C CA . ARG B 1 57 ? -5.781 -29.234 4.148 1 91.25 57 ARG B CA 1
ATOM 2817 C C . ARG B 1 57 ? -6.102 -30.125 2.941 1 91.25 57 ARG B C 1
ATOM 2819 O O . ARG B 1 57 ? -5.199 -30.531 2.205 1 91.25 57 ARG B O 1
ATOM 2826 N N . ARG B 1 58 ? -7.273 -30.328 2.627 1 87.94 58 ARG B N 1
ATOM 2827 C CA . ARG B 1 58 ? -7.68 -31.297 1.614 1 87.94 58 ARG B CA 1
ATOM 2828 C C . ARG B 1 58 ? -7.492 -30.734 0.21 1 87.94 58 ARG B C 1
ATOM 2830 O O . ARG B 1 58 ? -7.047 -31.453 -0.695 1 87.94 58 ARG B O 1
ATOM 2837 N N . PHE B 1 59 ? -7.77 -29.453 0.017 1 89.19 59 PHE B N 1
ATOM 2838 C CA . PHE B 1 59 ? -7.742 -29 -1.368 1 89.19 59 PHE B CA 1
ATOM 2839 C C . PHE B 1 59 ? -6.707 -27.891 -1.558 1 89.19 59 PHE B C 1
ATOM 2841 O O . PHE B 1 59 ? -6.352 -27.547 -2.689 1 89.19 59 PHE B O 1
ATOM 2848 N N . TYR B 1 60 ? -6.145 -27.375 -0.563 1 91.19 60 TYR B N 1
ATOM 2849 C CA . TYR B 1 60 ? -5.219 -26.25 -0.657 1 91.19 60 TYR B CA 1
ATOM 2850 C C . TYR B 1 60 ? -4.008 -26.609 -1.513 1 91.19 60 TYR B C 1
ATOM 2852 O O . TYR B 1 60 ? -3.523 -25.797 -2.289 1 91.19 60 TYR B O 1
ATOM 2860 N N . PRO B 1 61 ? -3.484 -27.844 -1.43 1 89 61 PRO B N 1
ATOM 2861 C CA . PRO B 1 61 ? -2.361 -28.203 -2.299 1 89 61 PRO B CA 1
ATOM 2862 C C . PRO B 1 61 ? -2.703 -28.078 -3.783 1 89 61 PRO B C 1
ATOM 2864 O O . PRO B 1 61 ? -1.844 -27.719 -4.59 1 89 61 PRO B O 1
ATOM 2867 N N . ASP B 1 62 ? -3.904 -28.312 -4.105 1 88.25 62 ASP B N 1
ATOM 2868 C CA . ASP B 1 62 ? -4.328 -28.172 -5.492 1 88.25 62 ASP B CA 1
ATOM 2869 C C . ASP B 1 62 ? -4.438 -26.688 -5.883 1 88.25 62 ASP B C 1
ATOM 2871 O O . ASP B 1 62 ? -4.195 -26.328 -7.039 1 88.25 62 ASP B O 1
ATOM 2875 N N . LEU B 1 63 ? -4.793 -25.953 -4.984 1 88.5 63 LEU B N 1
ATOM 2876 C CA . LEU B 1 63 ? -4.895 -24.516 -5.207 1 88.5 63 LEU B CA 1
ATOM 2877 C C . LEU B 1 63 ? -3.521 -23.906 -5.465 1 88.5 63 LEU B C 1
ATOM 2879 O O . LEU B 1 63 ? -3.393 -22.969 -6.254 1 88.5 63 LEU B O 1
ATOM 2883 N N . GLU B 1 64 ? -2.539 -24.406 -4.867 1 85.5 64 GLU B N 1
ATOM 2884 C CA . GLU B 1 64 ? -1.185 -23.859 -4.949 1 85.5 64 GLU B CA 1
ATOM 2885 C C . GLU B 1 64 ? -0.587 -24.078 -6.336 1 85.5 64 GLU B C 1
ATOM 2887 O O . GLU B 1 64 ? 0.389 -23.422 -6.707 1 85.5 64 GLU B O 1
ATOM 2892 N N . LYS B 1 65 ? -1.221 -24.953 -7.07 1 86.5 65 LYS B N 1
ATOM 2893 C CA . LYS B 1 65 ? -0.739 -25.219 -8.422 1 86.5 65 LYS B CA 1
ATOM 2894 C C . LYS B 1 65 ? -1.098 -24.078 -9.367 1 86.5 65 LYS B C 1
ATOM 2896 O O . LYS B 1 65 ? -0.489 -23.938 -10.43 1 86.5 65 LYS B O 1
ATOM 2901 N N . ASP B 1 66 ? -2.111 -23.312 -8.922 1 89.31 66 ASP B N 1
ATOM 2902 C CA . ASP B 1 66 ? -2.555 -22.156 -9.68 1 89.31 66 ASP B CA 1
ATOM 2903 C C . ASP B 1 66 ? -2.463 -20.875 -8.836 1 89.31 66 ASP B C 1
ATOM 2905 O O . ASP B 1 66 ? -3.35 -20.594 -8.031 1 89.31 66 ASP B O 1
ATOM 2909 N N . GLU B 1 67 ? -1.528 -20.094 -9.219 1 88.94 67 GLU B N 1
ATOM 2910 C CA . GLU B 1 67 ? -1.237 -18.922 -8.406 1 88.94 67 GLU B CA 1
ATOM 2911 C C . GLU B 1 67 ? -2.391 -17.922 -8.445 1 88.94 67 GLU B C 1
ATOM 2913 O O . GLU B 1 67 ? -2.688 -17.266 -7.445 1 88.94 67 GLU B O 1
ATOM 2918 N N . ARG B 1 68 ? -2.947 -17.797 -9.578 1 90 68 ARG B N 1
ATOM 2919 C CA . ARG B 1 68 ? -4.086 -16.875 -9.703 1 90 68 ARG B CA 1
ATOM 2920 C C . ARG B 1 68 ? -5.211 -17.281 -8.758 1 90 68 ARG B C 1
ATOM 2922 O O . ARG B 1 68 ? -5.762 -16.453 -8.047 1 90 68 ARG B O 1
ATOM 2929 N N . ARG B 1 69 ? -5.527 -18.516 -8.703 1 91.44 69 ARG B N 1
ATOM 2930 C CA . ARG B 1 69 ? -6.609 -19.016 -7.871 1 91.44 69 ARG B CA 1
ATOM 2931 C C . ARG B 1 69 ? -6.238 -18.969 -6.395 1 91.44 69 ARG B C 1
ATOM 2933 O O . ARG B 1 69 ? -7.078 -18.656 -5.551 1 91.44 69 ARG B O 1
ATOM 2940 N N . ARG B 1 70 ? -5.043 -19.297 -6.133 1 92.75 70 ARG B N 1
ATOM 2941 C CA . ARG B 1 70 ? -4.59 -19.25 -4.746 1 92.75 70 ARG B CA 1
ATOM 2942 C C . ARG B 1 70 ? -4.684 -17.844 -4.188 1 92.75 70 ARG B C 1
ATOM 2944 O O . ARG B 1 70 ? -5.18 -17.625 -3.08 1 92.75 70 ARG B O 1
ATOM 2951 N N . ARG B 1 71 ? -4.238 -16.875 -4.91 1 92.88 71 ARG B N 1
ATOM 2952 C CA . ARG B 1 71 ? -4.258 -15.477 -4.484 1 92.88 71 ARG B CA 1
ATOM 2953 C C . ARG B 1 71 ? -5.688 -14.961 -4.344 1 92.88 71 ARG B C 1
ATOM 2955 O O . ARG B 1 71 ? -5.992 -14.195 -3.426 1 92.88 71 ARG B O 1
ATOM 2962 N N . SER B 1 72 ? -6.453 -15.375 -5.281 1 93.88 72 SER B N 1
ATOM 2963 C CA . SER B 1 72 ? -7.855 -14.977 -5.188 1 93.88 72 SER B CA 1
ATOM 2964 C C . SER B 1 72 ? -8.5 -15.531 -3.924 1 93.88 72 SER B C 1
ATOM 2966 O O . SER B 1 72 ? -9.258 -14.828 -3.246 1 93.88 72 SER B O 1
ATOM 2968 N N . PHE B 1 73 ? -8.195 -16.75 -3.697 1 95.69 73 PHE B N 1
ATOM 2969 C CA . PHE B 1 73 ? -8.742 -17.391 -2.504 1 95.69 73 PHE B CA 1
ATOM 2970 C C . PHE B 1 73 ? -8.273 -16.672 -1.244 1 95.69 73 PHE B C 1
ATOM 2972 O O . PHE B 1 73 ? -9.062 -16.453 -0.32 1 95.69 73 PHE B O 1
ATOM 2979 N N . THR B 1 74 ? -7.086 -16.281 -1.195 1 95.44 74 THR B N 1
ATOM 2980 C CA . THR B 1 74 ? -6.5 -15.586 -0.053 1 95.44 74 THR B CA 1
ATOM 2981 C C . THR B 1 74 ? -7.117 -14.195 0.108 1 95.44 74 THR B C 1
ATOM 2983 O O . THR B 1 74 ? -7.551 -13.828 1.202 1 95.44 74 THR B O 1
ATOM 2986 N N . TYR B 1 75 ? -7.195 -13.398 -0.977 1 95.12 75 TYR B N 1
ATOM 2987 C CA . TYR B 1 75 ? -7.637 -12.023 -0.791 1 95.12 75 TYR B CA 1
ATOM 2988 C C . TYR B 1 75 ? -9.125 -11.961 -0.475 1 95.12 75 TYR B C 1
ATOM 2990 O O . TYR B 1 75 ? -9.602 -11 0.125 1 95.12 75 TYR B O 1
ATOM 2998 N N . PHE B 1 76 ? -9.922 -13.016 -0.869 1 97.12 76 PHE B N 1
ATOM 2999 C CA . PHE B 1 76 ? -11.312 -13.055 -0.45 1 97.12 76 PHE B CA 1
ATOM 3000 C C . PHE B 1 76 ? -11.422 -13.211 1.062 1 97.12 76 PHE B C 1
ATOM 3002 O O . PHE B 1 76 ? -12.305 -12.633 1.692 1 97.12 76 PHE B O 1
ATOM 3009 N N . HIS B 1 77 ? -10.539 -14.016 1.619 1 97.75 77 HIS B N 1
ATOM 3010 C CA . HIS B 1 77 ? -10.516 -14.141 3.072 1 97.75 77 HIS B CA 1
ATOM 3011 C C . HIS B 1 77 ? -10.109 -12.828 3.732 1 97.75 77 HIS B C 1
ATOM 3013 O O . HIS B 1 77 ? -10.734 -12.398 4.707 1 97.75 77 HIS B O 1
ATOM 3019 N N . VAL B 1 78 ? -9.094 -12.227 3.225 1 98.19 78 VAL B N 1
ATOM 3020 C CA . VAL B 1 78 ? -8.602 -10.961 3.768 1 98.19 78 VAL B CA 1
ATOM 3021 C C . VAL B 1 78 ? -9.688 -9.891 3.65 1 98.19 78 VAL B C 1
ATOM 3023 O O . VAL B 1 78 ? -9.992 -9.203 4.625 1 98.19 78 VAL B O 1
ATOM 3026 N N . GLY B 1 79 ? -10.258 -9.797 2.459 1 97.94 79 GLY B N 1
ATOM 3027 C CA . GLY B 1 79 ? -11.305 -8.812 2.225 1 97.94 79 GLY B CA 1
ATOM 3028 C C . GLY B 1 79 ? -12.516 -9 3.127 1 97.94 79 GLY B C 1
ATOM 3029 O O . GLY B 1 79 ? -13.008 -8.039 3.713 1 97.94 79 GLY B O 1
ATOM 3030 N N . ALA B 1 80 ? -12.961 -10.219 3.221 1 98.06 80 ALA B N 1
ATOM 3031 C CA . ALA B 1 80 ? -14.094 -10.5 4.098 1 98.06 80 ALA B CA 1
ATOM 3032 C C . ALA B 1 80 ? -13.781 -10.109 5.539 1 98.06 80 ALA B C 1
ATOM 3034 O O . ALA B 1 80 ? -14.594 -9.453 6.203 1 98.06 80 ALA B O 1
ATOM 3035 N N . PHE B 1 81 ? -12.617 -10.516 5.984 1 98.25 81 PHE B N 1
ATOM 3036 C CA . PHE B 1 81 ? -12.219 -10.227 7.359 1 98.25 81 PHE B CA 1
ATOM 3037 C C . PHE B 1 81 ? -12.164 -8.727 7.605 1 98.25 81 PHE B C 1
ATOM 3039 O O . PHE B 1 81 ? -12.68 -8.234 8.609 1 98.25 81 PHE B O 1
ATOM 3046 N N . ILE B 1 82 ? -11.555 -7.977 6.754 1 98.56 82 ILE B N 1
ATOM 3047 C CA . ILE B 1 82 ? -11.375 -6.539 6.93 1 98.56 82 ILE B CA 1
ATOM 3048 C C . ILE B 1 82 ? -12.727 -5.832 6.844 1 98.56 82 ILE B C 1
ATOM 3050 O O . ILE B 1 82 ? -13.039 -4.984 7.684 1 98.56 82 ILE B O 1
ATOM 3054 N N . LEU B 1 83 ? -13.539 -6.176 5.875 1 98.38 83 LEU B N 1
ATOM 3055 C CA . LEU B 1 83 ? -14.805 -5.48 5.66 1 98.38 83 LEU B CA 1
ATOM 3056 C C . LEU B 1 83 ? -15.797 -5.801 6.773 1 98.38 83 LEU B C 1
ATOM 3058 O O . LEU B 1 83 ? -16.516 -4.914 7.234 1 98.38 83 LEU B O 1
ATOM 3062 N N . ILE B 1 84 ? -15.805 -7.027 7.211 1 98.5 84 ILE B N 1
ATOM 3063 C CA . ILE B 1 84 ? -16.672 -7.387 8.328 1 98.5 84 ILE B CA 1
ATOM 3064 C C . ILE B 1 84 ? -16.219 -6.656 9.586 1 98.5 84 ILE B C 1
ATOM 3066 O O . ILE B 1 84 ? -17.047 -6.137 10.344 1 98.5 84 ILE B O 1
ATOM 3070 N N . SER B 1 85 ? -14.93 -6.602 9.812 1 98.12 85 SER B N 1
ATOM 3071 C CA . SER B 1 85 ? -14.398 -5.867 10.953 1 98.12 85 SER B CA 1
ATOM 3072 C C . SER B 1 85 ? -14.781 -4.391 10.891 1 98.12 85 SER B C 1
ATOM 3074 O O . SER B 1 85 ? -15.062 -3.771 11.922 1 98.12 85 SER B O 1
ATOM 3076 N N . LEU B 1 86 ? -14.766 -3.838 9.734 1 97.88 86 LEU B N 1
ATOM 3077 C CA . LEU B 1 86 ? -15.156 -2.443 9.547 1 97.88 86 LEU B CA 1
ATOM 3078 C C . LEU B 1 86 ? -16.625 -2.238 9.891 1 97.88 86 LEU B C 1
ATOM 3080 O O . LEU B 1 86 ? -16.984 -1.256 10.547 1 97.88 86 LEU B O 1
ATOM 3084 N N . VAL B 1 87 ? -17.484 -3.186 9.477 1 97.75 87 VAL B N 1
ATOM 3085 C CA . VAL B 1 87 ? -18.906 -3.08 9.773 1 97.75 87 VAL B CA 1
ATOM 3086 C C . VAL B 1 87 ? -19.141 -3.168 11.281 1 97.75 87 VAL B C 1
ATOM 3088 O O . VAL B 1 87 ? -19.906 -2.389 11.844 1 97.75 87 VAL B O 1
ATOM 3091 N N . ILE B 1 88 ? -18.406 -4.016 11.891 1 97.31 88 ILE B N 1
ATOM 3092 C CA . ILE B 1 88 ? -18.562 -4.23 13.32 1 97.31 88 ILE B CA 1
ATOM 3093 C C . ILE B 1 88 ? -18.078 -3.004 14.086 1 97.31 88 ILE B C 1
ATOM 3095 O O . ILE B 1 88 ? -18.734 -2.535 15.016 1 97.31 88 ILE B O 1
ATOM 3099 N N . SER B 1 89 ? -17 -2.43 13.664 1 95.94 89 SER B N 1
ATOM 3100 C CA . SER B 1 89 ? -16.359 -1.371 14.438 1 95.94 89 SER B CA 1
ATOM 3101 C C . SER B 1 89 ? -16.922 -0.001 14.062 1 95.94 89 SER B C 1
ATOM 3103 O O . SER B 1 89 ? -17.031 0.882 14.914 1 95.94 89 SER B O 1
ATOM 3105 N N . ALA B 1 90 ? -17.281 0.194 12.805 1 95.25 90 ALA B N 1
ATOM 3106 C CA . ALA B 1 90 ? -17.594 1.547 12.352 1 95.25 90 ALA B CA 1
ATOM 3107 C C . ALA B 1 90 ? -19.031 1.649 11.891 1 95.25 90 ALA B C 1
ATOM 3109 O O . ALA B 1 90 ? -19.5 2.73 11.523 1 95.25 90 ALA B O 1
ATOM 3110 N N . GLY B 1 91 ? -19.781 0.569 11.953 1 94.88 91 GLY B N 1
ATOM 3111 C CA . GLY B 1 91 ? -21.141 0.582 11.477 1 94.88 91 GLY B CA 1
ATOM 3112 C C . GLY B 1 91 ? -22.016 1.591 12.195 1 94.88 91 GLY B C 1
ATOM 3113 O O . GLY B 1 91 ? -22.719 2.389 11.555 1 94.88 91 GLY B O 1
ATOM 3114 N N . TYR B 1 92 ? -21.969 1.615 13.422 1 93 92 TYR B N 1
ATOM 3115 C CA . TYR B 1 92 ? -22.844 2.486 14.203 1 93 92 TYR B CA 1
ATOM 3116 C C . TYR B 1 92 ? -22.438 3.947 14.047 1 93 92 TYR B C 1
ATOM 3118 O O . TYR B 1 92 ? -23.25 4.789 13.664 1 93 92 TYR B O 1
ATOM 3126 N N . PRO B 1 93 ? -21.203 4.285 14.336 1 93.88 93 PRO B N 1
ATOM 3127 C CA . PRO B 1 93 ? -20.844 5.695 14.156 1 93.88 93 PRO B CA 1
ATOM 3128 C C . PRO B 1 93 ? -21.078 6.191 12.734 1 93.88 93 PRO B C 1
ATOM 3130 O O . PRO B 1 93 ? -21.422 7.355 12.531 1 93.88 93 PRO B O 1
ATOM 3133 N N . MET B 1 94 ? -20.859 5.383 11.812 1 95.62 94 MET B N 1
ATOM 3134 C CA . MET B 1 94 ? -21.078 5.75 10.414 1 95.62 94 MET B CA 1
ATOM 3135 C C . MET B 1 94 ? -22.562 6.039 10.148 1 95.62 94 MET B C 1
ATOM 3137 O O . MET B 1 94 ? -22.891 7.066 9.562 1 95.62 94 MET B O 1
ATOM 3141 N N . MET B 1 95 ? -23.438 5.223 10.641 1 95.19 95 MET B N 1
ATOM 3142 C CA . MET B 1 95 ? -24.859 5.414 10.422 1 95.19 95 MET B CA 1
ATOM 3143 C C . MET B 1 95 ? -25.375 6.609 11.219 1 95.19 95 MET B C 1
ATOM 3145 O O . MET B 1 95 ? -26.25 7.34 10.75 1 95.19 95 MET B O 1
ATOM 3149 N N . ASP B 1 96 ? -24.797 6.754 12.352 1 94.56 96 ASP B N 1
ATOM 3150 C CA . ASP B 1 96 ? -25.172 7.918 13.148 1 94.56 96 ASP B CA 1
ATOM 3151 C C . ASP B 1 96 ? -24.75 9.211 12.461 1 94.56 96 ASP B C 1
ATOM 3153 O O . ASP B 1 96 ? -25.438 10.227 12.547 1 94.56 96 ASP B O 1
ATOM 3157 N N . PHE B 1 97 ? -23.672 9.227 11.828 1 95.62 97 PHE B N 1
ATOM 3158 C CA . PHE B 1 97 ? -23.203 10.383 11.078 1 95.62 97 PHE B CA 1
ATOM 3159 C C . PHE B 1 97 ? -24.047 10.594 9.828 1 95.62 97 PHE B C 1
ATOM 3161 O O . PHE B 1 97 ? -24.391 11.734 9.484 1 95.62 97 PHE B O 1
ATOM 3168 N N . LEU B 1 98 ? -24.453 9.562 9.141 1 95.5 98 LEU B N 1
ATOM 3169 C CA . LEU B 1 98 ? -25.125 9.672 7.855 1 95.5 98 LEU B CA 1
ATOM 3170 C C . LEU B 1 98 ? -26.609 10.008 8.047 1 95.5 98 LEU B C 1
ATOM 3172 O O . LEU B 1 98 ? -27.156 10.844 7.336 1 95.5 98 LEU B O 1
ATOM 3176 N N . VAL B 1 99 ? -27.25 9.383 9.016 1 94.12 99 VAL B N 1
ATOM 3177 C CA . VAL B 1 99 ? -28.703 9.516 9.117 1 94.12 99 VAL B CA 1
ATOM 3178 C C . VAL B 1 99 ? -29.078 10.039 10.5 1 94.12 99 VAL B C 1
ATOM 3180 O O . VAL B 1 99 ? -30.172 10.578 10.695 1 94.12 99 VAL B O 1
ATOM 3183 N N . GLY B 1 100 ? -28.172 9.906 11.438 1 93 100 GLY B N 1
ATOM 3184 C CA . GLY B 1 100 ? -28.453 10.359 12.797 1 93 100 GLY B CA 1
ATOM 3185 C C . GLY B 1 100 ? -28.047 11.797 13.039 1 93 100 GLY B C 1
ATOM 3186 O O . GLY B 1 100 ? -28.094 12.633 12.133 1 93 100 GLY B O 1
ATOM 3187 N N . ASN B 1 101 ? -27.688 12.109 14.273 1 91.69 101 ASN B N 1
ATOM 3188 C CA . ASN B 1 101 ? -27.422 13.484 14.68 1 91.69 101 ASN B CA 1
ATOM 3189 C C . ASN B 1 101 ? -25.938 13.719 14.922 1 91.69 101 ASN B C 1
ATOM 3191 O O . ASN B 1 101 ? -25.516 14.836 15.195 1 91.69 101 ASN B O 1
ATOM 3195 N N . ALA B 1 102 ? -25.188 12.703 14.719 1 93.56 102 ALA B N 1
ATOM 3196 C CA . ALA B 1 102 ? -23.781 12.812 15.094 1 93.56 102 ALA B CA 1
ATOM 3197 C C . ALA B 1 102 ? -23.031 13.773 14.156 1 93.56 102 ALA B C 1
ATOM 3199 O O . ALA B 1 102 ? -23.281 13.781 12.945 1 93.56 102 ALA B O 1
ATOM 3200 N N . VAL B 1 103 ? -22.234 14.586 14.781 1 94.38 103 VAL B N 1
ATOM 3201 C CA . VAL B 1 103 ? -21.297 15.438 14.062 1 94.38 103 VAL B CA 1
ATOM 3202 C C . VAL B 1 103 ? -19.859 14.938 14.281 1 94.38 103 VAL B C 1
ATOM 3204 O O . VAL B 1 103 ? -19.641 14.039 15.094 1 94.38 103 VAL B O 1
ATOM 3207 N N . PHE B 1 104 ? -18.891 15.414 13.617 1 95.69 104 PHE B N 1
ATOM 3208 C CA . PHE B 1 104 ? -17.516 14.93 13.68 1 95.69 104 PHE B CA 1
ATOM 3209 C C . PHE B 1 104 ? -16.969 15.047 15.094 1 95.69 104 PHE B C 1
ATOM 3211 O O . PHE B 1 104 ? -16.234 14.172 15.555 1 95.69 104 PHE B O 1
ATOM 3218 N N . SER B 1 105 ? -17.297 16.125 15.773 1 95 105 SER B N 1
ATOM 3219 C CA . SER B 1 105 ? -16.719 16.422 17.078 1 95 105 SER B CA 1
ATOM 3220 C C . SER B 1 105 ? -17.406 15.633 18.188 1 95 105 SER B C 1
ATOM 3222 O O . SER B 1 105 ? -16.953 15.625 19.328 1 95 105 SER B O 1
ATOM 3224 N N . ALA B 1 106 ? -18.484 14.914 17.859 1 94.5 106 ALA B N 1
ATOM 3225 C CA . ALA B 1 106 ? -19.219 14.148 18.859 1 94.5 106 ALA B CA 1
ATOM 3226 C C . ALA B 1 106 ? -18.422 12.914 19.297 1 94.5 106 ALA B C 1
ATOM 3228 O O . ALA B 1 106 ? -17.781 12.258 18.469 1 94.5 106 ALA B O 1
ATOM 3229 N N . PRO B 1 107 ? -18.484 12.609 20.578 1 94.75 107 PRO B N 1
ATOM 3230 C CA . PRO B 1 107 ? -17.828 11.375 21.016 1 94.75 107 PRO B CA 1
ATOM 3231 C C . PRO B 1 107 ? -18.547 10.117 20.531 1 94.75 107 PRO B C 1
ATOM 3233 O O . PRO B 1 107 ? -19.781 10.086 20.453 1 94.75 107 PRO B O 1
ATOM 3236 N N . VAL B 1 108 ? -17.859 9.109 20.219 1 92.81 108 VAL B N 1
ATOM 3237 C CA . VAL B 1 108 ? -18.438 7.852 19.766 1 92.81 108 VAL B CA 1
ATOM 3238 C C . VAL B 1 108 ? -19.156 7.168 20.922 1 92.81 108 VAL B C 1
ATOM 3240 O O . VAL B 1 108 ? -20.25 6.629 20.75 1 92.81 108 VAL B O 1
ATOM 3243 N N . VAL B 1 109 ? -18.438 7.137 22.047 1 89.31 109 VAL B N 1
ATOM 3244 C CA . VAL B 1 109 ? -19.016 6.625 23.281 1 89.31 109 VAL B CA 1
ATOM 3245 C C . VAL B 1 109 ? -19.172 7.762 24.281 1 89.31 109 VAL B C 1
ATOM 3247 O O . VAL B 1 109 ? -18.312 8.648 24.359 1 89.31 109 VAL B O 1
ATOM 3250 N N . ASN B 1 110 ? -20.219 7.676 25 1 87 110 ASN B N 1
ATOM 3251 C CA . ASN B 1 110 ? -20.469 8.727 25.984 1 87 110 ASN B CA 1
ATOM 3252 C C . ASN B 1 110 ? -19.297 8.859 26.969 1 87 110 ASN B C 1
ATOM 3254 O O . ASN B 1 110 ? -18.875 7.875 27.578 1 87 110 ASN B O 1
ATOM 3258 N N . GLY B 1 111 ? -18.766 10.086 27.031 1 89.25 111 GLY B N 1
ATOM 3259 C CA . GLY B 1 111 ? -17.656 10.344 27.938 1 89.25 111 GLY B CA 1
ATOM 3260 C C . GLY B 1 111 ? -16.297 9.977 27.344 1 89.25 111 GLY B C 1
ATOM 3261 O O . GLY B 1 111 ? -15.266 10.133 28 1 89.25 111 GLY B O 1
ATOM 3262 N N . GLY B 1 112 ? -16.359 9.508 26.125 1 89.94 112 GLY B N 1
ATOM 3263 C CA . GLY B 1 112 ? -15.117 9.102 25.516 1 89.94 112 GLY B CA 1
ATOM 3264 C C . GLY B 1 112 ? -14.375 10.242 24.844 1 89.94 112 GLY B C 1
ATOM 3265 O O . GLY B 1 112 ? -14.945 11.32 24.625 1 89.94 112 GLY B O 1
ATOM 3266 N N . LYS B 1 113 ? -13.094 10.016 24.562 1 93.75 113 LYS B N 1
ATOM 3267 C CA . LYS B 1 113 ? -12.234 11.016 23.938 1 93.75 113 LYS B CA 1
ATOM 3268 C C . LYS B 1 113 ? -12.211 10.867 22.422 1 93.75 113 LYS B C 1
ATOM 3270 O O . LYS B 1 113 ? -11.93 11.828 21.703 1 93.75 113 LYS B O 1
ATOM 3275 N N . VAL B 1 114 ? -12.477 9.711 21.953 1 95.56 114 VAL B N 1
ATOM 3276 C CA . VAL B 1 114 ? -12.461 9.453 20.531 1 95.56 114 VAL B CA 1
ATOM 3277 C C . VAL B 1 114 ? -13.75 9.984 19.891 1 95.56 114 VAL B C 1
ATOM 3279 O O . VAL B 1 114 ? -14.852 9.648 20.328 1 95.56 114 VAL B O 1
ATOM 3282 N N . THR B 1 115 ? -13.633 10.812 18.922 1 96.88 115 THR B N 1
ATOM 3283 C CA . THR B 1 115 ? -14.781 11.438 18.281 1 96.88 115 THR B CA 1
ATOM 3284 C C . THR B 1 115 ? -15.219 10.633 17.062 1 96.88 115 THR B C 1
ATOM 3286 O O . THR B 1 115 ? -14.492 9.742 16.594 1 96.88 115 THR B O 1
ATOM 3289 N N . VAL B 1 116 ? -16.375 10.898 16.531 1 96.88 116 VAL B N 1
ATOM 3290 C CA . VAL B 1 116 ? -16.891 10.273 15.32 1 96.88 116 VAL B CA 1
ATOM 3291 C C . VAL B 1 116 ? -15.953 10.562 14.148 1 96.88 116 VAL B C 1
ATOM 3293 O O . VAL B 1 116 ? -15.656 9.664 13.352 1 96.88 116 VAL B O 1
ATOM 3296 N N . GLY B 1 117 ? -15.438 11.805 14.078 1 97.25 117 GLY B N 1
ATOM 3297 C CA . GLY B 1 117 ? -14.492 12.164 13.039 1 97.25 117 GLY B CA 1
ATOM 3298 C C . GLY B 1 117 ? -13.219 11.344 13.078 1 97.25 117 GLY B C 1
ATOM 3299 O O . GLY B 1 117 ? -12.719 10.906 12.039 1 97.25 117 GLY B O 1
ATOM 3300 N N . ASP B 1 118 ? -12.688 11.109 14.258 1 97.56 118 ASP B N 1
ATOM 3301 C CA . ASP B 1 118 ? -11.516 10.258 14.43 1 97.56 118 ASP B CA 1
ATOM 3302 C C . ASP B 1 118 ? -11.781 8.852 13.891 1 97.56 118 ASP B C 1
ATOM 3304 O O . ASP B 1 118 ? -10.969 8.305 13.141 1 97.56 118 ASP B O 1
ATOM 3308 N N . HIS B 1 119 ? -12.859 8.367 14.312 1 97.44 119 HIS B N 1
ATOM 3309 C CA . HIS B 1 119 ? -13.203 6.984 13.992 1 97.44 119 HIS B CA 1
ATOM 3310 C C . HIS B 1 119 ? -13.414 6.805 12.492 1 97.44 119 HIS B C 1
ATOM 3312 O O . HIS B 1 119 ? -12.93 5.836 11.898 1 97.44 119 HIS B O 1
ATOM 3318 N N . LEU B 1 120 ? -14.109 7.715 11.875 1 97.88 120 LEU B N 1
ATOM 3319 C CA . LEU B 1 120 ? -14.398 7.617 10.453 1 97.88 120 LEU B CA 1
ATOM 3320 C C . LEU B 1 120 ? -13.133 7.824 9.625 1 97.88 120 LEU B C 1
ATOM 3322 O O . LEU B 1 120 ? -12.977 7.219 8.562 1 97.88 120 LEU B O 1
ATOM 3326 N N . LEU B 1 121 ? -12.258 8.711 10.102 1 98.19 121 LEU B N 1
ATOM 3327 C CA . LEU B 1 121 ? -10.977 8.891 9.43 1 98.19 121 LEU B CA 1
ATOM 3328 C C . LEU B 1 121 ? -10.18 7.59 9.43 1 98.19 121 LEU B C 1
ATOM 3330 O O . LEU B 1 121 ? -9.695 7.152 8.383 1 98.19 121 LEU B O 1
ATOM 3334 N N . VAL B 1 122 ? -10.086 6.93 10.539 1 98.31 122 VAL B N 1
ATOM 3335 C CA . VAL B 1 122 ? -9.336 5.684 10.648 1 98.31 122 VAL B CA 1
ATOM 3336 C C . VAL B 1 122 ? -10.016 4.59 9.828 1 98.31 122 VAL B C 1
ATOM 3338 O O . VAL B 1 122 ? -9.344 3.816 9.141 1 98.31 122 VAL B O 1
ATOM 3341 N N . ALA B 1 123 ? -11.328 4.539 9.914 1 98.38 123 ALA B N 1
ATOM 3342 C CA . ALA B 1 123 ? -12.07 3.557 9.125 1 98.38 123 ALA B CA 1
ATOM 3343 C C . ALA B 1 123 ? -11.805 3.738 7.633 1 98.38 123 ALA B C 1
ATOM 3345 O O . ALA B 1 123 ? -11.672 2.758 6.898 1 98.38 123 ALA B O 1
ATOM 3346 N N . THR B 1 124 ? -11.781 4.965 7.191 1 98.5 124 THR B N 1
ATOM 3347 C CA . THR B 1 124 ? -11.5 5.258 5.789 1 98.5 124 THR B CA 1
ATOM 3348 C C . THR B 1 124 ? -10.094 4.789 5.41 1 98.5 124 THR B C 1
ATOM 3350 O O . THR B 1 124 ? -9.898 4.199 4.348 1 98.5 124 THR B O 1
ATOM 3353 N N . GLU B 1 125 ? -9.164 4.992 6.281 1 98.81 125 GLU B N 1
ATOM 3354 C CA . GLU B 1 125 ? -7.797 4.555 6.008 1 98.81 125 GLU B CA 1
ATOM 3355 C C . GLU B 1 125 ? -7.703 3.031 5.973 1 98.81 125 GLU B C 1
ATOM 3357 O O . GLU B 1 125 ? -6.965 2.471 5.16 1 98.81 125 GLU B O 1
ATOM 3362 N N . VAL B 1 126 ? -8.43 2.381 6.848 1 98.69 126 VAL B N 1
ATOM 3363 C CA . VAL B 1 126 ? -8.453 0.922 6.82 1 98.69 126 VAL B CA 1
ATOM 3364 C C . VAL B 1 126 ? -9.031 0.439 5.488 1 98.69 126 VAL B C 1
ATOM 3366 O O . VAL B 1 126 ? -8.484 -0.476 4.867 1 98.69 126 VAL B O 1
ATOM 3369 N N . TYR B 1 127 ? -10.117 1.04 5.125 1 98.56 127 TYR B N 1
ATOM 3370 C CA . TYR B 1 127 ? -10.758 0.714 3.857 1 98.56 127 TYR B CA 1
ATOM 3371 C C . TYR B 1 127 ? -9.805 0.924 2.689 1 98.56 127 TYR B C 1
ATOM 3373 O O . TYR B 1 127 ? -9.664 0.05 1.83 1 98.56 127 TYR B O 1
ATOM 3381 N N . CYS B 1 128 ? -9.125 2.041 2.648 1 98.69 128 CYS B N 1
ATOM 3382 C CA . CYS B 1 128 ? -8.164 2.346 1.596 1 98.69 128 CYS B CA 1
ATOM 3383 C C . CYS B 1 128 ? -6.969 1.398 1.657 1 98.69 128 CYS B C 1
ATOM 3385 O O . CYS B 1 128 ? -6.453 0.975 0.621 1 98.69 128 CYS B O 1
ATOM 3387 N N . ALA B 1 129 ? -6.52 1.124 2.867 1 98.81 129 ALA B N 1
ATOM 3388 C CA . ALA B 1 129 ? -5.398 0.199 3.031 1 98.81 129 ALA B CA 1
ATOM 3389 C C . ALA B 1 129 ? -5.711 -1.157 2.406 1 98.81 129 ALA B C 1
ATOM 3391 O O . ALA B 1 129 ? -4.844 -1.779 1.79 1 98.81 129 ALA B O 1
ATOM 3392 N N . TYR B 1 130 ? -6.902 -1.642 2.576 1 98.38 130 TYR B N 1
ATOM 3393 C CA . TYR B 1 130 ? -7.289 -2.924 2 1 98.38 130 TYR B CA 1
ATOM 3394 C C . TYR B 1 130 ? -7.199 -2.889 0.479 1 98.38 130 TYR B C 1
ATOM 3396 O O . TYR B 1 130 ? -6.676 -3.816 -0.139 1 98.38 130 TYR B O 1
ATOM 3404 N N . TYR B 1 131 ? -7.68 -1.863 -0.114 1 97.38 131 TYR B N 1
ATOM 3405 C CA . TYR B 1 131 ? -7.703 -1.798 -1.571 1 97.38 131 TYR B CA 1
ATOM 3406 C C . TYR B 1 131 ? -6.309 -1.542 -2.129 1 97.38 131 TYR B C 1
ATOM 3408 O O . TYR B 1 131 ? -5.98 -1.993 -3.229 1 97.38 131 TYR B O 1
ATOM 3416 N N . ILE B 1 132 ? -5.512 -0.798 -1.352 1 98.38 132 ILE B N 1
ATOM 3417 C CA . ILE B 1 132 ? -4.102 -0.688 -1.719 1 98.38 132 ILE B CA 1
ATOM 3418 C C . ILE B 1 132 ? -3.461 -2.074 -1.724 1 98.38 132 ILE B C 1
ATOM 3420 O O . ILE B 1 132 ? -2.777 -2.445 -2.68 1 98.38 132 ILE B O 1
ATOM 3424 N N . PHE B 1 133 ? -3.691 -2.801 -0.659 1 98.38 133 PHE B N 1
ATOM 3425 C CA . PHE B 1 133 ? -3.156 -4.152 -0.55 1 98.38 133 PHE B CA 1
ATOM 3426 C C . PHE B 1 133 ? -3.605 -5.008 -1.728 1 98.38 133 PHE B C 1
ATOM 3428 O O . PHE B 1 133 ? -2.787 -5.668 -2.371 1 98.38 133 PHE B O 1
ATOM 3435 N N . GLU B 1 134 ? -4.879 -4.988 -1.963 1 96.69 134 GLU B N 1
ATOM 3436 C CA . GLU B 1 134 ? -5.418 -5.828 -3.027 1 96.69 134 GLU B CA 1
ATOM 3437 C C . GLU B 1 134 ? -4.816 -5.457 -4.379 1 96.69 134 GLU B C 1
ATOM 3439 O O . GLU B 1 134 ? -4.488 -6.336 -5.18 1 96.69 134 GLU B O 1
ATOM 3444 N N . MET B 1 135 ? -4.703 -4.18 -4.617 1 96 135 MET B N 1
ATOM 3445 C CA . MET B 1 135 ? -4.145 -3.709 -5.883 1 96 135 MET B CA 1
ATOM 3446 C C . MET B 1 135 ? -2.709 -4.188 -6.055 1 96 135 MET B C 1
ATOM 3448 O O . MET B 1 135 ? -2.309 -4.586 -7.152 1 96 135 MET B O 1
ATOM 3452 N N . CYS B 1 136 ? -1.944 -4.242 -5.062 1 97.12 136 CYS B N 1
ATOM 3453 C CA . CYS B 1 136 ? -0.547 -4.656 -5.109 1 97.12 136 CYS B CA 1
ATOM 3454 C C . CYS B 1 136 ? -0.428 -6.176 -5.102 1 97.12 136 CYS B C 1
ATOM 3456 O O . CYS B 1 136 ? 0.524 -6.73 -5.648 1 97.12 136 CYS B O 1
ATOM 3458 N N . PHE B 1 137 ? -1.363 -6.828 -4.496 1 96.38 137 PHE B N 1
ATOM 3459 C CA . PHE B 1 137 ? -1.338 -8.266 -4.277 1 96.38 137 PHE B CA 1
ATOM 3460 C C . PHE B 1 137 ? -1.721 -9.016 -5.551 1 96.38 137 PHE B C 1
ATOM 3462 O O . PHE B 1 137 ? -1.169 -10.078 -5.84 1 96.38 137 PHE B O 1
ATOM 3469 N N . ARG B 1 138 ? -2.691 -8.469 -6.297 1 92.75 138 ARG B N 1
ATOM 3470 C CA . ARG B 1 138 ? -3.25 -9.203 -7.43 1 92.75 138 ARG B CA 1
ATOM 3471 C C . ARG B 1 138 ? -2.523 -8.844 -8.727 1 92.75 138 ARG B C 1
ATOM 3473 O O . ARG B 1 138 ? -2.461 -9.656 -9.648 1 92.75 138 ARG B O 1
ATOM 3480 N N . THR B 1 139 ? -1.809 -7.809 -8.875 1 87.56 139 THR B N 1
ATOM 3481 C CA . THR B 1 139 ? -1.033 -7.273 -9.984 1 87.56 139 THR B CA 1
ATOM 3482 C C . THR B 1 139 ? -1.548 -7.82 -11.32 1 87.56 139 THR B C 1
ATOM 3484 O O . THR B 1 139 ? -2.672 -7.52 -11.727 1 87.56 139 THR B O 1
ATOM 3487 N N . LYS B 1 140 ? -0.882 -8.633 -12.023 1 86.56 140 LYS B N 1
ATOM 3488 C CA . LYS B 1 140 ? -1.181 -9.016 -13.398 1 86.56 140 LYS B CA 1
ATOM 3489 C C . LYS B 1 140 ? -2.465 -9.836 -13.469 1 86.56 140 LYS B C 1
ATOM 3491 O O . LYS B 1 140 ? -3.049 -9.992 -14.547 1 86.56 140 LYS B O 1
ATOM 3496 N N . PHE B 1 141 ? -2.959 -10.195 -12.375 1 88.88 141 PHE B N 1
ATOM 3497 C CA . PHE B 1 141 ? -4.137 -11.055 -12.375 1 88.88 141 PHE B CA 1
ATOM 3498 C C . PHE B 1 141 ? -5.41 -10.234 -12.266 1 88.88 141 PHE B C 1
ATOM 3500 O O . PHE B 1 141 ? -6.512 -10.75 -12.469 1 88.88 141 PHE B O 1
ATOM 3507 N N . ALA B 1 142 ? -5.27 -9.008 -11.961 1 90.19 142 ALA B N 1
ATOM 3508 C CA . ALA B 1 142 ? -6.434 -8.141 -11.852 1 90.19 142 ALA B CA 1
ATOM 3509 C C . ALA B 1 142 ? -6.93 -7.707 -13.227 1 90.19 142 ALA B C 1
ATOM 3511 O O . ALA B 1 142 ? -6.129 -7.43 -14.125 1 90.19 142 ALA B O 1
ATOM 3512 N N . SER B 1 143 ? -8.219 -7.68 -13.367 1 90.06 143 SER B N 1
ATOM 3513 C CA . SER B 1 143 ? -8.789 -7.152 -14.602 1 90.06 143 SER B CA 1
ATOM 3514 C C . SER B 1 143 ? -8.602 -5.641 -14.695 1 90.06 143 SER B C 1
ATOM 3516 O O . SER B 1 143 ? -8.43 -4.965 -13.68 1 90.06 143 SER B O 1
ATOM 3518 N N . TYR B 1 144 ? -8.688 -5.086 -15.93 1 90.12 144 TYR B N 1
ATOM 3519 C CA . TYR B 1 144 ? -8.539 -3.65 -16.156 1 90.12 144 TYR B CA 1
ATOM 3520 C C . TYR B 1 144 ? -9.648 -2.877 -15.445 1 90.12 144 TYR B C 1
ATOM 3522 O O . TYR B 1 144 ? -9.414 -1.797 -14.898 1 90.12 144 TYR B O 1
ATOM 3530 N N . ILE B 1 145 ? -10.773 -3.502 -15.391 1 87.88 145 ILE B N 1
ATOM 3531 C CA . ILE B 1 145 ? -11.922 -2.854 -14.766 1 87.88 145 ILE B CA 1
ATOM 3532 C C . ILE B 1 145 ? -11.719 -2.807 -13.25 1 87.88 145 ILE B C 1
ATOM 3534 O O . ILE B 1 145 ? -12.078 -1.819 -12.602 1 87.88 145 ILE B O 1
ATOM 3538 N N . SER B 1 146 ? -11.227 -3.865 -12.711 1 87.94 146 SER B N 1
ATOM 3539 C CA . SER B 1 146 ? -10.945 -3.904 -11.281 1 87.94 146 SER B CA 1
ATOM 3540 C C . SER B 1 146 ? -9.883 -2.881 -10.898 1 87.94 146 SER B C 1
ATOM 3542 O O . SER B 1 146 ? -10 -2.201 -9.875 1 87.94 146 SER B O 1
ATOM 3544 N N . ILE B 1 147 ? -8.859 -2.732 -11.742 1 92.56 147 ILE B N 1
ATOM 3545 C CA . ILE B 1 147 ? -7.797 -1.763 -11.492 1 92.56 147 ILE B CA 1
ATOM 3546 C C . ILE B 1 147 ? -8.375 -0.35 -11.508 1 92.56 147 ILE B C 1
ATOM 3548 O O . ILE B 1 147 ? -8.094 0.449 -10.609 1 92.56 147 ILE B O 1
ATOM 3552 N N . ALA B 1 148 ? -9.195 -0.072 -12.516 1 90.12 148 ALA B N 1
ATOM 3553 C CA . ALA B 1 148 ? -9.82 1.242 -12.625 1 90.12 148 ALA B CA 1
ATOM 3554 C C . ALA B 1 148 ? -10.695 1.533 -11.398 1 90.12 148 ALA B C 1
ATOM 3556 O O . ALA B 1 148 ? -10.68 2.65 -10.875 1 90.12 148 ALA B O 1
ATOM 3557 N N . HIS B 1 149 ? -11.438 0.525 -10.984 1 89.81 149 HIS B N 1
ATOM 3558 C CA . HIS B 1 149 ? -12.289 0.661 -9.812 1 89.81 149 HIS B CA 1
ATOM 3559 C C . HIS B 1 149 ? -11.477 0.98 -8.562 1 89.81 149 HIS B C 1
ATOM 3561 O O . HIS B 1 149 ? -11.828 1.88 -7.801 1 89.81 149 HIS B O 1
ATOM 3567 N N . HIS B 1 150 ? -10.359 0.298 -8.367 1 93.31 150 HIS B N 1
ATOM 3568 C CA . HIS B 1 150 ? -9.516 0.524 -7.199 1 93.31 150 HIS B CA 1
ATOM 3569 C C . HIS B 1 150 ? -8.875 1.909 -7.242 1 93.31 150 HIS B C 1
ATOM 3571 O O . HIS B 1 150 ? -8.828 2.605 -6.227 1 93.31 150 HIS B O 1
ATOM 3577 N N . VAL B 1 151 ? -8.398 2.309 -8.398 1 94.44 151 VAL B N 1
ATOM 3578 C CA . VAL B 1 151 ? -7.785 3.619 -8.555 1 94.44 151 VAL B CA 1
ATOM 3579 C C . VAL B 1 151 ? -8.797 4.711 -8.234 1 94.44 151 VAL B C 1
ATOM 3581 O O . VAL B 1 151 ? -8.516 5.621 -7.453 1 94.44 151 VAL B O 1
ATOM 3584 N N . GLY B 1 152 ? -9.969 4.566 -8.836 1 92.62 152 GLY B N 1
ATOM 3585 C CA . GLY B 1 152 ? -11.016 5.547 -8.586 1 92.62 152 GLY B CA 1
ATOM 3586 C C . GLY B 1 152 ? -11.406 5.637 -7.125 1 92.62 152 GLY B C 1
ATOM 3587 O O . GLY B 1 152 ? -11.523 6.734 -6.574 1 92.62 152 GLY B O 1
ATOM 3588 N N . LEU B 1 153 ? -11.609 4.512 -6.496 1 94.81 153 LEU B N 1
ATOM 3589 C CA . LEU B 1 153 ? -12 4.453 -5.094 1 94.81 153 LEU B CA 1
ATOM 3590 C C . LEU B 1 153 ? -10.953 5.113 -4.207 1 94.81 153 LEU B C 1
ATOM 3592 O O . LEU B 1 153 ? -11.281 5.941 -3.354 1 94.81 153 LEU B O 1
ATOM 3596 N N . LEU B 1 154 ? -9.719 4.789 -4.449 1 97.06 154 LEU B N 1
ATOM 3597 C CA . LEU B 1 154 ? -8.625 5.285 -3.627 1 97.06 154 LEU B CA 1
ATOM 3598 C C . LEU B 1 154 ? -8.453 6.793 -3.799 1 97.06 154 LEU B C 1
ATOM 3600 O O . LEU B 1 154 ? -8.305 7.52 -2.814 1 97.06 154 LEU B O 1
ATOM 3604 N N . ILE B 1 155 ? -8.547 7.23 -5.012 1 95.56 155 ILE B N 1
ATOM 3605 C CA . ILE B 1 155 ? -8.344 8.648 -5.289 1 95.56 155 ILE B CA 1
ATOM 3606 C C . ILE B 1 155 ? -9.484 9.461 -4.676 1 95.56 155 ILE B C 1
ATOM 3608 O O . ILE B 1 155 ? -9.242 10.484 -4.027 1 95.56 155 ILE B O 1
ATOM 3612 N N . ILE B 1 156 ? -10.664 8.984 -4.809 1 95 156 ILE B N 1
ATOM 3613 C CA . ILE B 1 156 ? -11.812 9.742 -4.312 1 95 156 ILE B CA 1
ATOM 3614 C C . ILE B 1 156 ? -11.797 9.758 -2.787 1 95 156 ILE B C 1
ATOM 3616 O O . ILE B 1 156 ? -12.031 10.797 -2.17 1 95 156 ILE B O 1
ATOM 3620 N N . ALA B 1 157 ? -11.547 8.656 -2.168 1 96.75 157 ALA B N 1
ATOM 3621 C CA . ALA B 1 157 ? -11.547 8.57 -0.709 1 96.75 157 ALA B CA 1
ATOM 3622 C C . ALA B 1 157 ? -10.438 9.43 -0.111 1 96.75 157 ALA B C 1
ATOM 3624 O O . ALA B 1 157 ? -10.672 10.203 0.823 1 96.75 157 ALA B O 1
ATOM 3625 N N . GLN B 1 158 ? -9.281 9.367 -0.697 1 98.25 158 GLN B N 1
ATOM 3626 C CA . GLN B 1 158 ? -8.148 10.125 -0.173 1 98.25 158 GLN B CA 1
ATOM 3627 C C . GLN B 1 158 ? -8.305 11.617 -0.472 1 98.25 158 GLN B C 1
ATOM 3629 O O . GLN B 1 158 ? -7.883 12.461 0.32 1 98.25 158 GLN B O 1
ATOM 3634 N N . THR B 1 159 ? -8.859 11.93 -1.573 1 96.31 159 THR B N 1
ATOM 3635 C CA . THR B 1 159 ? -9.148 13.32 -1.875 1 96.31 159 THR B CA 1
ATOM 3636 C C . THR B 1 159 ? -10.148 13.898 -0.876 1 96.31 159 THR B C 1
ATOM 3638 O O . THR B 1 159 ? -9.961 15.008 -0.377 1 96.31 159 THR B O 1
ATOM 3641 N N . ALA B 1 160 ? -11.18 13.133 -0.595 1 96.38 160 ALA B N 1
ATOM 3642 C CA . ALA B 1 160 ? -12.164 13.594 0.375 1 96.38 160 ALA B CA 1
ATOM 3643 C C . ALA B 1 160 ? -11.508 13.93 1.711 1 96.38 160 ALA B C 1
ATOM 3645 O O . ALA B 1 160 ? -11.828 14.953 2.326 1 96.38 160 ALA B O 1
ATOM 3646 N N . LEU B 1 161 ? -10.586 13.141 2.148 1 97.75 161 LEU B N 1
ATOM 3647 C CA . LEU B 1 161 ? -9.867 13.406 3.393 1 97.75 161 LEU B CA 1
ATOM 3648 C C . LEU B 1 161 ? -8.977 14.633 3.258 1 97.75 161 LEU B C 1
ATOM 3650 O O . LEU B 1 161 ? -8.914 15.461 4.168 1 97.75 161 LEU B O 1
ATOM 3654 N N . SER B 1 162 ? -8.359 14.773 2.125 1 96.44 162 SER B N 1
ATOM 3655 C CA . SER B 1 162 ? -7.383 15.836 1.922 1 96.44 162 SER B CA 1
ATOM 3656 C C . SER B 1 162 ? -8.055 17.203 1.884 1 96.44 162 SER B C 1
ATOM 3658 O O . SER B 1 162 ? -7.426 18.219 2.193 1 96.44 162 SER B O 1
ATOM 3660 N N . LEU B 1 163 ? -9.289 17.266 1.521 1 96.12 163 LEU B N 1
ATOM 3661 C CA . LEU B 1 163 ? -10.016 18.531 1.452 1 96.12 163 LEU B CA 1
ATOM 3662 C C . LEU B 1 163 ? -10.125 19.172 2.83 1 96.12 163 LEU B C 1
ATOM 3664 O O . LEU B 1 163 ? -10.258 20.391 2.943 1 96.12 163 LEU B O 1
ATOM 3668 N N . PHE B 1 164 ? -10 18.359 3.877 1 96.81 164 PHE B N 1
ATOM 3669 C CA . PHE B 1 164 ? -10.117 18.875 5.238 1 96.81 164 PHE B CA 1
ATOM 3670 C C . PHE B 1 164 ? -8.836 19.594 5.656 1 96.81 164 PHE B C 1
ATOM 3672 O O . PHE B 1 164 ? -8.789 20.234 6.715 1 96.81 164 PHE B O 1
ATOM 3679 N N . ALA B 1 165 ? -7.766 19.5 4.848 1 94.75 165 ALA B N 1
ATOM 3680 C CA . ALA B 1 165 ? -6.512 20.188 5.16 1 94.75 165 ALA B CA 1
ATOM 3681 C C . ALA B 1 165 ? -6.695 21.703 5.152 1 94.75 165 ALA B C 1
ATOM 3683 O O . ALA B 1 165 ? -5.996 22.422 5.871 1 94.75 165 ALA B O 1
ATOM 3684 N N . ASP B 1 166 ? -7.625 22.203 4.34 1 93.06 166 ASP B N 1
ATOM 3685 C CA . ASP B 1 166 ? -7.977 23.609 4.281 1 93.06 166 ASP B CA 1
ATOM 3686 C C . ASP B 1 166 ? -9.484 23.797 4.086 1 93.06 166 ASP B C 1
ATOM 3688 O O . ASP B 1 166 ? -9.93 24.156 2.998 1 93.06 166 ASP B O 1
ATOM 3692 N N . PRO B 1 167 ? -10.141 23.703 5.172 1 87.5 167 PRO B N 1
ATOM 3693 C CA . PRO B 1 167 ? -11.602 23.75 5.066 1 87.5 167 PRO B CA 1
ATOM 3694 C C . PRO B 1 167 ? -12.109 25.125 4.645 1 87.5 167 PRO B C 1
ATOM 3696 O O . PRO B 1 167 ? -13.227 25.25 4.125 1 87.5 167 PRO B O 1
ATOM 3699 N N . LYS B 1 168 ? -11.398 26.141 4.867 1 89.25 168 LYS B N 1
ATOM 3700 C CA . LYS B 1 168 ? -11.797 27.484 4.445 1 89.25 168 LYS B CA 1
ATOM 3701 C C . LYS B 1 168 ? -11.758 27.609 2.924 1 89.25 168 LYS B C 1
ATOM 3703 O O . LYS B 1 168 ? -12.625 28.25 2.326 1 89.25 168 LYS B O 1
ATOM 3708 N N . LYS B 1 169 ? -10.797 26.922 2.402 1 90.5 169 LYS B N 1
ATOM 3709 C CA . LYS B 1 169 ? -10.656 26.953 0.949 1 90.5 169 LYS B CA 1
ATOM 3710 C C . LYS B 1 169 ? -11.578 25.938 0.292 1 90.5 169 LYS B C 1
ATOM 3712 O O . LYS B 1 169 ? -12.156 26.203 -0.765 1 90.5 169 LYS B O 1
ATOM 3717 N N . ASN B 1 170 ? -11.703 24.859 1.052 1 92.44 170 ASN B N 1
ATOM 3718 C CA . ASN B 1 170 ? -12.516 23.781 0.519 1 92.44 170 ASN B CA 1
ATOM 3719 C C . ASN B 1 170 ? -13.844 23.656 1.256 1 92.44 170 ASN B C 1
ATOM 3721 O O . ASN B 1 170 ? -13.992 22.812 2.141 1 92.44 170 ASN B O 1
ATOM 3725 N N . HIS B 1 171 ? -14.812 24.281 0.745 1 91.44 171 HIS B N 1
ATOM 3726 C CA . HIS B 1 171 ? -16.094 24.359 1.436 1 91.44 171 HIS B CA 1
ATOM 3727 C C . HIS B 1 171 ? -16.891 23.078 1.25 1 91.44 171 HIS B C 1
ATOM 3729 O O . HIS B 1 171 ? -17.891 22.844 1.951 1 91.44 171 HIS B O 1
ATOM 3735 N N . GLU B 1 172 ? -16.438 22.219 0.346 1 93.06 172 GLU B N 1
ATOM 3736 C CA . GLU B 1 172 ? -17.172 21 0.032 1 93.06 172 GLU B CA 1
ATOM 3737 C C . GLU B 1 172 ? -16.609 19.797 0.798 1 93.06 172 GLU B C 1
ATOM 3739 O O . GLU B 1 172 ? -17.047 18.672 0.59 1 93.06 172 GLU B O 1
ATOM 3744 N N . ALA B 1 173 ? -15.672 19.969 1.677 1 95.12 173 ALA B N 1
ATOM 3745 C CA . ALA B 1 173 ? -14.961 18.875 2.324 1 95.12 173 ALA B CA 1
ATOM 3746 C C . ALA B 1 173 ? -15.938 17.938 3.031 1 95.12 173 ALA B C 1
ATOM 3748 O O . ALA B 1 173 ? -15.93 16.719 2.789 1 95.12 173 ALA B O 1
ATOM 3749 N N . THR B 1 174 ? -16.812 18.5 3.812 1 95.69 174 THR B N 1
ATOM 3750 C CA . THR B 1 174 ? -17.719 17.672 4.609 1 95.69 174 THR B CA 1
ATOM 3751 C C . THR B 1 174 ? -18.734 16.969 3.719 1 95.69 174 THR B C 1
ATOM 3753 O O . THR B 1 174 ? -19.016 15.781 3.912 1 95.69 174 THR B O 1
ATOM 3756 N N . VAL B 1 175 ? -19.266 17.609 2.738 1 94.88 175 VAL B N 1
ATOM 3757 C CA . VAL B 1 175 ? -20.281 17.016 1.876 1 94.88 175 VAL B CA 1
ATOM 3758 C C . VAL B 1 175 ? -19.641 15.93 1.008 1 94.88 175 VAL B C 1
ATOM 3760 O O . VAL B 1 175 ? -20.25 14.883 0.773 1 94.88 175 VAL B O 1
ATOM 3763 N N . GLU B 1 176 ? -18.469 16.188 0.5 1 94.94 176 GLU B N 1
ATOM 3764 C CA . GLU B 1 176 ? -17.75 15.172 -0.263 1 94.94 176 GLU B CA 1
ATOM 3765 C C . GLU B 1 176 ? -17.484 13.938 0.591 1 94.94 176 GLU B C 1
ATOM 3767 O O . GLU B 1 176 ? -17.656 12.805 0.134 1 94.94 176 GLU B O 1
ATOM 3772 N N . PHE B 1 177 ? -17.047 14.203 1.772 1 96.62 177 PHE B N 1
ATOM 3773 C CA . PHE B 1 177 ? -16.766 13.094 2.672 1 96.62 177 PHE B CA 1
ATOM 3774 C C . PHE B 1 177 ? -18.047 12.32 2.99 1 96.62 177 PHE B C 1
ATOM 3776 O O . PHE B 1 177 ? -18.031 11.086 3.061 1 96.62 177 PHE B O 1
ATOM 3783 N N . TYR B 1 178 ? -19.109 13.023 3.201 1 96.75 178 TYR B N 1
ATOM 3784 C CA . TYR B 1 178 ? -20.406 12.414 3.422 1 96.75 178 TYR B CA 1
ATOM 3785 C C . TYR B 1 178 ? -20.781 11.469 2.281 1 96.75 178 TYR B C 1
ATOM 3787 O O . TYR B 1 178 ? -21.156 10.32 2.512 1 96.75 178 TYR B O 1
ATOM 3795 N N . MET B 1 179 ? -20.625 11.891 1.073 1 95.94 179 MET B N 1
ATOM 3796 C CA . MET B 1 179 ? -20.938 11.07 -0.09 1 95.94 179 MET B CA 1
ATOM 3797 C C . MET B 1 179 ? -20.016 9.852 -0.162 1 95.94 179 MET B C 1
ATOM 3799 O O . MET B 1 179 ? -20.469 8.75 -0.489 1 95.94 179 MET B O 1
ATOM 3803 N N . CYS B 1 180 ? -18.781 10.023 0.14 1 95.5 180 CYS B N 1
ATOM 3804 C CA . CYS B 1 180 ? -17.828 8.922 0.161 1 95.5 180 CYS B CA 1
ATOM 3805 C C . CYS B 1 180 ? -18.25 7.855 1.167 1 95.5 180 CYS B C 1
ATOM 3807 O O . CYS B 1 180 ? -18.125 6.66 0.9 1 95.5 180 CYS B O 1
ATOM 3809 N N . MET B 1 181 ? -18.719 8.328 2.293 1 97.06 181 MET B N 1
ATOM 3810 C CA . MET B 1 181 ? -19.172 7.387 3.309 1 97.06 181 MET B CA 1
ATOM 3811 C C . MET B 1 181 ? -20.391 6.609 2.816 1 97.06 181 MET B C 1
ATOM 3813 O O . MET B 1 181 ? -20.516 5.406 3.055 1 97.06 181 MET B O 1
ATOM 3817 N N . VAL B 1 182 ? -21.25 7.277 2.135 1 96.88 182 VAL B N 1
ATOM 3818 C CA . VAL B 1 182 ? -22.438 6.625 1.579 1 96.88 182 VAL B CA 1
ATOM 3819 C C . VAL B 1 182 ? -22.016 5.559 0.569 1 96.88 182 VAL B C 1
ATOM 3821 O O . VAL B 1 182 ? -22.406 4.398 0.678 1 96.88 182 VAL B O 1
ATOM 3824 N N . TRP B 1 183 ? -21.188 5.949 -0.338 1 96.31 183 TRP B N 1
ATOM 3825 C CA . TRP B 1 183 ? -20.75 5.031 -1.384 1 96.31 183 TRP B CA 1
ATOM 3826 C C . TRP B 1 183 ? -19.938 3.883 -0.793 1 96.31 183 TRP B C 1
ATOM 3828 O O . TRP B 1 183 ? -20.094 2.73 -1.198 1 96.31 183 TRP B O 1
ATOM 3838 N N . GLY B 1 184 ? -19.078 4.227 0.153 1 95.69 184 GLY B N 1
ATOM 3839 C CA . GLY B 1 184 ? -18.312 3.193 0.828 1 95.69 184 GLY B CA 1
ATOM 3840 C C . GLY B 1 184 ? -19.172 2.18 1.552 1 95.69 184 GLY B C 1
ATOM 3841 O O . GLY B 1 184 ? -18.875 0.984 1.551 1 95.69 184 GLY B O 1
ATOM 3842 N N . THR B 1 185 ? -20.188 2.666 2.164 1 96.5 185 THR B N 1
ATOM 3843 C CA . THR B 1 185 ? -21.109 1.781 2.867 1 96.5 185 THR B CA 1
ATOM 3844 C C . THR B 1 185 ? -21.766 0.804 1.897 1 96.5 185 THR B C 1
ATOM 3846 O O . THR B 1 185 ? -21.828 -0.398 2.162 1 96.5 185 THR B O 1
ATOM 3849 N N . PHE B 1 186 ? -22.234 1.275 0.793 1 96.56 186 PHE B N 1
ATOM 3850 C CA . PHE B 1 186 ? -22.844 0.405 -0.21 1 96.56 186 PHE B CA 1
ATOM 3851 C C . PHE B 1 186 ? -21.828 -0.623 -0.711 1 96.56 186 PHE B C 1
ATOM 3853 O O . PHE B 1 186 ? -22.172 -1.798 -0.875 1 96.56 186 PHE B O 1
ATOM 3860 N N . ASP B 1 187 ? -20.641 -0.182 -0.953 1 95.62 187 ASP B N 1
ATOM 3861 C CA . ASP B 1 187 ? -19.594 -1.069 -1.451 1 95.62 187 ASP B CA 1
ATOM 3862 C C . ASP B 1 187 ? -19.344 -2.219 -0.478 1 95.62 187 ASP B C 1
ATOM 3864 O O . ASP B 1 187 ? -19.312 -3.383 -0.88 1 95.62 187 ASP B O 1
ATOM 3868 N N . VAL B 1 188 ? -19.219 -1.857 0.779 1 97 188 VAL B N 1
ATOM 3869 C CA . VAL B 1 188 ? -18.906 -2.846 1.808 1 97 188 VAL B CA 1
ATOM 3870 C C . VAL B 1 188 ? -20.062 -3.844 1.923 1 97 188 VAL B C 1
ATOM 3872 O O . VAL B 1 188 ? -19.844 -5.059 1.941 1 97 188 VAL B O 1
ATOM 3875 N N . VAL B 1 189 ? -21.234 -3.377 1.933 1 96.38 189 VAL B N 1
ATOM 3876 C CA . VAL B 1 189 ? -22.422 -4.207 2.115 1 96.38 189 VAL B CA 1
ATOM 3877 C C . VAL B 1 189 ? -22.578 -5.145 0.922 1 96.38 189 VAL B C 1
ATOM 3879 O O . VAL B 1 189 ? -22.969 -6.309 1.085 1 96.38 189 VAL B O 1
ATOM 3882 N N . VAL B 1 190 ? -22.266 -4.668 -0.225 1 96.81 190 VAL B N 1
ATOM 3883 C CA . VAL B 1 190 ? -22.453 -5.469 -1.433 1 96.81 190 VAL B CA 1
ATOM 3884 C C . VAL B 1 190 ? -21.312 -6.48 -1.555 1 96.81 190 VAL B C 1
ATOM 3886 O O . VAL B 1 190 ? -21.531 -7.617 -1.979 1 96.81 190 VAL B O 1
ATOM 3889 N N . GLU B 1 191 ? -20.156 -6.16 -1.136 1 96.5 191 GLU B N 1
ATOM 3890 C CA . GLU B 1 191 ? -18.969 -6.969 -1.389 1 96.5 191 GLU B CA 1
ATOM 3891 C C . GLU B 1 191 ? -18.875 -8.133 -0.406 1 96.5 191 GLU B C 1
ATOM 3893 O O . GLU B 1 191 ? -18.406 -9.219 -0.763 1 96.5 191 GLU B O 1
ATOM 3898 N N . ILE B 1 192 ? -19.328 -7.957 0.798 1 98.19 192 ILE B N 1
ATOM 3899 C CA . ILE B 1 192 ? -19.141 -8.953 1.844 1 98.19 192 ILE B CA 1
ATOM 3900 C C . ILE B 1 192 ? -19.766 -10.281 1.418 1 98.19 192 ILE B C 1
ATOM 3902 O O . ILE B 1 192 ? -19.094 -11.312 1.383 1 98.19 192 ILE B O 1
ATOM 3906 N N . PRO B 1 193 ? -21.047 -10.344 0.988 1 97.94 193 PRO B N 1
ATOM 3907 C CA . PRO B 1 193 ? -21.625 -11.625 0.566 1 97.94 193 PRO B CA 1
ATOM 3908 C C . PRO B 1 193 ? -20.922 -12.203 -0.659 1 97.94 193 PRO B C 1
ATOM 3910 O O . PRO B 1 193 ? -20.812 -13.43 -0.793 1 97.94 193 PRO B O 1
ATOM 3913 N N . ILE B 1 194 ? -20.469 -11.375 -1.5 1 97.38 194 ILE B N 1
ATOM 3914 C CA . ILE B 1 194 ? -19.797 -11.836 -2.703 1 97.38 194 ILE B CA 1
ATOM 3915 C C . ILE B 1 194 ? -18.469 -12.5 -2.324 1 97.38 194 ILE B C 1
ATOM 3917 O O . ILE B 1 194 ? -18.141 -13.578 -2.82 1 97.38 194 ILE B O 1
ATOM 3921 N N . PHE B 1 195 ? -17.719 -11.891 -1.413 1 97.88 195 PHE B N 1
ATOM 3922 C CA . PHE B 1 195 ? -16.453 -12.469 -0.951 1 97.88 195 PHE B CA 1
ATOM 3923 C C . PHE B 1 195 ? -16.688 -13.82 -0.293 1 97.88 195 PHE B C 1
ATOM 3925 O O . PHE B 1 195 ? -15.984 -14.789 -0.58 1 97.88 195 PHE B O 1
ATOM 3932 N N . LEU B 1 196 ? -17.703 -13.914 0.483 1 98.12 196 LEU B N 1
ATOM 3933 C CA . LEU B 1 196 ? -18.031 -15.164 1.171 1 98.12 196 LEU B CA 1
ATOM 3934 C C . LEU B 1 196 ? -18.438 -16.234 0.177 1 98.12 196 LEU B C 1
ATOM 3936 O O . LEU B 1 196 ? -18.031 -17.391 0.304 1 98.12 196 LEU B O 1
ATOM 3940 N N . THR B 1 197 ? -19.156 -15.828 -0.758 1 97.88 197 THR B N 1
ATOM 3941 C CA . THR B 1 197 ? -19.609 -16.766 -1.776 1 97.88 197 THR B CA 1
ATOM 3942 C C . THR B 1 197 ? -18.422 -17.297 -2.578 1 97.88 197 THR B C 1
ATOM 3944 O O . THR B 1 197 ? -18.375 -18.484 -2.91 1 97.88 197 THR B O 1
ATOM 3947 N N . MET B 1 198 ? -17.469 -16.453 -2.891 1 96.25 198 MET B N 1
ATOM 3948 C CA . MET B 1 198 ? -16.297 -16.891 -3.664 1 96.25 198 MET B CA 1
ATOM 3949 C C . MET B 1 198 ? -15.438 -17.859 -2.859 1 96.25 198 MET B C 1
ATOM 3951 O O . MET B 1 198 ? -14.805 -18.75 -3.428 1 96.25 198 MET B O 1
ATOM 3955 N N . ILE B 1 199 ? -15.445 -17.688 -1.565 1 96.88 199 ILE B N 1
ATOM 3956 C CA . ILE B 1 199 ? -14.766 -18.656 -0.707 1 96.88 199 ILE B CA 1
ATOM 3957 C C . ILE B 1 199 ? -15.492 -20 -0.771 1 96.88 199 ILE B C 1
ATOM 3959 O O . ILE B 1 199 ? -14.867 -21.031 -0.993 1 96.88 199 ILE B O 1
ATOM 3963 N N . ILE B 1 200 ? -16.781 -20.016 -0.658 1 96.81 200 ILE B N 1
ATOM 3964 C CA . ILE B 1 200 ? -17.578 -21.234 -0.712 1 96.81 200 ILE B CA 1
ATOM 3965 C C . ILE B 1 200 ? -17.438 -21.875 -2.09 1 96.81 200 ILE B C 1
ATOM 3967 O O . ILE B 1 200 ? -17.422 -23.109 -2.207 1 96.81 200 ILE B O 1
ATOM 3971 N N . TRP B 1 201 ? -17.328 -21.031 -3.061 1 94.31 201 TRP B N 1
ATOM 3972 C CA . TRP B 1 201 ? -17.203 -21.5 -4.438 1 94.31 201 TRP B CA 1
ATOM 3973 C C . TRP B 1 201 ? -16.031 -22.469 -4.578 1 94.31 201 TRP B C 1
ATOM 3975 O O . TRP B 1 201 ? -16.125 -23.453 -5.305 1 94.31 201 TRP B O 1
ATOM 3985 N N . ARG B 1 202 ? -14.992 -22.188 -3.814 1 91.94 202 ARG B N 1
ATOM 3986 C CA . ARG B 1 202 ? -13.797 -23.031 -3.904 1 91.94 202 ARG B CA 1
ATOM 3987 C C . ARG B 1 202 ? -13.906 -24.25 -2.998 1 91.94 202 ARG B C 1
ATOM 3989 O O . ARG B 1 202 ? -13.367 -25.312 -3.309 1 91.94 202 ARG B O 1
ATOM 3996 N N . ILE B 1 203 ? -14.547 -24.062 -1.955 1 92.69 203 ILE B N 1
ATOM 3997 C CA . ILE B 1 203 ? -14.664 -25.141 -0.976 1 92.69 203 ILE B CA 1
ATOM 3998 C C . ILE B 1 203 ? -15.656 -26.188 -1.477 1 92.69 203 ILE B C 1
ATOM 4000 O O . ILE B 1 203 ? -15.414 -27.391 -1.342 1 92.69 203 ILE B O 1
ATOM 4004 N N . LYS B 1 204 ? -16.719 -25.781 -2.07 1 93.62 204 LYS B N 1
ATOM 4005 C CA . LYS B 1 204 ? -17.781 -26.688 -2.518 1 93.62 204 LYS B CA 1
ATOM 4006 C C . LYS B 1 204 ? -17.844 -26.75 -4.043 1 93.62 204 LYS B C 1
ATOM 4008 O O . LYS B 1 204 ? -18.906 -26.594 -4.637 1 93.62 204 LYS B O 1
ATOM 4013 N N . ARG B 1 205 ? -16.781 -27 -4.559 1 90.06 205 ARG B N 1
ATOM 4014 C CA . ARG B 1 205 ? -16.641 -26.953 -6.012 1 90.06 205 ARG B CA 1
ATOM 4015 C C . ARG B 1 205 ? -17.5 -28.016 -6.68 1 90.06 205 ARG B C 1
ATOM 4017 O O . ARG B 1 205 ? -17.922 -27.859 -7.832 1 90.06 205 ARG B O 1
ATOM 4024 N N . ASP B 1 206 ? -17.891 -29.016 -6 1 91.31 206 ASP B N 1
ATOM 4025 C CA . ASP B 1 206 ? -18.609 -30.156 -6.594 1 91.31 206 ASP B CA 1
ATOM 4026 C C . ASP B 1 206 ? -20.109 -30 -6.43 1 91.31 206 ASP B C 1
ATOM 4028 O O . ASP B 1 206 ? -20.891 -30.828 -6.926 1 91.31 206 ASP B O 1
ATOM 4032 N N . ASP B 1 207 ? -20.531 -29 -5.848 1 95.44 207 ASP B N 1
ATOM 4033 C CA . ASP B 1 207 ? -21.969 -28.766 -5.637 1 95.44 207 ASP B CA 1
ATOM 4034 C C . ASP B 1 207 ? -22.484 -27.688 -6.586 1 95.44 207 ASP B C 1
ATOM 4036 O O . ASP B 1 207 ? -22.766 -26.562 -6.164 1 95.44 207 ASP B O 1
ATOM 4040 N N . ALA B 1 208 ? -22.766 -28.109 -7.758 1 96.25 208 ALA B N 1
ATOM 4041 C CA . ALA B 1 208 ? -23.141 -27.188 -8.836 1 96.25 208 ALA B CA 1
ATOM 4042 C C . ALA B 1 208 ? -24.438 -26.453 -8.508 1 96.25 208 ALA B C 1
ATOM 4044 O O . ALA B 1 208 ? -24.578 -25.266 -8.805 1 96.25 208 ALA B O 1
ATOM 4045 N N . LEU B 1 209 ? -25.312 -27.109 -8.016 1 96.06 209 LEU B N 1
ATOM 4046 C CA . LEU B 1 209 ? -26.594 -26.5 -7.695 1 96.06 209 LEU B CA 1
ATOM 4047 C C . LEU B 1 209 ? -26.438 -25.406 -6.648 1 96.06 209 LEU B C 1
ATOM 4049 O O . LEU B 1 209 ? -26.969 -24.312 -6.801 1 96.06 209 LEU B O 1
ATOM 4053 N N . LEU B 1 210 ? -25.781 -25.672 -5.578 1 97.19 210 LEU B N 1
ATOM 4054 C CA . LEU B 1 210 ? -25.516 -24.688 -4.539 1 97.19 210 LEU B CA 1
ATOM 4055 C C . LEU B 1 210 ? -24.797 -23.469 -5.113 1 97.19 210 LEU B C 1
ATOM 4057 O O . LEU B 1 210 ? -25.172 -22.328 -4.832 1 97.19 210 LEU B O 1
ATOM 4061 N N . LEU B 1 211 ? -23.844 -23.734 -5.891 1 97.88 211 LEU B N 1
ATOM 4062 C CA . LEU B 1 211 ? -23.047 -22.656 -6.461 1 97.88 211 LEU B CA 1
ATOM 4063 C C . LEU B 1 211 ? -23.875 -21.797 -7.406 1 97.88 211 LEU B C 1
ATOM 4065 O O . LEU B 1 211 ? -23.75 -20.562 -7.418 1 97.88 211 LEU B O 1
ATOM 4069 N N . SER B 1 212 ? -24.641 -22.438 -8.172 1 97.88 212 SER B N 1
ATOM 4070 C CA . SER B 1 212 ? -25.531 -21.688 -9.055 1 97.88 212 SER B CA 1
ATOM 4071 C C . SER B 1 212 ? -26.453 -20.781 -8.258 1 97.88 212 SER B C 1
ATOM 4073 O O . SER B 1 212 ? -26.609 -19.594 -8.586 1 97.88 212 SER B O 1
ATOM 4075 N N . ARG B 1 213 ? -27.047 -21.266 -7.25 1 98 213 ARG B N 1
ATOM 4076 C CA . ARG B 1 213 ? -27.969 -20.484 -6.426 1 98 213 ARG B CA 1
ATOM 4077 C C . ARG B 1 213 ? -27.25 -19.328 -5.742 1 98 213 ARG B C 1
ATOM 4079 O O . ARG B 1 213 ? -27.766 -18.219 -5.676 1 98 213 ARG B O 1
ATOM 4086 N N . LEU B 1 214 ? -26.109 -19.625 -5.242 1 98.25 214 LEU B N 1
ATOM 4087 C CA . LEU B 1 214 ? -25.328 -18.578 -4.582 1 98.25 214 LEU B CA 1
ATOM 4088 C C . LEU B 1 214 ? -24.938 -17.484 -5.566 1 98.25 214 LEU B C 1
ATOM 4090 O O . LEU B 1 214 ? -25.062 -16.297 -5.254 1 98.25 214 LEU B O 1
ATOM 4094 N N . ALA B 1 215 ? -24.516 -17.844 -6.707 1 98.31 215 ALA B N 1
ATOM 4095 C CA . ALA B 1 215 ? -24.094 -16.875 -7.715 1 98.31 215 ALA B CA 1
ATOM 4096 C C . ALA B 1 215 ? -25.281 -16.031 -8.195 1 98.31 215 ALA B C 1
ATOM 4098 O O . ALA B 1 215 ? -25.156 -14.82 -8.367 1 98.31 215 ALA B O 1
ATOM 4099 N N . PHE B 1 216 ? -26.344 -16.688 -8.422 1 98.19 216 PHE B N 1
ATOM 4100 C CA . PHE B 1 216 ? -27.547 -15.945 -8.797 1 98.19 216 PHE B CA 1
ATOM 4101 C C . PHE B 1 216 ? -27.953 -14.992 -7.68 1 98.19 216 PHE B C 1
ATOM 4103 O O . PHE B 1 216 ? -28.344 -13.852 -7.941 1 98.19 216 PHE B O 1
ATOM 4110 N N . GLY B 1 217 ? -27.953 -15.492 -6.496 1 98.44 217 GLY B N 1
ATOM 4111 C CA . GLY B 1 217 ? -28.266 -14.641 -5.363 1 98.44 217 GLY B CA 1
ATOM 4112 C C . GLY B 1 217 ? -27.375 -13.414 -5.281 1 98.44 217 GLY B C 1
ATOM 4113 O O . GLY B 1 217 ? -27.859 -12.305 -5.059 1 98.44 217 GL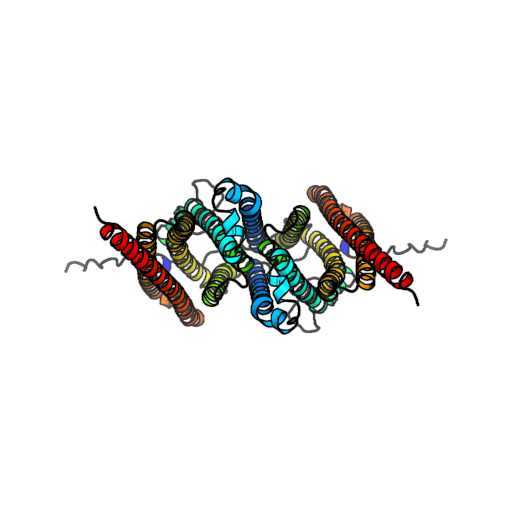Y B O 1
ATOM 4114 N N . CYS B 1 218 ? -26.109 -13.602 -5.465 1 98.19 218 CYS B N 1
ATOM 4115 C CA . CYS B 1 218 ? -25.156 -12.5 -5.43 1 98.19 218 CYS B CA 1
ATOM 4116 C C . CYS B 1 218 ? -25.391 -11.539 -6.594 1 98.19 218 CYS B C 1
ATOM 4118 O O . CYS B 1 218 ? -25.219 -10.328 -6.453 1 98.19 218 CYS B O 1
ATOM 4120 N N . CYS B 1 219 ? -25.672 -12.125 -7.742 1 98.12 219 CYS B N 1
ATOM 4121 C CA . CYS B 1 219 ? -25.984 -11.289 -8.891 1 98.12 219 CYS B CA 1
ATOM 4122 C C . CYS B 1 219 ? -27.156 -10.352 -8.578 1 98.12 219 CYS B C 1
ATOM 4124 O O . CYS B 1 219 ? -27.047 -9.141 -8.773 1 98.12 219 CYS B O 1
ATOM 4126 N N . VAL B 1 220 ? -28.219 -10.883 -8.078 1 98.31 220 VAL B N 1
ATOM 4127 C CA . VAL B 1 220 ? -29.391 -10.094 -7.723 1 98.31 220 VAL B CA 1
ATOM 4128 C C . VAL B 1 220 ? -29.016 -9.078 -6.648 1 98.31 220 VAL B C 1
ATOM 4130 O O . VAL B 1 220 ? -29.406 -7.91 -6.73 1 98.31 220 VAL B O 1
ATOM 4133 N N . TRP B 1 221 ? -28.266 -9.508 -5.688 1 98.06 221 TRP B N 1
ATOM 4134 C CA . TRP B 1 221 ? -27.828 -8.648 -4.598 1 98.06 221 TRP B CA 1
ATOM 4135 C C . TRP B 1 221 ? -27.047 -7.445 -5.129 1 98.06 221 TRP B C 1
ATOM 4137 O O . TRP B 1 221 ? -27.297 -6.309 -4.73 1 98.06 221 TRP B O 1
ATOM 4147 N N . ALA B 1 222 ? -26.172 -7.656 -6.047 1 97.88 222 ALA B N 1
ATOM 4148 C CA . ALA B 1 222 ? -25.328 -6.605 -6.617 1 97.88 222 ALA B CA 1
ATOM 4149 C C . ALA B 1 222 ? -26.172 -5.629 -7.445 1 97.88 222 ALA B C 1
ATOM 4151 O O . ALA B 1 222 ? -25.953 -4.418 -7.391 1 97.88 222 ALA B O 1
ATOM 4152 N N . VAL B 1 223 ? -27.078 -6.148 -8.172 1 98 223 VAL B N 1
ATOM 4153 C CA . VAL B 1 223 ? -27.922 -5.309 -9.008 1 98 223 VAL B CA 1
ATOM 4154 C C . VAL B 1 223 ? -28.828 -4.445 -8.125 1 98 223 VAL B C 1
ATOM 4156 O O . VAL B 1 223 ? -28.953 -3.24 -8.359 1 98 223 VAL B O 1
ATOM 4159 N N . VAL B 1 224 ? -29.406 -5.059 -7.148 1 98.12 224 VAL B N 1
ATOM 4160 C CA . VAL B 1 224 ? -30.25 -4.312 -6.219 1 98.12 224 VAL B CA 1
ATOM 4161 C C . VAL B 1 224 ? -29.422 -3.248 -5.504 1 98.12 224 VAL B C 1
ATOM 4163 O O . VAL B 1 224 ? -29.875 -2.113 -5.332 1 98.12 224 VAL B O 1
ATOM 4166 N N . GLY B 1 225 ? -28.266 -3.611 -5.09 1 97.56 225 GLY B N 1
ATOM 4167 C CA . GLY B 1 225 ? -27.359 -2.646 -4.477 1 97.56 225 GLY B CA 1
ATOM 4168 C C . GLY B 1 225 ? -27.031 -1.476 -5.387 1 97.56 225 GLY B C 1
ATOM 4169 O O . GLY B 1 225 ? -27.094 -0.32 -4.961 1 97.56 225 GLY B O 1
ATOM 4170 N N . ALA B 1 226 ? -26.719 -1.783 -6.637 1 97.19 226 ALA B N 1
ATOM 4171 C CA . ALA B 1 226 ? -26.391 -0.743 -7.602 1 97.19 226 ALA B CA 1
ATOM 4172 C C . ALA B 1 226 ? -27.562 0.19 -7.848 1 97.19 226 ALA B C 1
ATOM 4174 O O . ALA B 1 226 ? -27.406 1.412 -7.895 1 97.19 226 ALA B O 1
ATOM 4175 N N . LEU B 1 227 ? -28.703 -0.357 -7.988 1 97.38 227 LEU B N 1
ATOM 4176 C CA . LEU B 1 227 ? -29.906 0.434 -8.234 1 97.38 227 LEU B CA 1
ATOM 4177 C C . LEU B 1 227 ? -30.234 1.313 -7.031 1 97.38 227 LEU B C 1
ATOM 4179 O O . LEU B 1 227 ? -30.516 2.504 -7.184 1 97.38 227 LEU B O 1
ATOM 4183 N N . THR B 1 228 ? -30.219 0.728 -5.887 1 98 228 THR B N 1
ATOM 4184 C CA . THR B 1 228 ? -30.5 1.484 -4.672 1 98 228 THR B CA 1
ATOM 4185 C C . THR B 1 228 ? -29.469 2.596 -4.477 1 98 228 THR B C 1
ATOM 4187 O O . THR B 1 228 ? -29.828 3.723 -4.129 1 98 228 THR B O 1
ATOM 4190 N N . GLU B 1 229 ? -28.25 2.275 -4.66 1 97.69 229 GLU B N 1
ATOM 4191 C CA . GLU B 1 229 ? -27.188 3.266 -4.543 1 97.69 229 GLU B CA 1
ATOM 4192 C C . GLU B 1 229 ? -27.391 4.426 -5.508 1 97.69 229 GLU B C 1
ATOM 4194 O O . GLU B 1 229 ? -27.156 5.586 -5.156 1 97.69 229 GLU B O 1
ATOM 4199 N N . THR B 1 230 ? -27.75 4.078 -6.703 1 97.12 230 THR B N 1
ATOM 4200 C CA . THR B 1 230 ? -27.984 5.105 -7.711 1 97.12 230 THR B CA 1
ATOM 4201 C C . THR B 1 230 ? -29.125 6.027 -7.281 1 97.12 230 THR B C 1
ATOM 4203 O O . THR B 1 230 ? -28.984 7.25 -7.328 1 97.12 230 THR B O 1
ATOM 4206 N N . ILE B 1 231 ? -30.172 5.496 -6.805 1 97.56 231 ILE B N 1
ATOM 4207 C CA . ILE B 1 231 ? -31.328 6.262 -6.371 1 97.56 231 ILE B CA 1
ATOM 4208 C C . ILE B 1 231 ? -30.953 7.16 -5.195 1 97.56 231 ILE B C 1
ATOM 4210 O O . ILE B 1 231 ? -31.25 8.359 -5.199 1 97.56 231 ILE B O 1
ATOM 4214 N N . VAL B 1 232 ? -30.297 6.586 -4.262 1 96.69 232 VAL B N 1
ATOM 4215 C CA . VAL B 1 232 ? -29.875 7.328 -3.076 1 96.69 232 VAL B CA 1
ATOM 4216 C C . VAL B 1 232 ? -28.922 8.453 -3.475 1 96.69 232 VAL B C 1
ATOM 4218 O O . VAL B 1 232 ? -29.047 9.578 -2.992 1 96.69 232 VAL B O 1
ATOM 4221 N N . THR B 1 233 ? -28 8.148 -4.363 1 96.5 233 THR B N 1
ATOM 4222 C CA . THR B 1 233 ? -27.016 9.133 -4.789 1 96.5 233 THR B CA 1
ATOM 4223 C C . THR B 1 233 ? -27.688 10.305 -5.5 1 96.5 233 THR B C 1
ATOM 4225 O O . THR B 1 233 ? -27.375 11.469 -5.227 1 96.5 233 THR B O 1
ATOM 4228 N N . ILE B 1 234 ? -28.625 10 -6.387 1 95.56 234 ILE B N 1
ATOM 4229 C CA . ILE B 1 234 ? -29.344 11.039 -7.098 1 95.56 234 ILE B CA 1
ATOM 4230 C C . ILE B 1 234 ? -30.125 11.906 -6.105 1 95.56 234 ILE B C 1
ATOM 4232 O O . ILE B 1 234 ? -30.078 13.133 -6.18 1 95.56 234 ILE B O 1
ATOM 4236 N N . HIS B 1 235 ? -30.766 11.297 -5.184 1 96.06 235 HIS B N 1
ATOM 4237 C CA . HIS B 1 235 ? -31.547 12.016 -4.172 1 96.06 235 HIS B CA 1
ATOM 4238 C C . HIS B 1 235 ? -30.641 12.914 -3.334 1 96.06 235 HIS B C 1
ATOM 4240 O O . HIS B 1 235 ? -30.969 14.086 -3.119 1 96.06 235 HIS B O 1
ATOM 4246 N N . LEU B 1 236 ? -29.531 12.461 -2.908 1 96 236 LEU B N 1
ATOM 4247 C CA . LEU B 1 236 ? -28.625 13.219 -2.062 1 96 236 LEU B CA 1
ATOM 4248 C C . LEU B 1 236 ? -27.984 14.359 -2.844 1 96 236 LEU B C 1
ATOM 4250 O O . LEU B 1 236 ? -27.828 15.461 -2.318 1 96 236 LEU B O 1
ATOM 4254 N N . LEU B 1 237 ? -27.625 14.086 -4.094 1 94.56 237 LEU B N 1
ATOM 4255 C CA . LEU B 1 237 ? -27.031 15.133 -4.922 1 94.56 237 LEU B CA 1
ATOM 4256 C C . LEU B 1 237 ? -28.031 16.234 -5.199 1 94.56 237 LEU B C 1
ATOM 4258 O O . LEU B 1 237 ? -27.688 17.422 -5.168 1 94.56 237 LEU B O 1
ATOM 4262 N N . GLN B 1 238 ? -29.234 15.852 -5.414 1 94.75 238 GLN B N 1
ATOM 4263 C CA . GLN B 1 238 ? -30.281 16.844 -5.633 1 94.75 238 GLN B CA 1
ATOM 4264 C C . GLN B 1 238 ? -30.484 17.703 -4.387 1 94.75 238 GLN B C 1
ATOM 4266 O O . GLN B 1 238 ? -30.625 18.922 -4.484 1 94.75 238 GLN B O 1
ATOM 4271 N N . SER B 1 239 ? -30.438 17.094 -3.287 1 95.06 239 SER B N 1
ATOM 4272 C CA . SER B 1 239 ? -30.719 17.781 -2.023 1 95.06 239 SER B CA 1
ATOM 4273 C C . SER B 1 239 ? -29.547 18.688 -1.621 1 95.06 239 SER B C 1
ATOM 4275 O O . SER B 1 239 ? -29.719 19.578 -0.783 1 95.06 239 SER B O 1
ATOM 4277 N N . SER B 1 240 ? -28.406 18.438 -2.174 1 93.69 240 SER B N 1
ATOM 4278 C CA . SER B 1 240 ? -27.219 19.203 -1.787 1 93.69 240 SER B CA 1
ATOM 4279 C C . SER B 1 240 ? -26.625 19.938 -2.982 1 93.69 240 SER B C 1
ATOM 4281 O O . SER B 1 240 ? -25.469 20.359 -2.943 1 93.69 240 SER B O 1
ATOM 4283 N N . TRP B 1 241 ? -27.266 20.125 -4.059 1 92.81 241 TRP B N 1
ATOM 4284 C CA . TRP B 1 241 ? -26.734 20.594 -5.344 1 92.81 241 TRP B CA 1
ATOM 4285 C C . TRP B 1 241 ? -26.094 21.969 -5.215 1 92.81 241 TRP B C 1
ATOM 4287 O O . TRP B 1 241 ? -25.047 22.219 -5.805 1 92.81 241 TRP B O 1
ATOM 4297 N N . ASN B 1 242 ? -26.625 22.797 -4.387 1 91.62 242 ASN B N 1
ATOM 4298 C CA . ASN B 1 242 ? -26.172 24.188 -4.281 1 91.62 242 ASN B CA 1
ATOM 4299 C C . ASN B 1 242 ? -24.891 24.312 -3.471 1 91.62 242 ASN B C 1
ATOM 4301 O O . ASN B 1 242 ? -24.219 25.328 -3.516 1 91.62 242 ASN B O 1
ATOM 4305 N N . GLN B 1 243 ? -24.594 23.281 -2.797 1 91.75 243 GLN B N 1
ATOM 4306 C CA . GLN B 1 243 ? -23.391 23.297 -1.96 1 91.75 243 GLN B CA 1
ATOM 4307 C C . GLN B 1 243 ? -22.156 22.953 -2.771 1 91.75 243 GLN B C 1
ATOM 4309 O O . GLN B 1 243 ? -21.031 23.172 -2.318 1 91.75 243 GLN B O 1
ATOM 4314 N N . TRP B 1 244 ? -22.359 22.406 -3.951 1 93.31 244 TRP B N 1
ATOM 4315 C CA . TRP B 1 244 ? -21.234 21.891 -4.73 1 93.31 244 TRP B CA 1
ATOM 4316 C C . TRP B 1 244 ? -20.719 22.938 -5.703 1 93.31 244 TRP B C 1
ATOM 4318 O O . TRP B 1 244 ? -21.5 23.688 -6.301 1 93.31 244 TRP B O 1
ATOM 4328 N N . GLY B 1 245 ? -19.484 22.953 -5.855 1 91.38 245 GLY B N 1
ATOM 4329 C CA . GLY B 1 245 ? -18.875 23.734 -6.914 1 91.38 245 GLY B CA 1
ATOM 4330 C C . GLY B 1 245 ? -19.031 23.109 -8.289 1 91.38 245 GLY B C 1
ATOM 4331 O O . GLY B 1 245 ? -19.375 21.938 -8.406 1 91.38 245 GLY B O 1
ATOM 4332 N N . LEU B 1 246 ? -18.734 23.828 -9.266 1 92.25 246 LEU B N 1
ATOM 4333 C CA . LEU B 1 246 ? -18.906 23.391 -10.648 1 92.25 246 LEU B CA 1
ATOM 4334 C C . LEU B 1 246 ? -18.047 22.156 -10.945 1 92.25 246 LEU B C 1
ATOM 4336 O O . LEU B 1 246 ? -18.516 21.234 -11.617 1 92.25 246 LEU B O 1
ATOM 4340 N N . GLU B 1 247 ? -16.844 22.141 -10.469 1 89.94 247 GLU B N 1
ATOM 4341 C CA . GLU B 1 247 ? -15.953 21.016 -10.711 1 89.94 247 GLU B CA 1
ATOM 4342 C C . GLU B 1 247 ? -16.531 19.719 -10.172 1 89.94 247 GLU B C 1
ATOM 4344 O O . GLU B 1 247 ? -16.484 18.688 -10.836 1 89.94 247 GLU B O 1
ATOM 4349 N N . TRP B 1 248 ? -17.109 19.781 -9.062 1 91 248 TRP B N 1
ATOM 4350 C CA . TRP B 1 248 ? -17.672 18.594 -8.422 1 91 248 TRP B CA 1
ATOM 4351 C C . TRP B 1 248 ? -18.969 18.172 -9.094 1 91 248 TRP B C 1
ATOM 4353 O O . TRP B 1 248 ? -19.297 16.984 -9.148 1 91 248 TRP B O 1
ATOM 4363 N N . LYS B 1 249 ? -19.734 19.078 -9.633 1 93.56 249 LYS B N 1
ATOM 4364 C CA . LYS B 1 249 ? -20.984 18.797 -10.344 1 93.56 249 LYS B CA 1
ATOM 4365 C C . LYS B 1 249 ? -20.719 18 -11.617 1 93.56 249 LYS B C 1
ATOM 4367 O O . LYS B 1 249 ? -21.609 17.312 -12.117 1 93.56 249 LYS B O 1
ATOM 4372 N N . ILE B 1 250 ? -19.5 18.062 -12.031 1 92 250 ILE B N 1
ATOM 4373 C CA . ILE B 1 250 ? -19.109 17.312 -13.227 1 92 250 ILE B CA 1
ATOM 4374 C C . ILE B 1 250 ? -18.406 16.016 -12.828 1 92 250 ILE B C 1
ATOM 4376 O O . ILE B 1 250 ? -18.781 14.938 -13.266 1 92 250 ILE B O 1
ATOM 4380 N N . ILE B 1 251 ? -17.5 16.094 -11.891 1 88.62 251 ILE B N 1
ATOM 4381 C CA . ILE B 1 251 ? -16.625 14.977 -11.539 1 88.62 251 ILE B CA 1
ATOM 4382 C C . ILE B 1 251 ? -17.438 13.898 -10.828 1 88.62 251 ILE B C 1
ATOM 4384 O O . ILE B 1 251 ? -17.297 12.711 -11.125 1 88.62 251 ILE B O 1
ATOM 4388 N N . THR B 1 252 ? -18.281 14.273 -9.992 1 89.94 252 THR B N 1
ATOM 4389 C CA . THR B 1 252 ? -18.969 13.32 -9.133 1 89.94 252 THR B CA 1
ATOM 4390 C C . THR B 1 252 ? -19.891 12.414 -9.953 1 89.94 252 THR B C 1
ATOM 4392 O O . THR B 1 252 ? -19.797 11.188 -9.875 1 89.94 252 THR B O 1
ATOM 4395 N N . PRO B 1 253 ? -20.688 12.922 -10.867 1 88.62 253 PRO B N 1
ATOM 4396 C CA . PRO B 1 253 ? -21.516 12.031 -11.672 1 88.62 253 PRO B CA 1
ATOM 4397 C C . PRO B 1 253 ? -20.688 11.141 -12.609 1 88.62 253 PRO B C 1
ATOM 4399 O O . PRO B 1 253 ? -21.062 9.992 -12.859 1 88.62 253 PRO B O 1
ATOM 4402 N N . VAL B 1 254 ? -19.625 11.664 -13.031 1 88.62 254 VAL B N 1
ATOM 4403 C CA . VAL B 1 254 ? -18.781 10.891 -13.93 1 88.62 254 VAL B CA 1
ATOM 4404 C C . VAL B 1 254 ? -18.156 9.727 -13.172 1 88.62 254 VAL B C 1
ATOM 4406 O O . VAL B 1 254 ? -18.234 8.57 -13.609 1 88.62 254 VAL B O 1
ATOM 4409 N N . VAL B 1 255 ? -17.641 10.023 -12.039 1 88 255 VAL B N 1
ATOM 4410 C CA . VAL B 1 255 ? -16.984 9 -11.234 1 88 255 VAL B CA 1
ATOM 4411 C C . VAL B 1 255 ? -18.031 7.988 -10.742 1 88 255 VAL B C 1
ATOM 4413 O O . VAL B 1 255 ? -17.781 6.781 -10.742 1 88 255 VAL B O 1
ATOM 4416 N N . PHE B 1 256 ? -19.109 8.484 -10.406 1 92.38 256 PHE B N 1
ATOM 4417 C CA . PHE B 1 256 ? -20.172 7.605 -9.922 1 92.38 256 PHE B CA 1
ATOM 4418 C C . PHE B 1 256 ? -20.641 6.676 -11.031 1 92.38 256 PHE B C 1
ATOM 4420 O O . PHE B 1 256 ? -20.891 5.492 -10.789 1 92.38 256 PHE B O 1
ATOM 4427 N N . SER B 1 257 ? -20.75 7.184 -12.242 1 89.69 257 SER B N 1
ATOM 4428 C CA .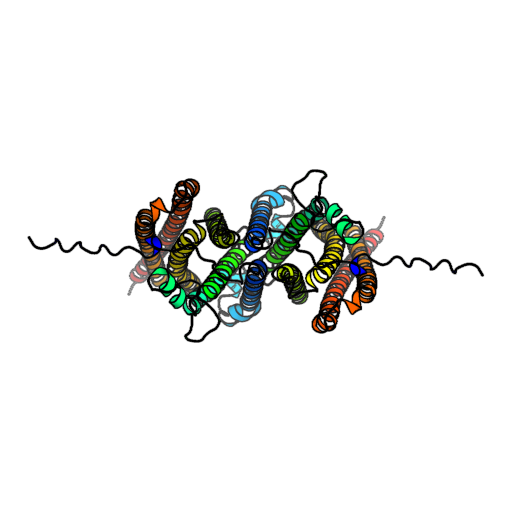 SER B 1 257 ? -21.156 6.348 -13.367 1 89.69 257 SER B CA 1
ATOM 4429 C C . SER B 1 257 ? -20.156 5.23 -13.617 1 89.69 257 SER B C 1
ATOM 4431 O O . SER B 1 257 ? -20.531 4.098 -13.93 1 89.69 257 SER B O 1
ATOM 4433 N N . LEU B 1 258 ? -18.938 5.578 -13.453 1 87.88 258 LEU B N 1
ATOM 4434 C CA . LEU B 1 258 ? -17.906 4.559 -13.602 1 87.88 258 LEU B CA 1
ATOM 4435 C C . LEU B 1 258 ? -18.016 3.508 -12.5 1 87.88 258 LEU B C 1
ATOM 4437 O O . LEU B 1 258 ? -17.844 2.314 -12.758 1 87.88 258 LEU B O 1
ATOM 4441 N N . TRP B 1 259 ? -18.344 3.955 -11.383 1 91.62 259 TRP B N 1
ATOM 4442 C CA . TRP B 1 259 ? -18.516 3.059 -10.242 1 91.62 259 TRP B CA 1
ATOM 4443 C C . TRP B 1 259 ? -19.672 2.094 -10.477 1 91.62 259 TRP B C 1
ATOM 4445 O O . TRP B 1 259 ? -19.531 0.884 -10.289 1 91.62 259 TRP B O 1
ATOM 4455 N N . ILE B 1 260 ? -20.719 2.584 -10.914 1 92.81 260 ILE B N 1
ATOM 4456 C CA . ILE B 1 260 ? -21.906 1.772 -11.102 1 92.81 260 ILE B CA 1
ATOM 4457 C C . ILE B 1 260 ? -21.703 0.815 -12.273 1 92.81 260 ILE B C 1
ATOM 4459 O O . ILE B 1 260 ? -22.156 -0.332 -12.227 1 92.81 260 ILE B O 1
ATOM 4463 N N . THR B 1 261 ? -21.031 1.294 -13.25 1 89.88 261 THR B N 1
ATOM 4464 C CA . THR B 1 261 ? -20.75 0.437 -14.391 1 89.88 261 THR B CA 1
ATOM 4465 C C . THR B 1 261 ? -19.891 -0.756 -13.969 1 89.88 261 THR B C 1
ATOM 4467 O O . THR B 1 261 ? -20.141 -1.884 -14.406 1 89.88 261 THR B O 1
ATOM 4470 N N . THR B 1 262 ? -18.938 -0.519 -13.156 1 90.19 262 THR B N 1
ATOM 4471 C CA . THR B 1 262 ? -18.094 -1.604 -12.672 1 90.19 262 THR B CA 1
ATOM 4472 C C . THR B 1 262 ? -18.891 -2.592 -11.836 1 90.19 262 THR B C 1
ATOM 4474 O O . THR B 1 262 ? -18.688 -3.805 -11.93 1 90.19 262 THR B O 1
ATOM 4477 N N . GLN B 1 263 ? -19.75 -2.088 -11.031 1 92.62 263 GLN B N 1
ATOM 4478 C CA . GLN B 1 263 ? -20.594 -2.951 -10.203 1 92.62 263 GLN B CA 1
ATOM 4479 C C . GLN B 1 263 ? -21.516 -3.807 -11.07 1 92.62 263 GLN B C 1
ATOM 4481 O O . GLN B 1 263 ? -21.688 -5.004 -10.82 1 92.62 263 GLN B O 1
ATOM 4486 N N . LEU B 1 264 ? -22.031 -3.215 -12.086 1 93.12 264 LEU B N 1
ATOM 4487 C CA . LEU B 1 264 ? -22.922 -3.945 -12.977 1 93.12 264 LEU B CA 1
ATOM 4488 C C . LEU B 1 264 ? -22.141 -4.953 -13.82 1 93.12 264 LEU B C 1
ATOM 4490 O O . LEU B 1 264 ? -22.641 -6.047 -14.102 1 93.12 264 LEU B O 1
ATOM 4494 N N . TYR B 1 265 ? -21.016 -4.566 -14.227 1 91.56 265 TYR B N 1
ATOM 4495 C CA . TYR B 1 265 ? -20.156 -5.523 -14.914 1 91.56 265 TYR B CA 1
ATOM 4496 C C . TYR B 1 265 ? -19.875 -6.734 -14.039 1 91.56 265 TYR B C 1
ATOM 4498 O O . TYR B 1 265 ? -19.938 -7.875 -14.508 1 91.56 265 TYR B O 1
ATOM 4506 N N . GLY B 1 266 ? -19.578 -6.484 -12.797 1 92 266 GLY B N 1
ATOM 4507 C CA . GLY B 1 266 ? -19.391 -7.586 -11.859 1 92 266 GLY B CA 1
ATOM 4508 C C . GLY B 1 266 ? -20.609 -8.477 -11.75 1 92 266 GLY B C 1
ATOM 4509 O O . GLY B 1 266 ? -20.484 -9.703 -11.656 1 92 266 GLY B O 1
ATOM 4510 N N . SER B 1 267 ? -21.703 -7.922 -11.836 1 95.25 267 SER B N 1
ATOM 4511 C CA . SER B 1 267 ? -22.938 -8.688 -11.758 1 95.25 267 SER B CA 1
ATOM 4512 C C . SER B 1 267 ? -23.125 -9.57 -12.992 1 95.25 267 SER B C 1
ATOM 4514 O O . SER B 1 267 ? -23.641 -10.68 -12.898 1 95.25 267 SER B O 1
ATOM 4516 N N . THR B 1 268 ? -22.719 -9.055 -14.117 1 95.31 268 THR B N 1
ATOM 4517 C CA . THR B 1 268 ? -22.828 -9.859 -15.328 1 95.31 268 THR B CA 1
ATOM 4518 C C . THR B 1 268 ? -21.922 -11.078 -15.25 1 95.31 268 THR B C 1
ATOM 4520 O O . THR B 1 268 ? -22.266 -12.156 -15.742 1 95.31 268 THR B O 1
ATOM 4523 N N . ARG B 1 269 ? -20.797 -10.891 -14.641 1 94.12 269 ARG B N 1
ATOM 4524 C CA . ARG B 1 269 ? -19.891 -12.016 -14.453 1 94.12 269 ARG B CA 1
ATOM 4525 C C . ARG B 1 269 ? -20.484 -13.047 -13.492 1 94.12 269 ARG B C 1
ATOM 4527 O O . ARG B 1 269 ? -20.359 -14.25 -13.727 1 94.12 269 ARG B O 1
ATOM 4534 N N . LEU B 1 270 ? -21.094 -12.578 -12.508 1 96.88 270 LEU B N 1
ATOM 4535 C CA . LEU B 1 270 ? -21.766 -13.469 -11.562 1 96.88 270 LEU B CA 1
ATOM 4536 C C . LEU B 1 270 ? -22.891 -14.234 -12.234 1 96.88 270 LEU B C 1
ATOM 4538 O O . LEU B 1 270 ? -23.078 -15.43 -11.992 1 96.88 270 LEU B O 1
ATOM 4542 N N . TYR B 1 271 ? -23.578 -13.547 -13.031 1 97.69 271 TYR B N 1
ATOM 4543 C CA . TYR B 1 271 ? -24.672 -14.18 -13.773 1 97.69 271 TYR B CA 1
ATOM 4544 C C . TYR B 1 271 ? -24.141 -15.281 -14.68 1 97.69 271 TYR B C 1
ATOM 4546 O O . TYR B 1 271 ? -24.703 -16.375 -14.742 1 97.69 271 TYR B O 1
ATOM 4554 N N . ALA B 1 272 ? -23.094 -15.008 -15.367 1 97.31 272 ALA B N 1
ATOM 4555 C CA . ALA B 1 272 ? -22.484 -15.992 -16.25 1 97.31 272 ALA B CA 1
ATOM 4556 C C . ALA B 1 272 ? -22.016 -17.219 -15.469 1 97.31 272 ALA B C 1
ATOM 4558 O O . ALA B 1 272 ? -22.188 -18.359 -15.922 1 97.31 272 ALA B O 1
ATOM 4559 N N . MET B 1 273 ? -21.438 -16.984 -14.383 1 96.56 273 MET B N 1
ATOM 4560 C CA . MET B 1 273 ? -20.984 -18.062 -13.516 1 96.56 273 MET B CA 1
ATOM 4561 C C . MET B 1 273 ? -22.172 -18.906 -13.047 1 96.56 273 MET B C 1
ATOM 4563 O O . MET B 1 273 ? -22.109 -20.141 -13.039 1 96.56 273 MET B O 1
ATOM 4567 N N . ALA B 1 274 ? -23.203 -18.266 -12.664 1 97.31 274 ALA B N 1
ATOM 4568 C CA . ALA B 1 274 ? -24.406 -18.938 -12.195 1 97.31 274 ALA B CA 1
ATOM 4569 C C . ALA B 1 274 ? -25 -19.828 -13.297 1 97.31 274 ALA B C 1
ATOM 4571 O O . ALA B 1 274 ? -25.375 -20.969 -13.039 1 97.31 274 ALA B O 1
ATOM 4572 N N . ARG B 1 275 ? -25.062 -19.312 -14.414 1 97.5 275 ARG B N 1
ATOM 4573 C CA . ARG B 1 275 ? -25.625 -20.031 -15.547 1 97.5 275 ARG B CA 1
ATOM 4574 C C . ARG B 1 275 ? -24.781 -21.25 -15.898 1 97.5 275 ARG B C 1
ATOM 4576 O O . ARG B 1 275 ? -25.312 -22.312 -16.219 1 97.5 275 ARG B O 1
ATOM 4583 N N . ALA B 1 276 ? -23.547 -21.078 -15.891 1 96.69 276 ALA B N 1
ATOM 4584 C CA . ALA B 1 276 ? -22.641 -22.172 -16.188 1 96.69 276 ALA B CA 1
ATOM 4585 C C . ALA B 1 276 ? -22.812 -23.312 -15.188 1 96.69 276 ALA B C 1
ATOM 4587 O O . ALA B 1 276 ? -22.844 -24.484 -15.57 1 96.69 276 ALA B O 1
ATOM 4588 N N . GLU B 1 277 ? -22.984 -22.969 -14.016 1 96.62 277 GLU B N 1
ATOM 4589 C CA . GLU B 1 277 ? -23.172 -23.984 -12.984 1 96.62 277 GLU B CA 1
ATOM 4590 C C . GLU B 1 277 ? -24.547 -24.625 -13.062 1 96.62 277 GLU B C 1
ATOM 4592 O O . GLU B 1 277 ? -24.719 -25.797 -12.766 1 96.62 277 GLU B O 1
ATOM 4597 N N . SER B 1 278 ? -25.469 -23.828 -13.383 1 96.06 278 SER B N 1
ATOM 4598 C CA . SER B 1 278 ? -26.812 -24.359 -13.562 1 96.06 278 SER B CA 1
ATOM 4599 C C . SER B 1 278 ? -26.859 -25.406 -14.672 1 96.06 278 SER B C 1
ATOM 4601 O O . SER B 1 278 ? -27.531 -26.422 -14.539 1 96.06 278 SER B O 1
ATOM 4603 N N . ARG B 1 279 ? -26.156 -25.203 -15.672 1 95.62 279 ARG B N 1
ATOM 4604 C CA . ARG B 1 279 ? -26.078 -26.156 -16.781 1 95.62 279 ARG B CA 1
ATOM 4605 C C . ARG B 1 279 ? -25.406 -27.453 -16.328 1 95.62 279 ARG B C 1
ATOM 4607 O O . ARG B 1 279 ? -25.844 -28.547 -16.688 1 95.62 279 ARG B O 1
ATOM 4614 N N . LYS B 1 280 ? -24.422 -27.297 -15.617 1 93.81 280 LYS B N 1
ATOM 4615 C CA . LYS B 1 280 ? -23.734 -28.469 -15.086 1 93.81 280 LYS B CA 1
ATOM 4616 C C . LYS B 1 280 ? -24.641 -29.281 -14.18 1 93.81 280 LYS B C 1
ATOM 4618 O O . LYS B 1 280 ? -24.609 -30.516 -14.211 1 93.81 280 LYS B O 1
ATOM 4623 N N . ALA B 1 281 ? -25.375 -28.656 -13.375 1 92.38 281 ALA B N 1
ATOM 4624 C CA . ALA B 1 281 ? -26.281 -29.312 -12.453 1 92.38 281 ALA B CA 1
ATOM 4625 C C . ALA B 1 281 ? -27.375 -30.062 -13.203 1 92.38 281 ALA B C 1
ATOM 4627 O O . ALA B 1 281 ? -27.766 -31.172 -12.812 1 92.38 281 ALA B O 1
ATOM 4628 N N . LYS B 1 282 ? -27.797 -29.531 -14.227 1 90.56 282 LYS B N 1
ATOM 4629 C CA . LYS B 1 282 ? -28.828 -30.156 -15.047 1 90.56 282 LYS B CA 1
ATOM 4630 C C . LYS B 1 282 ? -28.297 -31.391 -15.766 1 90.56 282 LYS B C 1
ATOM 4632 O O . LYS B 1 282 ? -28.984 -32.406 -15.859 1 90.56 282 LYS B O 1
ATOM 4637 N N . CYS B 1 283 ? -27.172 -31.266 -16.266 1 89.25 283 CYS B N 1
ATOM 4638 C CA . CYS B 1 283 ? -26.547 -32.406 -16.953 1 89.25 283 CYS B CA 1
ATOM 4639 C C . CYS B 1 283 ? -26.312 -33.562 -15.992 1 89.25 283 CYS B C 1
ATOM 4641 O O . CYS B 1 283 ? -26.516 -34.719 -16.344 1 89.25 283 CYS B O 1
ATOM 4643 N N . LYS B 1 284 ? -25.984 -33.312 -14.883 1 85.25 284 LYS B N 1
ATOM 4644 C CA . LYS B 1 284 ? -25.75 -34.375 -13.883 1 85.25 284 LYS B CA 1
ATOM 4645 C C . LYS B 1 284 ? -27.062 -35.031 -13.484 1 85.25 284 LYS B C 1
ATOM 4647 O O . LYS B 1 284 ? -27.109 -36.25 -13.305 1 85.25 284 LYS B O 1
ATOM 4652 N N . SER B 1 285 ? -28.047 -34.281 -13.359 1 84.69 285 SER B N 1
ATOM 4653 C CA . SER B 1 285 ? -29.344 -34.844 -13 1 84.69 285 SER B CA 1
ATOM 4654 C C . SER B 1 285 ? -29.906 -35.719 -14.117 1 84.69 285 SER B C 1
ATOM 4656 O O . SER B 1 285 ? -30.516 -36.75 -13.844 1 84.69 285 SER B O 1
ATOM 4658 N N . GLU B 1 286 ? -29.656 -35.312 -15.289 1 83.62 286 GLU B N 1
ATOM 4659 C CA . GLU B 1 286 ? -30.141 -36.094 -16.438 1 83.62 286 GLU B CA 1
ATOM 4660 C C . GLU B 1 286 ? -29.359 -37.406 -16.562 1 83.62 286 GLU B C 1
ATOM 4662 O O . GLU B 1 286 ? -29.938 -38.438 -16.906 1 83.62 286 GLU B O 1
ATOM 4667 N N . SER B 1 287 ? -28.141 -37.281 -16.344 1 80.56 287 SER B N 1
ATOM 4668 C CA . SER B 1 287 ? -27.328 -38.5 -16.406 1 80.56 287 SER B CA 1
ATOM 4669 C C . SER B 1 287 ? -27.703 -39.469 -15.297 1 80.56 287 SER B C 1
ATOM 4671 O O . SER B 1 287 ? -27.672 -40.688 -15.5 1 80.56 287 SER B O 1
ATOM 4673 N N . GLU B 1 288 ? -28.094 -38.969 -14.203 1 75.69 288 GLU B N 1
ATOM 4674 C CA . GLU B 1 288 ? -28.516 -39.812 -13.094 1 75.69 288 GLU B CA 1
ATOM 4675 C C . GLU B 1 288 ? -29.906 -40.406 -13.344 1 75.69 288 GLU B C 1
ATOM 4677 O O . GLU B 1 288 ? -30.203 -41.531 -12.898 1 75.69 288 GLU B O 1
ATOM 4682 N N . GLU B 1 289 ? -30.688 -39.688 -14.008 1 70.94 289 GLU B N 1
ATOM 4683 C CA . GLU B 1 289 ? -32.031 -40.188 -14.359 1 70.94 289 GLU B CA 1
ATOM 4684 C C . GLU B 1 289 ? -31.969 -41.219 -15.461 1 70.94 289 GLU B C 1
ATOM 4686 O O . GLU B 1 289 ? -32.812 -42.125 -15.508 1 70.94 289 GLU B O 1
ATOM 4691 N N . ASP B 1 290 ? -31 -41.188 -16.328 1 63.81 290 ASP B N 1
ATOM 4692 C CA . ASP B 1 290 ? -30.859 -42.125 -17.422 1 63.81 290 ASP B CA 1
ATOM 4693 C C . ASP B 1 290 ? -30.172 -43.406 -16.969 1 63.81 290 ASP B C 1
ATOM 4695 O O . ASP B 1 290 ? -29.938 -44.312 -17.766 1 63.81 290 ASP B O 1
ATOM 4699 N N . LEU B 1 291 ? -29.625 -43.5 -15.797 1 59.03 291 LEU B N 1
ATOM 4700 C CA . LEU B 1 291 ? -29.125 -44.75 -15.266 1 59.03 291 LEU B CA 1
ATOM 4701 C C . LEU B 1 291 ? -30.266 -45.75 -15.031 1 59.03 291 LEU B C 1
ATOM 4703 O O . LEU B 1 291 ? -31.266 -45.375 -14.398 1 59.03 291 LEU B O 1
ATOM 4707 N N . PRO B 1 292 ? -30.344 -46.906 -15.812 1 59.34 292 PRO B N 1
ATOM 4708 C CA . PRO B 1 292 ? -31.391 -47.906 -15.633 1 59.34 292 PRO B CA 1
ATOM 4709 C C . PRO B 1 292 ? -31.562 -48.344 -14.172 1 59.34 292 PRO B C 1
ATOM 4711 O O . PRO B 1 292 ? -30.562 -48.5 -13.461 1 59.34 292 PRO B O 1
ATOM 4714 N N . VAL B 1 293 ? -32.844 -48.094 -13.719 1 48.84 293 VAL B N 1
ATOM 4715 C CA . VAL B 1 293 ? -33.188 -48.75 -12.461 1 48.84 293 VAL B CA 1
ATOM 4716 C C . VAL B 1 293 ? -33.125 -50.25 -12.641 1 48.84 293 VAL B C 1
ATOM 4718 O O . VAL B 1 293 ? -33.656 -50.812 -13.609 1 48.84 293 VAL B O 1
#

pLDDT: mean 92.2, std 10.65, range [33.09, 98.81]

Radius of gyration: 28.07 Å; Cα contacts (8 Å, |Δi|>4): 617; chains: 2; bounding box: 109×82×55 Å

Foldseek 3Di:
DPPPPPPPPPQWPLLPDFLDFLDPCLVVLVVLLVVLLVVLVVVLVCCLPPNVCVVVVPCLVVQVVPPLSNLLLSLLVSLLVLLVVLCVQLVVLLCCPRHNDFDSCDCPDVPDDHGSSNSVSSSLSNVLSSLVNVCVSNPPSDDPLSNVLNVLLNVQSVVLSVLSVCCVVRVCSVSSNSLNSLVVVLVSVLVNLVSVLSNVCVVPVPCLQVNLVSLLVSLVSLVVSLVVSVVVSVSSCVSHVVSDDPVCVPVVVVSSVSNSVSSNVVSVVSNVSSVVSVVVVVVVVVVVVPPDD/DPPPPPPPPDQWPLLPDFLDFLDPCLVVLVVLLVVLLVVLVVVLVCCLPPNVCVVVVPCLVVQVVPPLSNLLLSLLVSLLVLLVVLCVQLVVLLCCPRHNDFDSCDCPDVPDDHGSSNSVSSSLSNVLSSLVNVCVSNPPNDDPLSNVLNVLLNVQSVVLSVLSVCCVVRVCSVSSNSLNSLVVVLVSVLVNLVSVLSNVCVVPVPCLQVNLVSLLVSLVSLVVSLVVSVVVSVSSCVSHVVSDDPVCVPVVVVSSVSNSVSSNVVSVVSNVSSVVSVVVVVVVVVVVVPPDD

Organism: Fusarium culmorum (NCBI:txid5516)

Nearest PDB structures (foldseek):
  5och-assembly4_H  TM=1.429E-01  e=5.678E+00  Homo sapiens
  5och-assembly4_H  TM=1.706E-01  e=4.951E+00  Homo sapiens